Protein 4GRV (pdb70)

Radius of gyration: 30.5 Å; Cα contacts (8 Å, |Δi|>4): 613; chains: 2; bounding box: 58×46×101 Å

CATH classification: 1.20.1070.10 (+1 more: 1.10.530.40)

Secondary structure (P-SEA, 3-state):
cccccccccaaaaaaaaaaaaaaaaaaaaaaaaaaaaacccccaaaaaaaaaaaaaaaaaaaaccccccccccccccccccccaaaaaaaaaaaaaaaaaaaaaaaaaaaaaaaaaccccccccccccccaaaaaaaaaaaaaaaacccccccccccccccccccccccccccccccaaaaaaaaaaaaacaaaaaaaaaaaaaaaaaaaacccaaaaaaaaacccccccccccccccccccccccccccaaaaaaacccccccccccaaaaaaaaaaaaaaaaaaaaaccccaaaaaacccaaaaaaaaaaaaccccccccaaaaaaaaaacaaaaaaaaaaccccccccaaaaaaaaaaaaccccccccccccaaaaaaaaaaaaaaaaaaaacaaaaaaaaaccccccccccaaaaaaaaaaaaaaaaaaaaaaaaaaaaaaaaaaccccc/cccccc

Foldseek 3Di:
DFPPDFDDDPVVLVVLVVLLVVLLVQLQVLLVCLLVVLVDDPPLVVLSVLSNQLSVLLNQCSVQQPPQCSPCVRPPVWDRDPAWCSQLVSQLSNQLSLLSNLLSLLVSLVLVLCCQVVVPNPGPPPRDPPPVVVSVVSSVCSNVLSVVSNQQWGWAADGPVRPDRGRIHIHGDDPLVCLLVSLVVSCCSSPVVSLVSLVVSLVVLLVVLQQAALLPVQLCQVQNAAFFWDADLVGAIAHASRHGDPRDDDDPVSQVRPPDPNQVRGDDDVSSVVVVVVLLVVLVVQQCVDPLRPLLLVQDGRQLVSLLSVVCSVPNSVLSSVLRVLSVVSSVVVLPVSLVSCQPCSVVCSVVLSSVLSSVCSNPVDNPSRPPPPSCLSVLSNVLSVCSSCLSCQLQVLVSVLSNCVSVVPPDPDDSVCSNVSSSSVSVNVSSVSSSSSVVSVSVVSVSVSPPVD/DDDPDD

GO terms:
  GO:0005886 plasma membrane (C, EXP)
  GO:0032280 symmetric synapse (C, IDA)
  GO:0043025 neuronal cell body (C, IDA)
  GO:0043195 terminal bouton (C, IDA)
  GO:0043197 dendritic spine (C, IDA)
  GO:0043198 dendritic shaft (C, IDA)
  GO:0043204 perikaryon (C, IDA)
  GO:0043679 axon terminus (C, IDA)
  GO:0044309 neuron spine (C, IDA)
  GO:0009898 cytoplasmic side of plasma membrane (C, IDA)
  GO:0009986 cell surface (C, IDA)
  GO:0030424 axon (C, IDA)
  GO:0030425 dendrite (C, IDA)
  GO:0032094 response to food (P, IEP)
  GO:0032960 regulation of inositol trisphosphate biosynthetic process (P, IDA)
  GO:0033993 response to lipid (P, IDA)
  GO:0098712 L-glutamate import across plasma membrane (P, IDA)
  GO:0071625 vocalization behavior (P, IDA)
  GO:0006950 response to stress (P, IEP)
  GO:0070779 D-aspartate import across plasma membrane (P, IDA)

Solvent-accessible surface area: 21390 Å² total; per-residue (Å²): 114,18,116,18,71,19,101,9,67,87,169,20,18,83,103,10,28,54,68,0,90,52,30,58,90,75,0,22,102,14,1,36,88,20,32,156,86,43,70,81,160,134,29,61,35,8,9,58,124,8,17,15,10,4,5,73,0,0,24,56,5,0,81,88,4,4,70,29,0,25,99,1,9,2,85,64,20,37,52,15,59,91,35,64,88,23,0,68,22,19,1,42,79,14,7,13,12,12,4,0,4,4,38,1,5,12,12,3,1,58,18,7,45,53,3,28,31,57,69,137,121,14,6,83,100,84,28,56,70,187,27,29,63,114,22,64,56,10,70,113,36,2,36,102,59,0,75,50,2,56,135,12,0,0,43,66,56,76,6,90,111,32,93,106,105,18,0,66,2,2,0,14,78,55,61,88,75,52,9,75,93,26,3,59,64,6,10,80,66,6,9,56,106,5,47,77,50,0,37,112,28,1,68,69,2,2,88,30,2,67,104,81,46,15,9,69,30,0,0,101,95,30,41,25,77,36,61,53,43,69,113,51,128,72,40,97,22,3,0,0,2,14,39,86,13,35,33,65,121,56,60,122,58,0,39,84,44,12,102,106,145,143,9,137,15,83,14,68,105,77,65,0,46,52,28,2,80,115,36,7,79,49,6,36,136,8,0,91,199,34,97,49,0,84,60,5,26,52,54,10,67,4,26,22,51,0,0,1,2,0,4,5,34,55,57,33,22,126,30,1,25,54,34,93,88,4,11,160,52,5,57,66,132,126,49,98,49,0,9,96,43,4,55,126,111,18,90,15,67,92,33,70,115,21,3,53,70,0,25,44,0,3,114,68,21,45,8,84,36,9,44,124,43,91,4,33,15,22,120,82,4,4,84,9,2,116,37,2,31,110,21,14,36,80,9,14,80,28,11,6,58,0,4,41,37,9,3,95,58,11,119,123,63,17,76,101,145,34,6,35,98,1,9,84,28,5,12,85,0,0,13,42,2,4,18,5,0,2,80,9,9,115,19,6,70,90,9,19,76,18,16,75,50,105,136,63,0,3,4,3

InterPro domains:
  IPR000276 G protein-coupled receptor, rhodopsin-like [PF00001] (81-369)
  IPR000276 G protein-coupled receptor, rhodopsin-like [PR00237] (66-90)
  IPR000276 G protein-coupled receptor, rhodopsin-like [PR00237] (102-123)
  IPR000276 G protein-coupled receptor, rhodopsin-like [PR00237] (149-171)
  IPR000276 G protein-coupled receptor, rhodopsin-like [PR00237] (185-206)
  IPR000276 G protein-coupled receptor, rhodopsin-like [PR00237] (238-261)
  IPR000276 G protein-coupled receptor, rhodopsin-like [PR00237] (306-330)
  IPR000276 G protein-coupled receptor, rhodopsin-like [PR00237] (351-377)
  IPR000276 G protein-coupled receptor, rhodopsin-like [PS00237] (155-171)
  IPR003984 Neurotensin receptor [PR01479] (61-71)
  IPR003984 Neurotensin receptor [PR01479] (123-135)
  IPR003984 Neurotensin receptor [PR01479] (136-149)
  IPR003984 Neurotensin receptor [PR01479] (331-341)
  IPR003984 Neurotensin receptor [PR01479] (342-352)
  IPR003984 Neurotensin receptor [PR01479] (379-389)
  IPR003985 Neurotensin type 1 receptor [PR01480] (38-47)
  IPR003985 Neurotensin type 1 receptor [PR01480] (87-102)
  IPR003985 Neurotensin type 1 receptor [PR01480] (211-223)
  IPR003985 Neurotensin type 1 receptor [PR01480] (227-238)
  IPR003985 Neurotensin type 1 receptor [PR01480] (287-299)

Structure (mmCIF, N/CA/C/O backbone):
data_4GRV
#
_entry.id   4GRV
#
_cell.length_a   49.960
_cell.length_b   69.619
_cell.length_c   97.550
_cell.angle_alpha   90.00
_cell.angle_beta   101.75
_cell.angle_gamma   90.00
#
_symmetry.space_group_name_H-M   'P 1 21 1'
#
loop_
_entity.id
_entity.type
_entity.pdbx_description
1 polymer 'Neurotensin receptor type 1, lysozyme chimera'
2 polymer 'Neurotensin 8-13'
3 non-polymer '4-(2-HYDROXYETHYL)-1-PIPERAZINE ETHANESULFONIC ACID'
4 water water
#
loop_
_atom_site.group_PDB
_atom_site.id
_atom_site.type_symbol
_atom_site.label_atom_id
_atom_site.label_alt_id
_atom_site.label_comp_id
_atom_site.label_asym_id
_atom_site.label_entity_id
_atom_site.label_seq_id
_atom_site.pdbx_PDB_ins_code
_atom_site.Cartn_x
_atom_site.Cartn_y
_atom_site.Cartn_z
_atom_site.occupancy
_atom_site.B_iso_or_equiv
_atom_site.auth_seq_id
_atom_site.auth_comp_id
_atom_site.auth_asym_id
_atom_site.auth_atom_id
_atom_site.pdbx_PDB_model_num
ATOM 1 N N . ASN A 1 20 ? 90.090 -20.249 83.603 1.00 72.26 52 ASN A N 1
ATOM 2 C CA . ASN A 1 20 ? 91.151 -21.140 83.144 1.00 112.98 52 ASN A CA 1
ATOM 3 C C . ASN A 1 20 ? 91.719 -20.704 81.791 1.00 113.40 52 ASN A C 1
ATOM 4 O O . ASN A 1 20 ? 92.864 -20.258 81.695 1.00 109.08 52 ASN A O 1
ATOM 6 N N . SER A 1 21 ? 90.906 -20.845 80.749 1.00 113.74 53 SER A N 1
ATOM 7 C CA . SER A 1 21 ? 91.237 -20.345 79.420 1.00 104.11 53 SER A CA 1
ATOM 8 C C . SER A 1 21 ? 90.000 -19.683 78.811 1.00 107.06 53 SER A C 1
ATOM 9 O O . SER A 1 21 ? 89.399 -20.224 77.887 1.00 107.65 53 SER A O 1
ATOM 12 N N . ASP A 1 22 ? 89.621 -18.515 79.329 1.00 112.62 54 ASP A N 1
ATOM 13 C CA . ASP A 1 22 ? 88.397 -17.842 78.888 1.00 110.21 54 ASP A CA 1
ATOM 14 C C . ASP A 1 22 ? 88.606 -16.952 77.665 1.00 106.30 54 ASP A C 1
ATOM 15 O O . ASP A 1 22 ? 88.231 -15.779 77.653 1.00 102.50 54 ASP A O 1
ATOM 20 N N . LEU A 1 23 ? 89.214 -17.542 76.641 1.00 102.81 55 LEU A N 1
ATOM 21 C CA . LEU A 1 23 ? 89.388 -16.920 75.337 1.00 82.61 55 LEU A CA 1
ATOM 22 C C . LEU A 1 23 ? 88.540 -17.701 74.336 1.00 83.15 55 LEU A C 1
ATOM 23 O O . LEU A 1 23 ? 88.879 -17.827 73.162 1.00 80.48 55 LEU A O 1
ATOM 28 N N . ASP A 1 24 ? 87.424 -18.228 74.829 1.00 88.02 56 ASP A N 1
ATOM 29 C CA . ASP A 1 24 ? 86.534 -19.050 74.028 1.00 88.88 56 ASP A CA 1
ATOM 30 C C . ASP A 1 24 ? 85.570 -18.161 73.277 1.00 85.78 56 ASP A C 1
ATOM 31 O O . ASP A 1 24 ? 85.311 -17.029 73.687 1.00 81.99 56 ASP A O 1
ATOM 36 N N . VAL A 1 25 ? 85.029 -18.690 72.184 1.00 85.34 57 VAL A N 1
ATOM 37 C CA . VAL A 1 25 ? 84.010 -17.997 71.407 1.00 84.99 57 VAL A CA 1
ATOM 38 C C . VAL A 1 25 ? 82.709 -18.797 71.479 1.00 91.93 57 VAL A C 1
ATOM 39 O O . VAL A 1 25 ? 82.721 -20.017 71.311 1.00 91.98 57 VAL A O 1
ATOM 43 N N . ASN A 1 26 ? 81.595 -18.115 71.738 1.00 101.03 58 ASN A N 1
ATOM 44 C CA . ASN A 1 26 ? 80.300 -18.782 71.886 1.00 107.22 58 ASN A CA 1
ATOM 45 C C . ASN A 1 26 ? 79.373 -18.637 70.677 1.00 109.79 58 ASN A C 1
ATOM 46 O O . ASN A 1 26 ? 78.261 -18.116 70.801 1.00 119.72 58 ASN A O 1
ATOM 48 N N . THR A 1 27 ? 79.830 -19.098 69.515 1.00 96.93 59 THR A N 1
ATOM 49 C CA . THR A 1 27 ? 78.984 -19.158 68.324 1.00 93.70 59 THR A CA 1
ATOM 50 C C . THR A 1 27 ? 78.365 -20.548 68.207 1.00 93.40 59 THR A C 1
ATOM 51 O O . THR A 1 27 ? 79.080 -21.549 68.220 1.00 82.19 59 THR A O 1
ATOM 55 N N . ASP A 1 28 ? 77.039 -20.602 68.090 1.00 102.50 60 ASP A N 1
ATOM 56 C CA . ASP A 1 28 ? 76.298 -21.864 68.192 1.00 110.35 60 ASP A CA 1
ATOM 57 C C . ASP A 1 28 ? 76.682 -22.927 67.159 1.00 105.07 60 ASP A C 1
ATOM 58 O O . ASP A 1 28 ? 77.274 -22.623 66.127 1.00 108.05 60 ASP A O 1
ATOM 63 N N . ILE A 1 29 ? 76.338 -24.176 67.458 1.00 100.92 61 ILE A N 1
ATOM 64 C CA . ILE A 1 29 ? 76.642 -25.306 66.586 1.00 96.01 61 ILE A CA 1
ATOM 65 C C . ILE A 1 29 ? 75.902 -25.194 65.250 1.00 92.54 61 ILE A C 1
ATOM 66 O O . ILE A 1 29 ? 76.390 -25.641 64.209 1.00 84.42 61 ILE A O 1
ATOM 71 N N . TYR A 1 30 ? 74.733 -24.566 65.288 1.00 95.85 62 TYR A N 1
ATOM 72 C CA . TYR A 1 30 ? 73.851 -24.508 64.133 1.00 101.73 62 TYR A CA 1
ATOM 73 C C . TYR A 1 30 ? 74.355 -23.540 63.060 1.00 105.88 62 TYR A C 1
ATOM 74 O O . TYR A 1 30 ? 74.286 -23.833 61.859 1.00 115.53 62 TYR A O 1
ATOM 83 N N . SER A 1 31 ? 74.887 -22.403 63.493 1.00 95.67 63 SER A N 1
ATOM 84 C CA . SER A 1 31 ? 75.523 -21.475 62.568 1.00 84.20 63 SER A CA 1
ATOM 85 C C . SER A 1 31 ? 76.803 -22.085 61.990 1.00 74.28 63 SER A C 1
ATOM 86 O O . SER A 1 31 ? 77.146 -21.847 60.834 1.00 76.98 63 SER A O 1
ATOM 89 N N . LYS A 1 32 ? 77.502 -22.881 62.794 1.00 69.34 64 LYS A N 1
ATOM 90 C CA . LYS A 1 32 ? 78.712 -23.551 62.325 1.00 79.61 64 LYS A CA 1
ATOM 91 C C . LYS A 1 32 ? 78.403 -24.609 61.276 1.00 87.11 64 LYS A C 1
ATOM 92 O O . LYS A 1 32 ? 79.167 -24.794 60.330 1.00 98.18 64 LYS A O 1
ATOM 98 N N . VAL A 1 33 ? 77.288 -25.308 61.460 1.00 80.46 65 VAL A N 1
ATOM 99 C CA . VAL A 1 33 ? 76.798 -26.264 60.473 1.00 70.96 65 VAL A CA 1
ATOM 100 C C . VAL A 1 33 ? 76.417 -25.539 59.185 1.00 73.06 65 VAL A C 1
ATOM 101 O O . VAL A 1 33 ? 76.767 -25.974 58.084 1.00 81.72 65 VAL A O 1
ATOM 105 N N . LEU A 1 34 ? 75.703 -24.427 59.339 1.00 66.98 66 LEU A N 1
ATOM 106 C CA . LEU A 1 34 ? 75.316 -23.589 58.209 1.00 70.16 66 LEU A CA 1
ATOM 107 C C . LEU A 1 34 ? 76.529 -23.172 57.375 1.00 69.93 66 LEU A C 1
ATOM 108 O O . LEU A 1 34 ? 76.643 -23.502 56.188 1.00 69.87 66 LEU A O 1
ATOM 113 N N . VAL A 1 35 ? 77.429 -22.440 58.021 1.00 69.43 67 VAL A N 1
ATOM 114 C CA . VAL A 1 35 ? 78.659 -21.961 57.409 1.00 70.12 67 VAL A CA 1
ATOM 115 C C . VAL A 1 35 ? 79.462 -23.111 56.804 1.00 74.17 67 VAL A C 1
ATOM 116 O O . VAL A 1 35 ? 80.030 -22.971 55.724 1.00 84.85 67 VAL A O 1
ATOM 120 N N . THR A 1 36 ? 79.498 -24.248 57.494 1.00 69.78 68 THR A N 1
ATOM 121 C CA . THR A 1 36 ? 80.191 -25.427 56.980 1.00 69.94 68 THR A CA 1
ATOM 122 C C . THR A 1 36 ? 79.618 -25.845 55.636 1.00 66.61 68 THR A C 1
ATOM 123 O O . THR A 1 36 ? 80.347 -25.970 54.647 1.00 61.89 68 THR A O 1
ATOM 127 N N . ALA A 1 37 ? 78.306 -26.056 55.622 1.00 60.39 69 ALA A N 1
ATOM 128 C CA . ALA A 1 37 ? 77.575 -26.363 54.403 1.00 65.27 69 ALA A CA 1
ATOM 129 C C . ALA A 1 37 ? 77.963 -25.409 53.283 1.00 78.18 69 ALA A C 1
ATOM 130 O O . ALA A 1 37 ? 78.395 -25.837 52.206 1.00 83.91 69 ALA A O 1
ATOM 132 N N . ILE A 1 38 ? 77.818 -24.117 53.555 1.00 52.03 70 ILE A N 1
ATOM 133 C CA . ILE A 1 38 ? 78.079 -23.095 52.551 1.00 63.39 70 ILE A CA 1
ATOM 134 C C . ILE A 1 38 ? 79.494 -23.206 51.999 1.00 65.49 70 ILE A C 1
ATOM 135 O O . ILE A 1 38 ? 79.699 -23.187 50.785 1.00 73.39 70 ILE A O 1
ATOM 140 N N . TYR A 1 39 ? 80.459 -23.350 52.900 1.00 63.77 71 TYR A N 1
ATOM 141 C CA . TYR A 1 39 ? 81.854 -23.523 52.520 1.00 71.59 71 TYR A CA 1
ATOM 142 C C . TYR A 1 39 ? 82.042 -24.726 51.621 1.00 73.24 71 TYR A C 1
ATOM 143 O O . TYR A 1 39 ? 82.850 -24.702 50.698 1.00 81.45 71 TYR A O 1
ATOM 152 N N . LEU A 1 40 ? 81.308 -25.791 51.904 1.00 59.09 72 LEU A N 1
ATOM 153 C CA . LEU A 1 40 ? 81.454 -27.005 51.125 1.00 60.89 72 LEU A CA 1
ATOM 154 C C . LEU A 1 40 ? 80.874 -26.843 49.719 1.00 73.89 72 LEU A C 1
ATOM 155 O O . LEU A 1 40 ? 81.466 -27.305 48.739 1.00 80.43 72 LEU A O 1
ATOM 160 N N . ALA A 1 41 ? 79.726 -26.177 49.620 1.00 71.79 73 ALA A N 1
ATOM 161 C CA . ALA A 1 41 ? 79.121 -25.911 48.318 1.00 67.91 73 ALA A CA 1
ATOM 162 C C . ALA A 1 41 ? 80.076 -25.059 47.492 1.00 66.47 73 ALA A C 1
ATOM 163 O O . ALA A 1 41 ? 80.423 -25.394 46.345 1.00 71.18 73 ALA A O 1
ATOM 165 N N . LEU A 1 42 ? 80.508 -23.962 48.106 1.00 55.12 74 LEU A N 1
ATOM 166 C CA . LEU A 1 42 ? 81.529 -23.090 47.544 1.00 64.58 74 LEU A CA 1
ATOM 167 C C . LEU A 1 42 ? 82.743 -23.891 47.089 1.00 74.80 74 LEU A C 1
ATOM 168 O O . LEU A 1 42 ? 83.371 -23.570 46.084 1.00 89.87 74 LEU A O 1
ATOM 173 N N . PHE A 1 43 ? 83.068 -24.936 47.839 1.00 70.58 75 PHE A N 1
ATOM 174 C CA . PHE A 1 43 ? 84.237 -25.747 47.548 1.00 67.93 75 PHE A CA 1
ATOM 175 C C . PHE A 1 43 ? 84.044 -26.599 46.299 1.00 63.34 75 PHE A C 1
ATOM 176 O O . PHE A 1 43 ? 84.911 -26.615 45.425 1.00 68.13 75 PHE A O 1
ATOM 184 N N . VAL A 1 44 ? 82.921 -27.306 46.208 1.00 64.37 76 VAL A N 1
ATOM 185 C CA . VAL A 1 44 ? 82.675 -28.130 45.023 1.00 79.90 76 VAL A CA 1
ATOM 186 C C . VAL A 1 44 ? 82.639 -27.257 43.767 1.00 87.20 76 VAL A C 1
ATOM 187 O O . VAL A 1 44 ? 83.291 -27.573 42.755 1.00 90.30 76 VAL A O 1
ATOM 191 N N . VAL A 1 45 ? 81.934 -26.129 43.861 1.00 81.86 77 VAL A N 1
ATOM 192 C CA . VAL A 1 45 ? 81.790 -25.234 42.721 1.00 71.64 77 VAL A CA 1
ATOM 193 C C . VAL A 1 45 ? 83.133 -24.636 42.310 1.00 64.42 77 VAL A C 1
ATOM 194 O O . VAL A 1 45 ? 83.549 -24.743 41.155 1.00 68.54 77 VAL A O 1
ATOM 198 N N . GLY A 1 46 ? 83.813 -24.019 43.264 1.00 63.38 78 GLY A N 1
ATOM 199 C CA . GLY A 1 46 ? 85.087 -23.386 42.993 1.00 73.61 78 GLY A CA 1
ATOM 200 C C . GLY A 1 46 ? 86.127 -24.339 42.443 1.00 79.36 78 GLY A C 1
ATOM 201 O O . GLY A 1 46 ? 86.725 -24.074 41.399 1.00 95.02 78 GLY A O 1
ATOM 202 N N . THR A 1 47 ? 86.341 -25.451 43.139 1.00 66.07 79 THR A N 1
ATOM 203 C CA . THR A 1 47 ? 87.351 -26.411 42.713 1.00 72.46 79 THR A CA 1
ATOM 204 C C . THR A 1 47 ? 87.046 -26.979 41.331 1.00 63.31 79 THR A C 1
ATOM 205 O O . THR A 1 47 ? 87.905 -26.953 40.446 1.00 60.60 79 THR A O 1
ATOM 209 N N . VAL A 1 48 ? 85.828 -27.487 41.144 1.00 70.50 80 VAL A N 1
ATOM 210 C CA . VAL A 1 48 ? 85.464 -28.041 39.843 1.00 76.46 80 VAL A CA 1
ATOM 211 C C . VAL A 1 48 ? 85.662 -27.011 38.739 1.00 80.25 80 VAL A C 1
ATOM 212 O O . VAL A 1 48 ? 86.325 -27.290 37.749 1.00 87.21 80 VAL A O 1
ATOM 216 N N . GLY A 1 49 ? 85.122 -25.812 38.932 1.00 72.38 81 GLY A N 1
ATOM 217 C CA . GLY A 1 49 ? 85.170 -24.787 37.906 1.00 66.96 81 GLY A CA 1
ATOM 218 C C . GLY A 1 49 ? 86.570 -24.339 37.543 1.00 61.17 81 GLY A C 1
ATOM 219 O O . GLY A 1 49 ? 86.928 -24.244 36.367 1.00 68.62 81 GLY A O 1
ATOM 220 N N . ASN A 1 50 ? 87.369 -24.052 38.559 1.00 56.68 82 ASN A N 1
ATOM 221 C CA . ASN A 1 50 ? 88.731 -23.616 38.321 1.00 68.91 82 ASN A CA 1
ATOM 222 C C . ASN A 1 50 ? 89.542 -24.704 37.642 1.00 72.59 82 ASN A C 1
ATOM 223 O O . ASN A 1 50 ? 90.169 -24.463 36.611 1.00 82.68 82 ASN A O 1
ATOM 228 N N . SER A 1 51 ? 89.507 -25.905 38.210 1.00 71.57 83 SER A N 1
ATOM 229 C CA . SER A 1 51 ? 90.235 -27.025 37.635 1.00 79.57 83 SER A CA 1
ATOM 230 C C . SER A 1 51 ? 89.842 -27.218 36.175 1.00 81.52 83 SER A C 1
ATOM 231 O O . SER A 1 51 ? 90.699 -27.205 35.283 1.00 82.01 83 SER A O 1
ATOM 234 N N . VAL A 1 52 ? 88.540 -27.354 35.935 1.00 81.77 84 VAL A N 1
ATOM 235 C CA . VAL A 1 52 ? 88.036 -27.632 34.597 1.00 78.39 84 VAL A CA 1
ATOM 236 C C . VAL A 1 52 ? 88.421 -26.540 33.608 1.00 77.92 84 VAL A C 1
ATOM 237 O O . VAL A 1 52 ? 88.781 -26.847 32.480 1.00 85.30 84 VAL A O 1
ATOM 241 N N . THR A 1 53 ? 88.382 -25.277 34.028 1.00 71.42 85 THR A N 1
ATOM 242 C CA . THR A 1 53 ? 88.788 -24.205 33.126 1.00 73.10 85 THR A CA 1
ATOM 243 C C . THR A 1 53 ? 90.278 -24.287 32.813 1.00 81.54 85 THR A C 1
ATOM 244 O O . THR A 1 53 ? 90.662 -24.268 31.644 1.00 87.69 85 THR A O 1
ATOM 248 N N . LEU A 1 54 ? 91.120 -24.401 33.840 1.00 79.97 86 LEU A N 1
ATOM 249 C CA . LEU A 1 54 ? 92.564 -24.401 33.586 1.00 74.83 86 LEU A CA 1
ATOM 250 C C . LEU A 1 54 ? 93.046 -25.612 32.787 1.00 82.72 86 LEU A C 1
ATOM 251 O O . LEU A 1 54 ? 94.036 -25.527 32.061 1.00 99.30 86 LEU A O 1
ATOM 256 N N . PHE A 1 55 ? 92.344 -26.732 32.886 1.00 80.17 87 PHE A N 1
ATOM 257 C CA . PHE A 1 55 ? 92.701 -27.843 32.015 1.00 91.63 87 PHE A CA 1
ATOM 258 C C . PHE A 1 55 ? 91.977 -27.800 30.672 1.00 94.19 87 PHE A C 1
ATOM 259 O O . PHE A 1 55 ? 92.377 -28.485 29.736 1.00 101.02 87 PHE A O 1
ATOM 267 N N . THR A 1 56 ? 90.931 -26.985 30.564 1.00 93.53 88 THR A N 1
ATOM 268 C CA . THR A 1 56 ? 90.253 -26.827 29.279 1.00 98.83 88 THR A CA 1
ATOM 269 C C . THR A 1 56 ? 91.024 -25.844 28.401 1.00 104.05 88 THR A C 1
ATOM 270 O O . THR A 1 56 ? 91.034 -25.972 27.177 1.00 107.31 88 THR A O 1
ATOM 274 N N . LEU A 1 57 ? 91.686 -24.874 29.027 1.00 103.70 89 LEU A N 1
ATOM 275 C CA . LEU A 1 57 ? 92.564 -23.985 28.278 1.00 104.48 89 LEU A CA 1
ATOM 276 C C . LEU A 1 57 ? 94.032 -24.369 28.450 1.00 104.59 89 LEU A C 1
ATOM 277 O O . LEU A 1 57 ? 94.925 -23.527 28.407 1.00 106.38 89 LEU A O 1
ATOM 282 N N . ALA A 1 58 ? 94.260 -25.661 28.650 1.00 102.16 90 ALA A N 1
ATOM 283 C CA . ALA A 1 58 ? 95.582 -26.240 28.489 1.00 105.41 90 ALA A CA 1
ATOM 284 C C . ALA A 1 58 ? 95.609 -26.924 27.121 1.00 108.73 90 ALA A C 1
ATOM 285 O O . ALA A 1 58 ? 96.149 -28.021 26.961 1.00 105.75 90 ALA A O 1
ATOM 287 N N . ARG A 1 59 ? 95.005 -26.258 26.140 1.00 110.75 91 ARG A N 1
ATOM 288 C CA . ARG A 1 59 ? 94.909 -26.769 24.779 1.00 109.27 91 ARG A CA 1
ATOM 289 C C . ARG A 1 59 ? 94.477 -25.650 23.830 1.00 113.41 91 ARG A C 1
ATOM 290 O O . ARG A 1 59 ? 93.522 -24.927 24.111 1.00 114.29 91 ARG A O 1
ATOM 292 N N . LYS A 1 60 ? 95.184 -25.504 22.713 1.00 117.90 92 LYS A N 1
ATOM 293 C CA . LYS A 1 60 ? 94.817 -24.518 21.692 1.00 115.33 92 LYS A CA 1
ATOM 294 C C . LYS A 1 60 ? 95.317 -24.915 20.304 1.00 115.82 92 LYS A C 1
ATOM 295 O O . LYS A 1 60 ? 94.786 -25.833 19.676 1.00 110.61 92 LYS A O 1
ATOM 297 N N . SER A 1 65 ? 95.883 -15.668 19.240 1.00 127.29 97 SER A N 1
ATOM 298 C CA . SER A 1 65 ? 96.110 -14.272 19.601 1.00 125.18 97 SER A CA 1
ATOM 299 C C . SER A 1 65 ? 94.981 -13.405 19.056 1.00 125.02 97 SER A C 1
ATOM 300 O O . SER A 1 65 ? 94.487 -13.660 17.957 1.00 122.74 97 SER A O 1
ATOM 302 N N . LEU A 1 66 ? 94.569 -12.381 19.806 1.00 125.32 98 LEU A N 1
ATOM 303 C CA . LEU A 1 66 ? 95.180 -12.018 21.085 1.00 122.68 98 LEU A CA 1
ATOM 304 C C . LEU A 1 66 ? 94.414 -12.568 22.287 1.00 115.38 98 LEU A C 1
ATOM 305 O O . LEU A 1 66 ? 94.867 -12.446 23.426 1.00 113.08 98 LEU A O 1
ATOM 310 N N . GLN A 1 67 ? 93.254 -13.168 22.030 1.00 113.23 99 GLN A N 1
ATOM 311 C CA . GLN A 1 67 ? 92.433 -13.766 23.082 1.00 115.32 99 GLN A CA 1
ATOM 312 C C . GLN A 1 67 ? 93.234 -14.784 23.903 1.00 115.88 99 GLN A C 1
ATOM 313 O O . GLN A 1 67 ? 92.884 -15.097 25.046 1.00 111.90 99 GLN A O 1
ATOM 319 N N . SER A 1 68 ? 94.319 -15.283 23.312 1.00 120.81 100 SER A N 1
ATOM 320 C CA . SER A 1 68 ? 95.280 -16.118 24.024 1.00 122.94 100 SER A CA 1
ATOM 321 C C . SER A 1 68 ? 95.754 -15.459 25.321 1.00 123.71 100 SER A C 1
ATOM 322 O O . SER A 1 68 ? 95.832 -16.119 26.353 1.00 128.31 100 SER A O 1
ATOM 325 N N . THR A 1 69 ? 96.051 -14.162 25.268 1.00 117.14 101 THR A N 1
ATOM 326 C CA . THR A 1 69 ? 96.498 -13.425 26.452 1.00 113.96 101 THR A CA 1
ATOM 327 C C . THR A 1 69 ? 95.473 -13.482 27.584 1.00 109.97 101 THR A C 1
ATOM 328 O O . THR A 1 69 ? 95.821 -13.738 28.745 1.00 116.54 101 THR A O 1
ATOM 332 N N . VAL A 1 70 ? 94.210 -13.242 27.245 1.00 98.36 102 VAL A N 1
ATOM 333 C CA . VAL A 1 70 ? 93.148 -13.351 28.233 1.00 91.02 102 VAL A CA 1
ATOM 334 C C . VAL A 1 70 ? 93.024 -14.797 28.710 1.00 84.31 102 VAL A C 1
ATOM 335 O O . VAL A 1 70 ? 92.623 -15.046 29.844 1.00 94.54 102 VAL A O 1
ATOM 339 N N . HIS A 1 71 ? 93.391 -15.750 27.860 1.00 75.85 103 HIS A N 1
ATOM 340 C CA . HIS A 1 71 ? 93.390 -17.142 28.293 1.00 84.12 103 HIS A CA 1
ATOM 341 C C . HIS A 1 71 ? 94.448 -17.382 29.361 1.00 72.35 103 HIS A C 1
ATOM 342 O O . HIS A 1 71 ? 94.151 -17.964 30.389 1.00 64.50 103 HIS A O 1
ATOM 349 N N . TYR A 1 72 ? 95.672 -16.921 29.121 1.00 73.20 104 TYR A N 1
ATOM 350 C CA . TYR A 1 72 ? 96.736 -17.002 30.118 1.00 66.58 104 TYR A CA 1
ATOM 351 C C . TYR A 1 72 ? 96.338 -16.323 31.431 1.00 65.95 104 TYR A C 1
ATOM 352 O O . TYR A 1 72 ? 96.596 -16.853 32.516 1.00 69.05 104 TYR A O 1
ATOM 361 N N . HIS A 1 73 ? 95.714 -15.152 31.329 1.00 73.05 105 HIS A N 1
ATOM 362 C CA . HIS A 1 73 ? 95.206 -14.456 32.516 1.00 83.45 105 HIS A CA 1
ATOM 363 C C . HIS A 1 73 ? 94.190 -15.313 33.273 1.00 77.56 105 HIS A C 1
ATOM 364 O O . HIS A 1 73 ? 94.243 -15.428 34.502 1.00 73.88 105 HIS A O 1
ATOM 371 N N . LEU A 1 74 ? 93.267 -15.914 32.528 1.00 76.09 106 LEU A N 1
ATOM 372 C CA . LEU A 1 74 ? 92.272 -16.807 33.108 1.00 67.97 106 LEU A CA 1
ATOM 373 C C . LEU A 1 74 ? 92.928 -17.985 33.807 1.00 60.23 106 LEU A C 1
ATOM 374 O O . LEU A 1 74 ? 92.542 -18.348 34.916 1.00 63.93 106 LEU A O 1
ATOM 379 N N . GLY A 1 75 ? 93.916 -18.578 33.142 1.00 63.24 107 GLY A N 1
ATOM 380 C CA . GLY A 1 75 ? 94.664 -19.700 33.674 1.00 56.78 107 GLY A CA 1
ATOM 381 C C . GLY A 1 75 ? 95.274 -19.352 35.012 1.00 63.28 107 GLY A C 1
ATOM 382 O O . GLY A 1 75 ? 95.097 -20.082 35.994 1.00 76.99 107 GLY A O 1
ATOM 383 N N . SER A 1 76 ? 95.975 -18.221 35.055 1.00 63.79 108 SER A N 1
ATOM 384 C CA . SER A 1 76 ? 96.562 -17.736 36.304 1.00 77.03 108 SER A CA 1
ATOM 385 C C . SER A 1 76 ? 95.506 -17.541 37.401 1.00 71.89 108 SER A C 1
ATOM 386 O O . SER A 1 76 ? 95.700 -17.948 38.554 1.00 65.41 108 SER A O 1
ATOM 389 N N . LEU A 1 77 ? 94.388 -16.925 37.025 1.00 69.43 109 LEU A N 1
ATOM 390 C CA . LEU A 1 77 ? 93.284 -16.678 37.949 1.00 67.34 109 LEU A CA 1
ATOM 391 C C . LEU A 1 77 ? 92.786 -17.972 38.596 1.00 66.78 109 LEU A C 1
ATOM 392 O O . LEU A 1 77 ? 92.763 -18.109 39.824 1.00 70.08 109 LEU A O 1
ATOM 397 N N . ALA A 1 78 ? 92.393 -18.917 37.750 1.00 69.66 110 ALA A N 1
ATOM 398 C CA . ALA A 1 78 ? 91.902 -20.215 38.193 1.00 69.85 110 ALA A CA 1
ATOM 399 C C . ALA A 1 78 ? 92.913 -20.934 39.079 1.00 70.48 110 ALA A C 1
ATOM 400 O O . ALA A 1 78 ? 92.540 -21.564 40.067 1.00 76.32 110 ALA A O 1
ATOM 402 N N . LEU A 1 79 ? 94.192 -20.845 38.720 1.00 65.93 111 LEU A N 1
ATOM 403 C CA . LEU A 1 79 ? 95.237 -21.420 39.557 1.00 59.60 111 LEU A CA 1
ATOM 404 C C . LEU A 1 79 ? 95.196 -20.808 40.959 1.00 67.48 111 LEU A C 1
ATOM 405 O O . LEU A 1 79 ? 95.145 -21.533 41.960 1.00 81.95 111 LEU A O 1
ATOM 410 N N . SER A 1 80 ? 95.195 -19.477 41.021 1.00 63.70 112 SER A N 1
ATOM 411 C CA . SER A 1 80 ? 95.122 -18.763 42.299 1.00 69.34 112 SER A CA 1
ATOM 412 C C . SER A 1 80 ? 93.945 -19.203 43.155 1.00 79.21 112 SER A C 1
ATOM 413 O O . SER A 1 80 ? 94.125 -19.640 44.295 1.00 78.14 112 SER A O 1
ATOM 416 N N . ASP A 1 81 ? 92.743 -19.072 42.600 1.00 84.90 113 ASP A N 1
ATOM 417 C CA . ASP A 1 81 ? 91.520 -19.442 43.306 1.00 91.29 113 ASP A CA 1
ATOM 418 C C . ASP A 1 81 ? 91.568 -20.889 43.802 1.00 91.63 113 ASP A C 1
ATOM 419 O O . ASP A 1 81 ? 91.198 -21.176 44.949 1.00 99.39 113 ASP A O 1
ATOM 424 N N . LEU A 1 82 ? 92.036 -21.791 42.939 1.00 87.80 114 LEU A N 1
ATOM 425 C CA . LEU A 1 82 ? 92.205 -23.193 43.309 1.00 81.39 114 LEU A CA 1
ATOM 426 C C . LEU A 1 82 ? 93.094 -23.330 44.540 1.00 81.73 114 LEU A C 1
ATOM 427 O O . LEU A 1 82 ? 92.773 -24.071 45.470 1.00 85.75 114 LEU A O 1
ATOM 432 N N . LEU A 1 83 ? 94.207 -22.605 44.554 1.00 78.39 115 LEU A N 1
ATOM 433 C CA . LEU A 1 83 ? 95.113 -22.679 45.698 1.00 83.65 115 LEU A CA 1
ATOM 434 C C . LEU A 1 83 ? 94.535 -22.056 46.978 1.00 84.10 115 LEU A C 1
ATOM 435 O O . LEU A 1 83 ? 94.812 -22.528 48.085 1.00 77.48 115 LEU A O 1
ATOM 440 N N . ILE A 1 84 ? 93.736 -21.002 46.835 1.00 81.10 116 ILE A N 1
ATOM 441 C CA . ILE A 1 84 ? 93.014 -20.470 47.988 1.00 79.24 116 ILE A CA 1
ATOM 442 C C . ILE A 1 84 ? 92.137 -21.564 48.586 1.00 81.93 116 ILE A C 1
ATOM 443 O O . ILE A 1 84 ? 92.197 -21.834 49.786 1.00 88.66 116 ILE A O 1
ATOM 448 N N . LEU A 1 85 ? 91.337 -22.202 47.737 1.00 79.47 117 LEU A N 1
ATOM 449 C CA . LEU A 1 85 ? 90.442 -23.272 48.184 1.00 79.61 117 LEU A CA 1
ATOM 450 C C . LEU A 1 85 ? 91.162 -24.455 48.826 1.00 74.05 117 LEU A C 1
ATOM 451 O O . LEU A 1 85 ? 90.692 -25.018 49.810 1.00 73.22 117 LEU A O 1
ATOM 456 N N . LEU A 1 86 ? 92.296 -24.839 48.258 1.00 73.65 118 LEU A N 1
ATOM 457 C CA . LEU A 1 86 ? 93.002 -26.018 48.735 1.00 75.99 118 LEU A CA 1
ATOM 458 C C . LEU A 1 86 ? 93.785 -25.739 50.015 1.00 68.67 118 LEU A C 1
ATOM 459 O O . LEU A 1 86 ? 93.787 -26.542 50.945 1.00 70.67 118 LEU A O 1
ATOM 464 N N . LEU A 1 87 ? 94.446 -24.593 50.070 1.00 61.18 119 LEU A N 1
ATOM 465 C CA . LEU A 1 87 ? 95.298 -24.305 51.212 1.00 76.45 119 LEU A CA 1
ATOM 466 C C . LEU A 1 87 ? 94.565 -23.630 52.379 1.00 85.86 119 LEU A C 1
ATOM 467 O O . LEU A 1 87 ? 94.681 -24.066 53.519 1.00 101.03 119 LEU A O 1
ATOM 472 N N . ALA A 1 88 ? 93.804 -22.579 52.097 1.00 76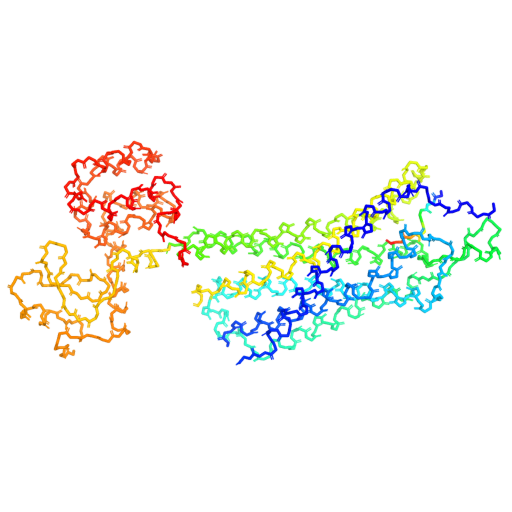.31 120 ALA A N 1
ATOM 473 C CA . ALA A 1 88 ? 93.187 -21.798 53.164 1.00 74.72 120 ALA A CA 1
ATOM 474 C C . ALA A 1 88 ? 92.000 -22.499 53.812 1.00 68.56 120 ALA A C 1
ATOM 475 O O . ALA A 1 88 ? 91.942 -22.634 55.032 1.00 72.20 120 ALA A O 1
ATOM 477 N N . MET A 1 89 ? 91.060 -22.934 52.985 1.00 63.42 121 MET A N 1
ATOM 478 C CA . MET A 1 89 ? 89.799 -23.495 53.463 1.00 69.87 121 MET A CA 1
ATOM 479 C C . MET A 1 89 ? 89.898 -24.525 54.592 1.00 81.79 121 MET A C 1
ATOM 480 O O . MET A 1 89 ? 89.346 -24.298 55.666 1.00 90.00 121 MET A O 1
ATOM 485 N N . PRO A 1 90 ? 90.612 -25.646 54.368 1.00 87.78 122 PRO A N 1
ATOM 486 C CA . PRO A 1 90 ? 90.462 -26.757 55.320 1.00 91.14 122 PRO A CA 1
ATOM 487 C C . PRO A 1 90 ? 90.935 -26.398 56.722 1.00 78.91 122 PRO A C 1
ATOM 488 O O . PRO A 1 90 ? 90.216 -26.614 57.692 1.00 74.09 122 PRO A O 1
ATOM 492 N N . VAL A 1 91 ? 92.137 -25.847 56.813 1.00 77.74 123 VAL A N 1
ATOM 493 C CA . VAL A 1 91 ? 92.715 -25.481 58.095 1.00 76.56 123 VAL A CA 1
ATOM 494 C C . VAL A 1 91 ? 91.869 -24.439 58.814 1.00 77.90 123 VAL A C 1
ATOM 495 O O . VAL A 1 91 ? 91.548 -24.595 59.995 1.00 92.39 123 VAL A O 1
ATOM 499 N N . GLU A 1 92 ? 91.492 -23.384 58.104 1.00 67.03 124 GLU A N 1
ATOM 500 C CA . GLU A 1 92 ? 90.712 -22.328 58.727 1.00 65.93 124 GLU A CA 1
ATOM 501 C C . GLU A 1 92 ? 89.337 -22.854 59.134 1.00 65.81 124 GLU A C 1
ATOM 502 O O . GLU A 1 92 ? 88.802 -22.471 60.169 1.00 68.93 124 GLU A O 1
ATOM 508 N N . LEU A 1 93 ? 88.783 -23.758 58.334 1.00 49.11 125 LEU A N 1
ATOM 509 C CA . LEU A 1 93 ? 87.491 -24.345 58.651 1.00 63.72 125 LEU A CA 1
ATOM 510 C C . LEU A 1 93 ? 87.582 -25.054 59.988 1.00 71.32 125 LEU A C 1
ATOM 511 O O . LEU A 1 93 ? 86.631 -25.057 60.762 1.00 82.62 125 LEU A O 1
ATOM 516 N N . TYR A 1 94 ? 88.735 -25.650 60.262 1.00 67.46 126 TYR A N 1
ATOM 517 C CA . TYR A 1 94 ? 88.919 -26.349 61.525 1.00 66.16 126 TYR A CA 1
ATOM 518 C C . TYR A 1 94 ? 89.252 -25.404 62.669 1.00 64.54 126 TYR A C 1
ATOM 519 O O . TYR A 1 94 ? 88.527 -25.334 63.660 1.00 62.88 126 TYR A O 1
ATOM 528 N N . ASN A 1 95 ? 90.365 -24.693 62.537 1.00 61.90 127 ASN A N 1
ATOM 529 C CA . ASN A 1 95 ? 90.874 -23.914 63.651 1.00 62.31 127 ASN A CA 1
ATOM 530 C C . ASN A 1 95 ? 90.174 -22.586 63.839 1.00 51.09 127 ASN A C 1
ATOM 531 O O . ASN A 1 95 ? 90.095 -22.080 64.955 1.00 59.90 127 ASN A O 1
ATOM 536 N N . PHE A 1 96 ? 89.657 -22.024 62.753 1.00 52.97 128 PHE A N 1
ATOM 537 C CA . PHE A 1 96 ? 89.086 -20.683 62.815 1.00 54.43 128 PHE A CA 1
ATOM 538 C C . PHE A 1 96 ? 87.566 -20.659 62.970 1.00 65.37 128 PHE A C 1
ATOM 539 O O . PHE A 1 96 ? 87.007 -19.646 63.392 1.00 78.03 128 PHE A O 1
ATOM 547 N N . ILE A 1 97 ? 86.892 -21.757 62.641 1.00 58.14 129 ILE A N 1
ATOM 548 C CA . ILE A 1 97 ? 85.443 -21.782 62.825 1.00 58.79 129 ILE A CA 1
ATOM 549 C C . ILE A 1 97 ? 84.926 -22.883 63.768 1.00 71.32 129 ILE A C 1
ATOM 550 O O . ILE A 1 97 ? 83.833 -22.751 64.322 1.00 75.55 129 ILE A O 1
ATOM 555 N N . TRP A 1 98 ? 85.704 -23.948 63.973 1.00 71.06 130 TRP A N 1
ATOM 556 C CA . TRP A 1 98 ? 85.289 -25.003 64.910 1.00 73.00 130 TRP A CA 1
ATOM 557 C C . TRP A 1 98 ? 86.030 -24.987 66.255 1.00 78.23 130 TRP A C 1
ATOM 558 O O . TRP A 1 98 ? 85.434 -24.690 67.291 1.00 88.47 130 TRP A O 1
ATOM 569 N N . VAL A 1 99 ? 87.316 -25.315 66.250 1.00 77.37 131 VAL A N 1
ATOM 570 C CA . VAL A 1 99 ? 88.080 -25.316 67.497 1.00 78.26 131 VAL A CA 1
ATOM 571 C C . VAL A 1 99 ? 89.015 -24.103 67.551 1.00 70.87 131 VAL A C 1
ATOM 572 O O . VAL A 1 99 ? 90.122 -24.133 67.022 1.00 74.45 131 VAL A O 1
ATOM 576 N N . HIS A 1 100 ? 88.560 -23.036 68.197 1.00 67.32 132 HIS A N 1
ATOM 577 C CA . HIS A 1 100 ? 89.257 -21.753 68.147 1.00 70.16 132 HIS A CA 1
ATOM 578 C C . HIS A 1 100 ? 90.603 -21.709 68.880 1.00 68.70 132 HIS A C 1
ATOM 579 O O . HIS A 1 100 ? 91.443 -20.853 68.586 1.00 63.59 132 HIS A O 1
ATOM 586 N N . HIS A 1 101 ? 90.796 -22.619 69.833 1.00 71.93 133 HIS A N 1
ATOM 587 C CA . HIS A 1 101 ? 92.031 -22.677 70.619 1.00 73.99 133 HIS A CA 1
ATOM 588 C C . HIS A 1 101 ? 92.212 -24.075 71.225 1.00 73.33 133 HIS A C 1
ATOM 589 O O . HIS A 1 101 ? 91.238 -24.696 71.669 1.00 56.92 133 HIS A O 1
ATOM 596 N N . PRO A 1 102 ? 93.464 -24.569 71.263 1.00 62.12 134 PRO A N 1
ATOM 597 C CA . PRO A 1 102 ? 94.690 -23.873 70.859 1.00 63.62 134 PRO A CA 1
ATOM 598 C C . PRO A 1 102 ? 94.998 -24.018 69.374 1.00 67.36 134 PRO A C 1
ATOM 599 O O . PRO A 1 102 ? 94.277 -24.712 68.662 1.00 74.90 134 PRO A O 1
ATOM 603 N N . TRP A 1 103 ? 96.067 -23.371 68.917 1.00 69.84 135 TRP A N 1
ATOM 604 C CA . TRP A 1 103 ? 96.518 -23.528 67.540 1.00 70.21 135 TRP A CA 1
ATOM 605 C C . TRP A 1 103 ? 97.156 -24.897 67.331 1.00 71.93 135 TRP A C 1
ATOM 606 O O . TRP A 1 103 ? 98.113 -25.265 68.020 1.00 72.35 135 TRP A O 1
ATOM 617 N N . ALA A 1 104 ? 96.635 -25.633 66.355 1.00 68.93 136 ALA A N 1
ATOM 618 C CA . ALA A 1 104 ? 96.953 -27.048 66.199 1.00 60.51 136 ALA A CA 1
ATOM 619 C C . ALA A 1 104 ? 98.127 -27.374 65.276 1.00 57.80 136 ALA A C 1
ATOM 620 O O . ALA A 1 104 ? 98.558 -28.522 65.219 1.00 68.88 136 ALA A O 1
A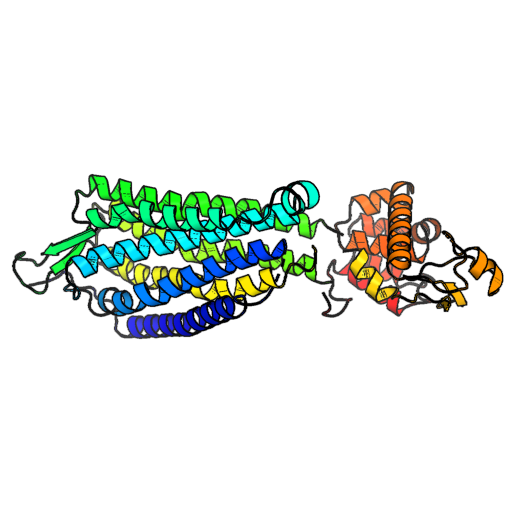TOM 622 N N . PHE A 1 105 ? 98.655 -26.388 64.563 1.00 57.86 137 PHE A N 1
ATOM 623 C CA . PHE A 1 105 ? 99.622 -26.685 63.509 1.00 68.40 137 PHE A CA 1
ATOM 624 C C . PHE A 1 105 ? 101.041 -26.134 63.736 1.00 85.16 137 PHE A C 1
ATOM 625 O O . PHE A 1 105 ? 101.873 -26.152 62.827 1.00 95.66 137 PHE A O 1
ATOM 633 N N . GLY A 1 106 ? 101.320 -25.660 64.946 1.00 84.73 138 GLY A N 1
ATOM 634 C CA . GLY A 1 106 ? 102.640 -25.148 65.265 1.00 90.56 138 GLY A CA 1
ATOM 635 C C . GLY A 1 106 ? 102.941 -23.796 64.639 1.00 100.41 138 GLY A C 1
ATOM 636 O O . GLY A 1 106 ? 102.124 -23.241 63.893 1.00 100.28 138 GLY A O 1
ATOM 637 N N . ASP A 1 107 ? 104.127 -23.269 64.936 1.00 107.15 139 ASP A N 1
ATOM 638 C CA . ASP A 1 107 ? 104.515 -21.927 64.498 1.00 107.47 139 ASP A CA 1
ATOM 639 C C . ASP A 1 107 ? 104.589 -21.830 62.978 1.00 99.74 139 ASP A C 1
ATOM 640 O O . ASP A 1 107 ? 103.993 -20.930 62.370 1.00 101.53 139 ASP A O 1
ATOM 645 N N . ALA A 1 108 ? 105.327 -22.758 62.373 1.00 92.16 140 ALA A N 1
ATOM 646 C CA . ALA A 1 108 ? 105.465 -22.810 60.922 1.00 79.76 140 ALA A CA 1
ATOM 647 C C . ALA A 1 108 ? 104.098 -22.942 60.271 1.00 78.49 140 ALA A C 1
ATOM 648 O O . ALA A 1 108 ? 103.844 -22.368 59.208 1.00 82.63 140 ALA A O 1
ATOM 650 N N . GLY A 1 109 ? 103.221 -23.703 60.920 1.00 71.69 141 GLY A N 1
ATOM 651 C CA . GLY A 1 109 ? 101.845 -23.813 60.481 1.00 68.43 141 GLY A CA 1
ATOM 652 C C . GLY A 1 109 ? 101.202 -22.443 60.425 1.00 69.64 141 GLY A C 1
ATOM 653 O O . GLY A 1 109 ? 100.612 -22.071 59.411 1.00 71.08 141 GLY A O 1
ATOM 654 N N . CYS A 1 110 ? 101.346 -21.693 61.516 1.00 69.69 142 CYS A N 1
ATOM 655 C CA . CYS A 1 110 ? 100.755 -20.356 61.672 1.00 70.84 142 CYS A CA 1
ATOM 656 C C . CYS A 1 110 ? 101.225 -19.336 60.619 1.00 73.04 142 CYS A C 1
ATOM 657 O O . CYS A 1 110 ? 100.429 -18.845 59.783 1.00 73.77 142 CYS A O 1
ATOM 660 N N . ARG A 1 111 ? 102.520 -19.025 60.671 1.00 77.48 143 ARG A N 1
ATOM 661 C CA . ARG A 1 111 ? 103.128 -18.058 59.759 1.00 80.30 143 ARG A CA 1
ATOM 662 C C . ARG A 1 111 ? 102.962 -18.493 58.301 1.00 82.95 143 ARG A C 1
ATOM 663 O O . ARG A 1 111 ? 102.665 -17.674 57.425 1.00 82.81 143 ARG A O 1
ATOM 671 N N . GLY A 1 112 ? 103.149 -19.788 58.054 1.00 79.38 144 GLY A N 1
ATOM 672 C CA . GLY A 1 112 ? 103.014 -20.346 56.720 1.00 73.48 144 GLY A CA 1
ATOM 673 C C . GLY A 1 112 ? 101.621 -20.165 56.153 1.00 63.96 144 GLY A C 1
ATOM 674 O O . GLY A 1 112 ? 101.455 -19.704 55.019 1.00 62.30 144 GLY A O 1
ATOM 675 N N . TYR A 1 113 ? 100.621 -20.537 56.947 1.00 62.75 145 TYR A N 1
ATOM 676 C CA . TYR A 1 113 ? 99.232 -20.341 56.568 1.00 60.56 145 TYR A CA 1
ATOM 677 C C . TYR A 1 113 ? 99.003 -18.900 56.180 1.00 67.56 145 TYR A C 1
ATOM 678 O O . TYR A 1 113 ? 98.553 -18.621 55.069 1.00 68.88 145 TYR A O 1
ATOM 687 N N . TYR A 1 114 ? 99.318 -17.980 57.091 1.00 75.38 146 TYR A N 1
ATOM 688 C CA . TYR A 1 114 ? 99.009 -16.571 56.827 1.00 80.05 146 TYR A CA 1
ATOM 689 C C . TYR A 1 114 ? 99.739 -15.981 55.618 1.00 79.55 146 TYR A C 1
ATOM 690 O O . TYR A 1 114 ? 99.165 -15.184 54.857 1.00 75.44 146 TYR A O 1
ATOM 699 N N . PHE A 1 115 ? 100.992 -16.390 55.439 1.00 78.09 147 PHE A N 1
ATOM 700 C CA . PHE A 1 115 ? 101.747 -16.010 54.257 1.00 71.87 147 PHE A CA 1
ATOM 701 C C . PHE A 1 115 ? 101.066 -16.500 52.988 1.00 70.30 147 PHE A C 1
ATOM 702 O O . PHE A 1 115 ? 100.941 -15.751 52.020 1.00 70.49 147 PHE A O 1
ATOM 710 N N . LEU A 1 116 ? 100.647 -17.765 52.987 1.00 65.55 148 LEU A N 1
ATOM 711 C CA . LEU A 1 116 ? 99.978 -18.337 51.818 1.00 59.96 148 LEU A CA 1
ATOM 712 C C . LEU A 1 116 ? 98.660 -17.634 51.498 1.00 53.00 148 LEU A C 1
ATOM 713 O O . LEU A 1 116 ? 98.422 -17.245 50.349 1.00 53.89 148 LEU A O 1
ATOM 718 N N . ARG A 1 117 ? 97.821 -17.476 52.517 1.00 49.12 149 ARG A N 1
ATOM 719 C CA . ARG A 1 117 ? 96.623 -16.651 52.432 1.00 87.98 149 ARG A CA 1
ATOM 720 C C . ARG A 1 117 ? 96.899 -15.333 51.709 1.00 88.15 149 ARG A C 1
ATOM 721 O O . ARG A 1 117 ? 96.289 -15.033 50.665 1.00 87.38 149 ARG A O 1
ATOM 729 N N . ASP A 1 118 ? 97.835 -14.562 52.265 1.00 92.67 150 ASP A N 1
ATOM 730 C CA . ASP A 1 118 ? 98.192 -13.256 51.711 1.00 106.38 150 ASP A CA 1
ATOM 731 C C . ASP A 1 118 ? 98.630 -13.329 50.248 1.00 105.18 150 ASP A C 1
ATOM 732 O O . ASP A 1 118 ? 98.089 -12.618 49.391 1.00 109.22 150 ASP A O 1
ATOM 737 N N . ALA A 1 119 ? 99.604 -14.194 49.976 1.00 100.54 151 ALA A N 1
ATOM 738 C CA . ALA A 1 119 ? 100.146 -14.380 48.632 1.00 95.36 151 ALA A CA 1
ATOM 739 C C . ALA A 1 119 ? 99.045 -14.635 47.608 1.00 93.08 151 ALA A C 1
ATOM 740 O O . ALA A 1 119 ? 98.919 -13.907 46.613 1.00 95.79 151 ALA A O 1
ATOM 742 N N . CYS A 1 120 ? 98.237 -15.660 47.868 1.00 82.39 152 CYS A N 1
ATOM 743 C CA . CYS A 1 120 ? 97.159 -16.018 46.953 1.00 71.32 152 CYS A CA 1
ATOM 744 C C . CYS A 1 120 ? 96.109 -14.911 46.764 1.00 80.76 152 CYS A C 1
ATOM 745 O O . CYS A 1 120 ? 95.585 -14.737 45.658 1.00 86.33 152 CYS A O 1
ATOM 748 N N . THR A 1 121 ? 95.795 -14.161 47.820 1.00 80.99 153 THR A N 1
ATOM 749 C CA . THR A 1 121 ? 94.818 -13.078 47.658 1.00 84.34 153 THR A CA 1
ATOM 750 C C . THR A 1 121 ? 95.359 -11.902 46.833 1.00 87.42 153 THR A C 1
ATOM 751 O O . THR A 1 121 ? 94.635 -11.323 46.001 1.00 88.64 153 THR A O 1
ATOM 755 N N . TYR A 1 122 ? 96.626 -11.552 47.058 1.00 85.37 154 TYR A N 1
ATOM 756 C CA . TYR A 1 122 ? 97.282 -10.558 46.213 1.00 77.61 154 TYR A CA 1
ATOM 757 C C . TYR A 1 122 ? 97.206 -11.037 44.776 1.00 71.26 154 TYR A C 1
ATOM 758 O O . TYR A 1 122 ? 96.892 -10.270 43.864 1.00 61.57 154 TYR A O 1
ATOM 767 N N . ALA A 1 123 ? 97.490 -12.323 44.590 1.00 70.80 155 ALA A N 1
ATOM 768 C CA . ALA A 1 123 ? 97.436 -12.934 43.270 1.00 67.35 155 ALA A CA 1
ATOM 769 C C . ALA A 1 123 ? 96.078 -12.760 42.592 1.00 67.59 155 ALA A C 1
ATOM 770 O O . ALA A 1 123 ? 96.010 -12.214 41.495 1.00 76.20 155 ALA A O 1
ATOM 772 N N . THR A 1 124 ? 95.002 -13.209 43.234 1.00 67.06 156 THR A N 1
ATOM 773 C CA . THR A 1 124 ? 93.677 -13.105 42.618 1.00 71.85 156 THR A CA 1
ATOM 774 C C . THR A 1 124 ? 93.256 -11.648 42.360 1.00 73.58 156 THR A C 1
ATOM 775 O O . THR A 1 124 ? 92.616 -11.350 41.340 1.00 78.86 156 THR A O 1
ATOM 779 N N . ALA A 1 125 ? 93.643 -10.742 43.256 1.00 64.65 157 ALA A N 1
ATOM 780 C CA . ALA A 1 125 ? 93.350 -9.320 43.052 1.00 70.30 157 ALA A CA 1
ATOM 781 C C . ALA A 1 125 ? 94.079 -8.734 41.831 1.00 79.05 157 ALA A C 1
ATOM 782 O O . ALA A 1 125 ? 93.442 -8.230 40.894 1.00 94.33 157 ALA A O 1
ATOM 784 N N . LEU A 1 126 ? 95.411 -8.799 41.852 1.00 69.09 158 LEU A N 1
ATOM 785 C CA . LEU A 1 126 ? 96.244 -8.332 40.742 1.00 61.81 158 LEU A CA 1
ATOM 786 C C . LEU A 1 126 ? 95.827 -8.956 39.412 1.00 70.24 158 LEU A C 1
ATOM 787 O O . LEU A 1 126 ? 95.851 -8.298 38.375 1.00 76.16 158 LEU A O 1
ATOM 792 N N . ASN A 1 127 ? 95.449 -10.230 39.443 1.00 72.84 159 ASN A N 1
ATOM 793 C CA . ASN A 1 127 ? 94.990 -10.904 38.234 1.00 77.85 159 ASN A CA 1
ATOM 794 C C . ASN A 1 127 ? 93.672 -10.352 37.707 1.00 64.03 159 ASN A C 1
ATOM 795 O O . ASN A 1 127 ? 93.570 -10.033 36.524 1.00 67.83 159 ASN A O 1
ATOM 800 N N . VAL A 1 128 ? 92.668 -10.247 38.576 1.00 56.34 160 VAL A N 1
ATOM 801 C CA . V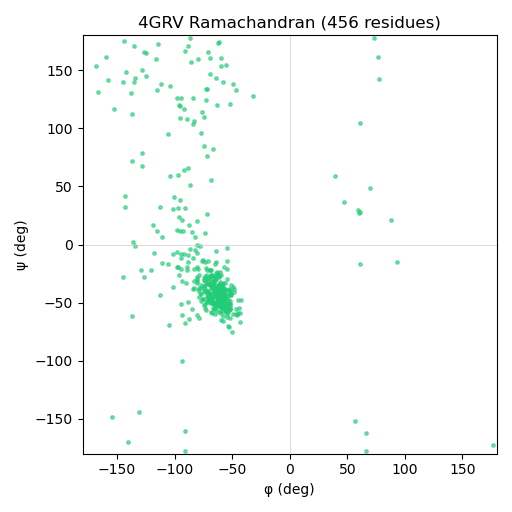AL A 1 128 ? 91.389 -9.665 38.172 1.00 52.54 160 VAL A CA 1
ATOM 802 C C . VAL A 1 128 ? 91.609 -8.279 37.545 1.00 61.83 160 VAL A C 1
ATOM 803 O O . VAL A 1 128 ? 91.087 -7.973 36.458 1.00 58.93 160 VAL A O 1
ATOM 807 N N . ALA A 1 129 ? 92.417 -7.459 38.215 1.00 65.69 161 ALA A N 1
ATOM 808 C CA . ALA A 1 129 ? 92.773 -6.147 37.680 1.00 70.01 161 ALA A CA 1
ATOM 809 C C . ALA A 1 129 ? 93.392 -6.235 36.288 1.00 69.38 161 ALA A C 1
ATOM 810 O O . ALA A 1 129 ? 92.892 -5.636 35.338 1.00 71.61 161 ALA A O 1
ATOM 812 N N . SER A 1 130 ? 94.473 -6.997 36.179 1.00 71.62 162 SER A N 1
ATOM 813 C CA . SER A 1 130 ? 95.211 -7.115 34.930 1.00 78.87 162 SER A CA 1
ATOM 814 C C . SER A 1 130 ? 94.313 -7.584 33.800 1.00 67.93 162 SER A C 1
ATOM 815 O O . SER A 1 130 ? 94.498 -7.193 32.647 1.00 73.81 162 SER A O 1
ATOM 818 N N . LEU A 1 131 ? 93.331 -8.412 34.135 1.00 56.95 163 LEU A N 1
ATOM 819 C CA . LEU A 1 131 ? 92.409 -8.913 33.130 1.00 63.99 163 LEU A CA 1
ATOM 820 C C . LEU A 1 131 ? 91.437 -7.816 32.705 1.00 65.40 163 LEU A C 1
ATOM 821 O O . LEU A 1 131 ? 91.046 -7.740 31.537 1.00 67.47 163 LEU A O 1
ATOM 826 N N . SER A 1 132 ? 91.057 -6.964 33.656 1.00 64.06 164 SER A N 1
ATOM 827 C CA . SER A 1 132 ? 90.182 -5.836 33.347 1.00 66.86 164 SER A CA 1
ATOM 828 C C . SER A 1 132 ? 90.912 -4.815 32.482 1.00 67.21 164 SER A C 1
ATOM 829 O O . SER A 1 132 ? 90.305 -4.124 31.658 1.00 68.87 164 SER A O 1
ATOM 832 N N . VAL A 1 133 ? 92.221 -4.732 32.684 1.00 60.29 165 VAL A N 1
ATOM 833 C CA . VAL A 1 133 ? 93.076 -3.831 31.928 1.00 59.06 165 VAL A CA 1
ATOM 834 C C . VAL A 1 133 ? 93.254 -4.325 30.502 1.00 61.32 165 VAL A C 1
ATOM 835 O O . VAL A 1 133 ? 93.099 -3.569 29.542 1.00 61.91 165 VAL A O 1
ATOM 839 N N . ALA A 1 134 ? 93.592 -5.602 30.375 1.00 61.27 166 ALA A N 1
ATOM 840 C CA . ALA A 1 134 ? 93.730 -6.225 29.070 1.00 58.55 166 ALA A CA 1
ATOM 841 C C . ALA A 1 134 ? 92.427 -6.131 28.272 1.00 60.85 166 ALA A C 1
ATOM 842 O O . ALA A 1 134 ? 92.439 -5.754 27.094 1.00 63.41 166 ALA A O 1
ATOM 844 N N . ARG A 1 135 ? 91.305 -6.459 28.911 1.00 62.70 167 ARG A N 1
ATOM 845 C CA . ARG A 1 135 ? 90.012 -6.356 28.234 1.00 70.60 167 ARG A CA 1
ATOM 846 C C . ARG A 1 135 ? 89.683 -4.923 27.856 1.00 74.86 167 ARG A C 1
ATOM 847 O O . ARG A 1 135 ? 89.184 -4.658 26.749 1.00 78.45 167 ARG A O 1
ATOM 855 N N . TYR A 1 136 ? 89.961 -4.003 28.778 1.00 64.15 168 TYR A N 1
ATOM 856 C CA . TYR A 1 136 ? 89.808 -2.593 28.470 1.00 59.09 168 TYR A CA 1
ATOM 857 C C . TYR A 1 136 ? 90.557 -2.259 27.193 1.00 58.87 168 TYR A C 1
ATOM 858 O O . TYR A 1 136 ? 89.991 -1.663 26.285 1.00 62.90 168 TYR A O 1
ATOM 867 N N . LEU A 1 137 ? 91.825 -2.653 27.126 1.00 56.17 169 LEU A N 1
ATOM 868 C CA . LEU A 1 137 ? 92.648 -2.362 25.956 1.00 63.28 169 LEU A CA 1
ATOM 869 C C . LEU A 1 137 ? 92.049 -2.934 24.682 1.00 60.36 169 LEU A C 1
ATOM 870 O O . LEU A 1 137 ? 91.890 -2.223 23.697 1.00 60.06 169 LEU A O 1
ATOM 875 N N . ALA A 1 138 ? 91.708 -4.218 24.718 1.00 64.23 170 ALA A N 1
ATOM 876 C CA . ALA A 1 138 ? 91.191 -4.910 23.542 1.00 66.73 170 ALA A CA 1
ATOM 877 C C . ALA A 1 138 ? 89.929 -4.254 22.993 1.00 64.36 170 ALA A C 1
ATOM 878 O O . ALA A 1 138 ? 89.792 -4.054 21.778 1.00 62.60 170 ALA A O 1
ATOM 880 N N . ILE A 1 139 ? 89.014 -3.907 23.890 1.00 60.35 171 ILE A N 1
ATOM 881 C CA . ILE A 1 139 ? 87.719 -3.389 23.459 1.00 66.71 171 ILE A CA 1
ATOM 882 C C . ILE A 1 139 ? 87.742 -1.892 23.137 1.00 60.81 171 ILE A C 1
ATOM 883 O O . ILE A 1 139 ? 87.110 -1.446 22.189 1.00 67.30 171 ILE A O 1
ATOM 888 N N . CYS A 1 140 ? 88.494 -1.122 23.910 1.00 65.69 172 CYS A N 1
ATOM 889 C CA . CYS A 1 140 ? 88.459 0.334 23.792 1.00 73.43 172 CYS A CA 1
ATOM 890 C C . CYS A 1 140 ? 89.527 0.897 22.854 1.00 81.65 172 CYS A C 1
ATOM 891 O O . CYS A 1 140 ? 89.319 1.923 22.204 1.00 83.33 172 CYS A O 1
ATOM 894 N N . HIS A 1 141 ? 90.667 0.220 22.786 1.00 82.93 173 HIS A N 1
ATOM 895 C CA . HIS A 1 141 ? 91.727 0.607 21.864 1.00 76.69 173 HIS A CA 1
ATOM 896 C C . HIS A 1 141 ? 92.161 -0.605 21.046 1.00 75.02 173 HIS A C 1
ATOM 897 O O . HIS A 1 141 ? 93.284 -1.086 21.195 1.00 81.07 173 HIS A O 1
ATOM 904 N N . PRO A 1 142 ? 91.269 -1.096 20.171 1.00 67.60 174 PRO A N 1
ATOM 905 C CA . PRO A 1 142 ? 91.500 -2.340 19.432 1.00 70.09 174 PRO A CA 1
ATOM 906 C C . PRO A 1 142 ? 92.773 -2.269 18.605 1.00 83.19 174 PRO A C 1
ATOM 907 O O . PRO A 1 142 ? 93.695 -3.041 18.840 1.00 81.04 174 PRO A O 1
ATOM 911 N N . PHE A 1 143 ? 92.837 -1.348 17.651 1.00 100.96 175 PHE A N 1
ATOM 912 C CA . PHE A 1 143 ? 94.050 -1.232 16.856 1.00 105.79 175 PHE A CA 1
ATOM 913 C C . PHE A 1 143 ? 95.202 -0.722 17.705 1.00 99.10 175 PHE A C 1
ATOM 914 O O . PHE A 1 143 ? 96.231 -1.386 17.822 1.00 84.32 175 PHE A O 1
ATOM 922 N N . LYS A 1 144 ? 95.004 0.456 18.293 1.00 107.18 176 LYS A N 1
ATOM 923 C CA . LYS A 1 144 ? 95.993 1.111 19.143 1.00 108.23 176 LYS A CA 1
ATOM 924 C C . LYS A 1 144 ? 96.670 0.147 20.103 1.00 113.36 176 LYS A C 1
ATOM 925 O O . LYS A 1 144 ? 97.862 -0.131 19.991 1.00 116.49 176 LYS A O 1
ATOM 931 N N . ALA A 1 145 ? 95.904 -0.373 21.048 1.00 124.94 177 ALA A N 1
ATOM 932 C CA . ALA A 1 145 ? 96.482 -1.237 22.061 1.00 137.88 177 ALA A CA 1
ATOM 933 C C . ALA A 1 145 ? 96.514 -2.695 21.625 1.00 133.58 177 ALA A C 1
ATOM 934 O O . ALA A 1 145 ? 97.589 -3.267 21.449 1.00 134.56 177 ALA A O 1
ATOM 936 N N . LYS A 1 146 ? 95.330 -3.275 21.436 1.00 125.63 178 LYS A N 1
ATOM 937 C CA . LYS A 1 146 ? 95.184 -4.718 21.268 1.00 123.67 178 LYS A CA 1
ATOM 938 C C . LYS A 1 146 ? 96.119 -5.344 20.231 1.00 122.40 178 LYS A C 1
ATOM 939 O O . LYS A 1 146 ? 97.102 -5.989 20.596 1.00 125.07 178 LYS A O 1
ATOM 941 N N . THR A 1 147 ? 95.822 -5.149 18.950 1.00 116.51 179 THR A N 1
ATOM 942 C CA . THR A 1 147 ? 96.543 -5.859 17.895 1.00 109.59 179 THR A CA 1
ATOM 943 C C . THR A 1 147 ? 98.048 -5.612 17.913 1.00 103.83 179 THR A C 1
ATOM 944 O O . THR A 1 147 ? 98.837 -6.529 17.692 1.00 102.72 179 THR A O 1
ATOM 948 N N . LEU A 1 148 ? 98.446 -4.381 18.205 1.00 103.39 180 LEU A N 1
ATOM 949 C CA . LEU A 1 148 ? 99.847 -4.004 18.085 1.00 107.07 180 LEU A CA 1
ATOM 950 C C . LEU A 1 148 ? 100.625 -4.222 19.372 1.00 114.60 180 LEU A C 1
ATOM 951 O O . LEU A 1 148 ? 101.507 -5.078 19.431 1.00 122.76 180 LEU A O 1
ATOM 956 N N . MET A 1 149 ? 100.298 -3.445 20.399 1.00 112.04 181 MET A N 1
ATOM 957 C CA . MET A 1 149 ? 101.073 -3.460 21.635 1.00 101.62 181 MET A CA 1
ATOM 958 C C . MET A 1 149 ? 100.905 -4.760 22.427 1.00 101.00 181 MET A C 1
ATOM 959 O O . MET A 1 149 ? 101.890 -5.361 22.855 1.00 96.12 181 MET A O 1
ATOM 961 N N . SER A 1 150 ? 99.661 -5.199 22.609 1.00 111.73 182 SER A N 1
ATOM 962 C CA . SER A 1 150 ? 99.386 -6.403 23.396 1.00 122.87 182 SER A CA 1
ATOM 963 C C . SER A 1 150 ? 99.713 -7.689 22.636 1.00 136.78 182 SER A C 1
ATOM 964 O O . SER A 1 150 ? 99.077 -8.014 21.632 1.00 142.45 182 SER A O 1
ATOM 967 N N . ARG A 1 151 ? 100.713 -8.411 23.132 1.00 140.97 183 ARG A N 1
ATOM 968 C CA . ARG A 1 151 ? 101.125 -9.686 22.558 1.00 141.73 183 ARG A CA 1
ATOM 969 C C . ARG A 1 151 ? 102.077 -10.384 23.516 1.00 136.41 183 ARG A C 1
ATOM 970 O O . ARG A 1 151 ? 102.753 -9.732 24.311 1.00 140.83 183 ARG A O 1
ATOM 972 N N . SER A 1 152 ? 102.119 -11.710 23.444 1.00 126.79 184 SER A N 1
ATOM 973 C CA . SER A 1 152 ? 103.076 -12.489 24.219 1.00 119.88 184 SER A CA 1
ATOM 974 C C . SER A 1 152 ? 104.493 -12.032 23.867 1.00 125.44 184 SER A C 1
ATOM 975 O O . SER A 1 152 ? 104.788 -11.770 22.699 1.00 136.69 184 SER A O 1
ATOM 978 N N . ARG A 1 153 ? 105.372 -11.940 24.861 1.00 113.03 185 ARG A N 1
ATOM 979 C CA . ARG A 1 153 ? 105.107 -12.425 26.209 1.00 105.14 185 ARG A CA 1
ATOM 980 C C . ARG A 1 153 ? 104.446 -11.417 27.150 1.00 99.04 185 ARG A C 1
ATOM 981 O O . ARG A 1 153 ? 105.073 -10.458 27.590 1.00 90.64 185 ARG A O 1
ATOM 989 N N . THR A 1 154 ? 103.169 -11.653 27.445 1.00 101.02 186 THR A N 1
ATOM 990 C CA . THR A 1 154 ? 102.506 -11.056 28.598 1.00 87.92 186 THR A CA 1
ATOM 991 C C . THR A 1 154 ? 102.553 -12.136 29.668 1.00 82.97 186 THR A C 1
ATOM 992 O O . THR A 1 154 ? 101.866 -12.074 30.693 1.00 72.79 186 THR A O 1
ATOM 996 N N . LYS A 1 155 ? 103.358 -13.154 29.384 1.00 88.63 187 LYS A N 1
ATOM 997 C CA . LYS A 1 155 ? 103.642 -14.214 30.329 1.00 92.25 187 LYS A CA 1
ATOM 998 C C . LYS A 1 155 ? 104.503 -13.618 31.422 1.00 91.64 187 LYS A C 1
ATOM 999 O O . LYS A 1 155 ? 104.398 -13.987 32.596 1.00 101.43 187 LYS A O 1
ATOM 1001 N N . LYS A 1 156 ? 105.349 -12.677 31.019 1.00 82.82 188 LYS A N 1
ATOM 1002 C CA . LYS A 1 156 ? 106.231 -11.984 31.944 1.00 86.82 188 LYS A CA 1
ATOM 1003 C C . LYS A 1 156 ? 105.430 -11.129 32.922 1.00 78.71 188 LYS A C 1
ATOM 1004 O O . LYS A 1 156 ? 105.826 -10.956 34.078 1.00 77.81 188 LYS A O 1
ATOM 1006 N N . PHE A 1 157 ? 104.298 -10.606 32.458 1.00 79.71 189 PHE A N 1
ATOM 1007 C CA . PHE A 1 157 ? 103.413 -9.828 33.321 1.00 87.93 189 PHE A CA 1
ATOM 1008 C C . PHE A 1 157 ? 102.823 -10.706 34.420 1.00 94.86 189 PHE A C 1
ATOM 1009 O O . PHE A 1 157 ? 102.871 -10.350 35.595 1.00 106.95 189 PHE A O 1
ATOM 1017 N N . ILE A 1 158 ? 102.265 -11.848 34.031 1.00 86.77 190 ILE A N 1
ATOM 1018 C CA . ILE A 1 158 ? 101.719 -12.804 34.988 1.00 75.65 190 ILE A CA 1
ATOM 1019 C C . ILE A 1 158 ? 102.789 -13.266 35.990 1.00 70.93 190 ILE A C 1
ATOM 1020 O O . ILE A 1 158 ? 102.532 -13.364 37.205 1.00 66.75 190 ILE A O 1
ATOM 1025 N N . SER A 1 159 ? 103.992 -13.515 35.476 1.00 70.27 191 SER A N 1
ATOM 1026 C CA . SER A 1 159 ? 105.146 -13.842 36.312 1.00 74.01 191 SER A CA 1
ATOM 1027 C C . SER A 1 159 ? 105.384 -12.774 37.375 1.00 83.87 191 SER A C 1
ATOM 1028 O O . SER A 1 159 ? 105.508 -13.071 38.571 1.00 90.70 191 SER A O 1
ATOM 1031 N N . ALA A 1 160 ? 105.453 -11.526 36.926 1.00 85.69 192 ALA A N 1
ATOM 1032 C CA . ALA A 1 160 ? 105.673 -10.413 37.833 1.00 83.74 192 ALA A CA 1
ATOM 1033 C C . ALA A 1 160 ? 104.548 -10.308 38.859 1.00 82.59 192 ALA A C 1
ATOM 1034 O O . ALA A 1 160 ? 104.800 -9.993 40.019 1.00 80.96 192 ALA A O 1
ATOM 1036 N N . ILE A 1 161 ? 103.314 -10.578 38.432 1.00 85.92 193 ILE A N 1
ATOM 1037 C CA . ILE A 1 161 ? 102.168 -10.597 39.344 1.00 88.70 193 ILE A CA 1
ATOM 1038 C C . ILE A 1 161 ? 102.388 -11.586 40.488 1.00 89.66 193 ILE A C 1
ATOM 1039 O O . ILE A 1 161 ? 102.244 -11.237 41.667 1.00 84.93 193 ILE A O 1
ATOM 1044 N N . TRP A 1 162 ? 102.741 -12.819 40.138 1.00 89.09 194 TRP A N 1
ATOM 1045 C CA . TRP A 1 162 ? 103.013 -13.824 41.160 1.00 84.38 194 TRP A CA 1
ATOM 1046 C C . TRP A 1 162 ? 104.162 -13.416 42.085 1.00 84.53 194 TRP A C 1
ATOM 1047 O O . TRP A 1 162 ? 104.076 -13.586 43.310 1.00 94.33 194 TRP A O 1
ATOM 1058 N N . LEU A 1 163 ? 105.225 -12.865 41.502 1.00 82.94 195 LEU A N 1
ATOM 1059 C CA . LEU A 1 163 ? 106.351 -12.367 42.294 1.00 92.61 195 LEU A CA 1
ATOM 1060 C C . LEU A 1 163 ? 105.922 -11.310 43.318 1.00 101.61 195 LEU A C 1
ATOM 1061 O O . LEU A 1 163 ? 106.307 -11.368 44.491 1.00 105.50 195 LEU A O 1
ATOM 1066 N N . ALA A 1 164 ? 105.119 -10.354 42.862 1.00 105.99 196 ALA A N 1
ATOM 1067 C CA . ALA A 1 164 ? 104.594 -9.298 43.719 1.00 104.66 196 ALA A CA 1
ATOM 1068 C C . ALA A 1 164 ? 103.715 -9.877 44.816 1.00 93.92 196 ALA A C 1
ATOM 1069 O O . ALA A 1 164 ? 103.708 -9.379 45.943 1.00 98.09 196 ALA A O 1
ATOM 1071 N N . SER A 1 165 ? 102.974 -10.928 44.481 1.00 84.79 197 SER A N 1
ATOM 1072 C CA . SER A 1 165 ? 102.169 -11.627 45.474 1.00 81.77 197 SER A CA 1
ATOM 1073 C C . SER A 1 165 ? 103.054 -12.190 46.586 1.00 86.29 197 SER A C 1
ATOM 1074 O O . SER A 1 165 ? 102.777 -11.977 47.775 1.00 94.08 197 SER A O 1
ATOM 1077 N N . ALA A 1 166 ? 104.125 -12.884 46.196 1.00 80.84 198 ALA A N 1
ATOM 1078 C CA . ALA A 1 166 ? 105.066 -13.459 47.164 1.00 55.60 198 ALA A CA 1
ATOM 1079 C C . ALA A 1 166 ? 105.729 -12.407 48.059 1.00 82.96 198 ALA A C 1
ATOM 1080 O O . ALA A 1 166 ? 105.692 -12.504 49.296 1.00 91.38 198 ALA A O 1
ATOM 1082 N N . LEU A 1 167 ? 106.334 -11.404 47.432 1.00 75.09 199 LEU A N 1
ATOM 1083 C CA . LEU A 1 167 ? 107.049 -10.365 48.170 1.00 74.15 199 LEU A CA 1
ATOM 1084 C C . LEU A 1 167 ? 106.130 -9.565 49.093 1.00 76.99 199 LEU A C 1
ATOM 1085 O O . LEU A 1 167 ? 106.500 -9.242 50.224 1.00 71.75 199 LEU A O 1
ATOM 1090 N N . LEU A 1 168 ? 104.934 -9.246 48.608 1.00 76.95 200 LEU A N 1
ATOM 1091 C CA . LEU A 1 168 ? 103.963 -8.520 49.420 1.00 74.77 200 LEU A CA 1
ATOM 1092 C C . LEU A 1 168 ? 103.451 -9.381 50.567 1.00 75.44 200 LEU A C 1
ATOM 1093 O O . LEU A 1 168 ? 103.049 -8.863 51.612 1.00 73.97 200 LEU A O 1
ATOM 1098 N N . ALA A 1 169 ? 103.458 -10.696 50.371 1.00 78.70 201 ALA A N 1
ATOM 1099 C CA . ALA A 1 169 ? 103.033 -11.606 51.428 1.00 79.66 201 ALA A CA 1
ATOM 1100 C C . ALA A 1 169 ? 104.127 -11.830 52.473 1.00 74.74 201 ALA A C 1
ATOM 1101 O O . ALA A 1 169 ? 103.839 -12.239 53.599 1.00 70.16 201 ALA A O 1
ATOM 1103 N N . ILE A 1 170 ? 105.375 -11.562 52.094 1.00 72.70 202 ILE A N 1
ATOM 1104 C CA . ILE A 1 170 ? 106.508 -11.683 53.023 1.00 77.16 202 ILE A CA 1
ATOM 1105 C C . ILE A 1 170 ? 106.295 -11.146 54.456 1.00 79.98 202 ILE A C 1
ATOM 1106 O O . ILE A 1 170 ? 106.628 -11.843 55.416 1.00 82.85 202 ILE A O 1
ATOM 1111 N N . PRO A 1 171 ? 105.749 -9.920 54.611 1.00 78.14 203 PRO A N 1
ATOM 1112 C CA . PRO A 1 171 ? 105.527 -9.400 55.970 1.00 80.42 203 PRO A CA 1
ATOM 1113 C C . PRO A 1 171 ? 104.758 -10.344 56.905 1.00 81.47 203 PRO A C 1
ATOM 1114 O O . PRO A 1 171 ? 105.124 -10.457 58.077 1.00 74.67 203 PRO A O 1
ATOM 1118 N N . MET A 1 172 ? 103.732 -11.020 56.390 1.00 78.13 204 MET A N 1
ATOM 1119 C CA . MET A 1 172 ? 102.909 -11.930 57.191 1.00 77.64 204 MET A CA 1
ATOM 1120 C C . MET A 1 172 ? 103.693 -13.012 57.926 1.00 83.56 204 MET A C 1
ATOM 1121 O O . MET A 1 172 ? 103.166 -13.679 58.817 1.00 88.42 204 MET A O 1
ATOM 1126 N N . LEU A 1 173 ? 104.947 -13.191 57.538 1.00 83.60 205 LEU A N 1
ATOM 1127 C CA . LEU A 1 173 ? 105.807 -14.188 58.148 1.00 78.99 205 LEU A CA 1
ATOM 1128 C C . LEU A 1 173 ? 106.428 -13.651 59.432 1.00 84.20 205 LEU A C 1
ATOM 1129 O O . LEU A 1 173 ? 106.851 -14.418 60.294 1.00 83.85 205 LEU A O 1
ATOM 1134 N N . PHE A 1 174 ? 106.473 -12.330 59.560 1.00 92.57 206 PHE A N 1
ATOM 1135 C CA . PHE A 1 174 ? 107.056 -11.708 60.741 1.00 101.63 206 PHE A CA 1
ATOM 1136 C C . PHE A 1 174 ? 105.974 -11.244 61.705 1.00 101.99 206 PHE A C 1
ATOM 1137 O O . PHE A 1 174 ? 106.137 -11.324 62.922 1.00 110.59 206 PHE A O 1
ATOM 1145 N N . THR A 1 175 ? 104.869 -10.759 61.147 1.00 93.40 207 THR A N 1
ATOM 1146 C CA . THR A 1 175 ? 103.784 -10.193 61.936 1.00 88.58 207 THR A CA 1
ATOM 1147 C C . THR A 1 175 ? 102.980 -11.262 62.671 1.00 80.56 207 THR A C 1
ATOM 1148 O O . THR A 1 175 ? 102.766 -11.165 63.877 1.00 75.72 207 THR A O 1
ATOM 1152 N N . MET A 1 176 ? 102.538 -12.279 61.940 1.00 77.71 208 MET A N 1
ATOM 1153 C CA . MET A 1 176 ? 101.819 -13.392 62.542 1.00 84.25 208 MET A CA 1
ATOM 1154 C C . MET A 1 176 ? 102.755 -14.228 63.411 1.00 88.88 208 MET A C 1
ATOM 1155 O O . MET A 1 176 ? 103.972 -14.155 63.252 1.00 97.66 208 MET A O 1
ATOM 1160 N N . GLY A 1 177 ? 102.197 -15.018 64.328 1.00 81.37 209 GLY A N 1
ATOM 1161 C CA . GLY A 1 177 ? 103.015 -15.907 65.141 1.00 80.37 209 GLY A CA 1
ATOM 1162 C C . GLY A 1 177 ? 102.267 -16.684 66.208 1.00 80.31 209 GLY A C 1
ATOM 1163 O O . GLY A 1 177 ? 101.038 -16.655 66.257 1.00 81.13 209 GLY A O 1
ATOM 1164 N N . LEU A 1 178 ? 103.009 -17.386 67.065 1.00 77.70 210 LEU A N 1
ATOM 1165 C CA . LEU A 1 178 ? 102.401 -18.141 68.163 1.00 70.44 210 LEU A CA 1
ATOM 1166 C C . LEU A 1 178 ? 102.575 -17.459 69.515 1.00 73.99 210 LEU A C 1
ATOM 1167 O O . LEU A 1 178 ? 103.656 -16.975 69.845 1.00 71.52 210 LEU A O 1
ATOM 1172 N N . GLN A 1 179 ? 101.499 -17.436 70.294 1.00 78.48 211 GLN A N 1
ATOM 1173 C CA . GLN A 1 179 ? 101.472 -16.684 71.543 1.00 80.37 211 GLN A CA 1
ATOM 1174 C C . GLN A 1 179 ? 100.633 -17.422 72.583 1.00 81.65 211 GLN A C 1
ATOM 1175 O O . GLN A 1 179 ? 99.594 -17.998 72.261 1.00 88.52 211 GLN A O 1
ATOM 1181 N N . ASN A 1 180 ? 101.089 -17.420 73.829 1.00 76.48 212 ASN A N 1
ATOM 1182 C CA . ASN A 1 180 ? 100.346 -18.078 74.894 1.00 74.72 212 ASN A CA 1
ATOM 1183 C C . ASN A 1 180 ? 99.462 -17.080 75.622 1.00 79.98 212 ASN A C 1
ATOM 1184 O O . ASN A 1 180 ? 99.952 -16.227 76.358 1.00 97.40 212 ASN A O 1
ATOM 1189 N N . ARG A 1 181 ? 98.155 -17.194 75.419 1.00 74.65 213 ARG A N 1
ATOM 1190 C CA . ARG A 1 181 ? 97.221 -16.194 75.921 1.00 84.57 213 ARG A CA 1
ATOM 1191 C C . ARG A 1 181 ? 96.320 -16.684 77.051 1.00 96.47 213 ARG A C 1
ATOM 1192 O O . ARG A 1 181 ? 95.406 -15.972 77.472 1.00 92.75 213 ARG A O 1
ATOM 1200 N N . SER A 1 182 ? 96.574 -17.894 77.541 1.00 102.61 214 SER A N 1
ATOM 1201 C CA . SER A 1 182 ? 95.793 -18.438 78.644 1.00 101.05 214 SER A CA 1
ATOM 1202 C C . SER A 1 182 ? 95.931 -17.529 79.861 1.00 111.93 214 SER A C 1
ATOM 1203 O O . SER A 1 182 ? 96.927 -16.813 79.988 1.00 112.00 214 SER A O 1
ATOM 1206 N N . ALA A 1 183 ? 94.919 -17.551 80.730 1.00 122.10 215 ALA A N 1
ATOM 1207 C CA . ALA A 1 183 ? 94.844 -16.666 81.895 1.00 128.78 215 ALA A CA 1
ATOM 1208 C C . ALA A 1 183 ? 96.168 -16.587 82.639 1.00 125.72 215 ALA A C 1
ATOM 1209 O O . ALA A 1 183 ? 96.649 -15.501 82.969 1.00 124.09 215 ALA A O 1
ATOM 1211 N N . ASP A 1 184 ? 96.753 -17.751 82.886 1.00 122.38 216 ASP A N 1
ATOM 1212 C CA . ASP A 1 184 ? 98.067 -17.832 83.491 1.00 116.71 216 ASP A CA 1
ATOM 1213 C C . ASP A 1 184 ? 99.112 -17.420 82.466 1.00 109.60 216 ASP A C 1
ATOM 1214 O O . ASP A 1 184 ? 100.050 -16.689 82.777 1.00 109.54 216 ASP A O 1
ATOM 1219 N N . GLY A 1 185 ? 98.937 -17.881 81.234 1.00 102.99 217 GLY A N 1
ATOM 1220 C CA . GLY A 1 185 ? 99.940 -17.682 80.209 1.00 101.71 217 GLY A CA 1
ATOM 1221 C C . GLY A 1 185 ? 100.947 -18.812 80.266 1.00 103.31 217 GLY A C 1
ATOM 1222 O O . GLY A 1 185 ? 102.071 -18.680 79.784 1.00 100.53 217 GLY A O 1
ATOM 1223 N N . THR A 1 186 ? 100.536 -19.926 80.871 1.00 106.27 218 THR A N 1
ATOM 1224 C CA . THR A 1 186 ? 101.378 -21.117 80.968 1.00 108.86 218 THR A CA 1
ATOM 1225 C C . THR A 1 186 ? 100.651 -22.381 80.505 1.00 106.54 218 THR A C 1
ATOM 1226 O O . THR A 1 186 ? 101.284 -23.372 80.142 1.00 105.01 218 THR A O 1
ATOM 1230 N N . HIS A 1 187 ? 99.322 -22.348 80.523 1.00 107.91 219 HIS A N 1
ATOM 1231 C CA . HIS A 1 187 ? 98.528 -23.522 80.170 1.00 108.23 219 HIS A CA 1
ATOM 1232 C C . HIS A 1 187 ? 98.553 -23.807 78.663 1.00 103.44 219 HIS A C 1
ATOM 1233 O O . HIS A 1 187 ? 98.393 -22.895 77.854 1.00 116.70 219 HIS A O 1
ATOM 1240 N N . PRO A 1 188 ? 98.760 -25.083 78.289 1.00 88.50 220 PRO A N 1
ATOM 1241 C CA . PRO A 1 188 ? 98.847 -25.583 76.908 1.00 83.06 220 PRO A CA 1
ATOM 1242 C C . PRO A 1 188 ? 97.656 -25.254 75.992 1.00 92.04 220 PRO A C 1
ATOM 1243 O O . PRO A 1 188 ? 97.841 -25.135 74.776 1.00 87.95 220 PRO A O 1
ATOM 1247 N N . GLY A 1 189 ? 96.459 -25.117 76.557 1.00 95.70 221 GLY A N 1
ATOM 1248 C CA . GLY A 1 189 ? 95.260 -24.914 75.761 1.00 86.53 221 GLY A CA 1
ATOM 1249 C C . GLY A 1 189 ? 94.992 -23.472 75.373 1.00 81.94 221 GLY A C 1
ATOM 1250 O O . GLY A 1 189 ? 93.917 -23.148 74.867 1.00 82.56 221 GLY A O 1
ATOM 1251 N N . GLY A 1 190 ? 95.969 -22.602 75.607 1.00 74.83 222 GLY A N 1
ATOM 1252 C CA . GLY A 1 190 ? 95.806 -21.190 75.321 1.00 80.54 222 GLY A CA 1
ATOM 1253 C C . GLY A 1 190 ? 96.804 -20.704 74.291 1.00 89.99 222 GLY A C 1
ATOM 1254 O O . GLY A 1 190 ? 97.028 -19.503 74.143 1.00 95.12 222 GLY A O 1
ATOM 1255 N N . LEU A 1 191 ? 97.402 -21.650 73.575 1.00 89.01 223 LEU A N 1
ATOM 1256 C CA . LEU A 1 191 ? 98.395 -21.347 72.552 1.00 79.99 223 LEU A CA 1
ATOM 1257 C C . LEU A 1 191 ? 97.713 -20.998 71.232 1.00 78.81 223 LEU A C 1
ATOM 1258 O O . LEU A 1 191 ? 97.242 -21.889 70.527 1.00 71.79 223 LEU A O 1
ATOM 1263 N N . VAL A 1 192 ? 97.671 -19.709 70.893 1.00 86.54 224 VAL A N 1
ATOM 1264 C CA . VAL A 1 192 ? 96.972 -19.253 69.683 1.00 81.48 224 VAL A CA 1
ATOM 1265 C C . VAL A 1 192 ? 97.874 -18.605 68.625 1.00 72.50 224 VAL A C 1
ATOM 1266 O O . VAL A 1 192 ? 98.985 -18.147 68.920 1.00 70.54 224 VAL A O 1
ATOM 1270 N N . CYS A 1 193 ? 97.372 -18.578 67.392 1.00 65.62 225 CYS A N 1
ATOM 1271 C CA . CYS A 1 193 ? 98.048 -17.916 66.287 1.00 67.08 225 CYS A CA 1
ATOM 1272 C C . CYS A 1 193 ? 97.496 -16.516 66.126 1.00 68.91 225 CYS A C 1
ATOM 1273 O O . CYS A 1 193 ? 96.311 -16.335 65.859 1.00 73.60 225 CYS A O 1
ATOM 1276 N N . THR A 1 194 ? 98.363 -15.525 66.272 1.00 80.54 226 THR A N 1
ATOM 1277 C CA . THR A 1 194 ? 97.923 -14.142 66.381 1.00 86.92 226 THR A CA 1
ATOM 1278 C C . THR A 1 194 ? 99.090 -13.210 66.028 1.00 79.83 226 THR A C 1
ATOM 1279 O O . THR A 1 194 ? 100.245 -13.644 66.013 1.00 81.26 226 THR A O 1
ATOM 1283 N N . PRO A 1 195 ? 98.795 -11.941 65.697 1.00 71.33 227 PRO A N 1
ATOM 1284 C CA . PRO A 1 195 ? 99.891 -10.998 65.459 1.00 67.74 227 PRO A CA 1
ATOM 1285 C C . PRO A 1 195 ? 100.728 -10.787 66.715 1.00 68.45 227 PRO A C 1
ATOM 1286 O O . PRO A 1 195 ? 100.204 -10.341 67.735 1.00 70.22 227 PRO A O 1
ATOM 1290 N N . ILE A 1 196 ? 102.017 -11.100 66.625 1.00 77.99 228 ILE A N 1
ATOM 1291 C CA . ILE A 1 196 ? 102.906 -11.088 67.783 1.00 86.30 228 ILE A CA 1
ATOM 1292 C C . ILE A 1 196 ? 103.691 -9.792 67.932 1.00 88.88 228 ILE A C 1
ATOM 1293 O O . ILE A 1 196 ? 104.094 -9.430 69.037 1.00 100.81 228 ILE A O 1
ATOM 1298 N N . VAL A 1 197 ? 103.913 -9.099 66.821 1.00 82.66 229 VAL A N 1
ATOM 1299 C CA . VAL A 1 197 ? 104.656 -7.845 66.845 1.00 92.87 229 VAL A CA 1
ATOM 1300 C C . VAL A 1 197 ? 103.820 -6.742 67.505 1.00 95.75 229 VAL A C 1
ATOM 1301 O O . VAL A 1 197 ? 102.613 -6.906 67.699 1.00 93.84 229 VAL A O 1
ATOM 1305 N N . ASP A 1 198 ? 104.473 -5.637 67.863 1.00 99.20 230 ASP A N 1
ATOM 1306 C CA . ASP A 1 198 ? 103.804 -4.476 68.442 1.00 103.61 230 ASP A CA 1
ATOM 1307 C C . ASP A 1 198 ? 102.587 -4.071 67.622 1.00 110.50 230 ASP A C 1
ATOM 1308 O O . ASP A 1 198 ? 102.629 -4.066 66.392 1.00 112.17 230 ASP A O 1
ATOM 1310 N N . THR A 1 199 ? 101.502 -3.732 68.309 1.00 113.31 231 THR A N 1
ATOM 1311 C CA . THR A 1 199 ? 100.264 -3.348 67.642 1.00 116.33 231 THR A CA 1
ATOM 1312 C C . THR A 1 199 ? 100.424 -2.062 66.831 1.00 110.60 231 THR A C 1
ATOM 1313 O O . THR A 1 199 ? 99.581 -1.735 65.992 1.00 105.94 231 THR A O 1
ATOM 1317 N N . ALA A 1 200 ? 101.510 -1.339 67.085 1.00 104.50 232 ALA A N 1
ATOM 1318 C CA . ALA A 1 200 ? 101.823 -0.141 66.323 1.00 96.96 232 ALA A CA 1
ATOM 1319 C C . ALA A 1 200 ? 102.126 -0.482 64.865 1.00 97.94 232 ALA A C 1
ATOM 1320 O O . ALA A 1 200 ? 101.830 0.298 63.961 1.00 104.59 232 ALA A O 1
ATOM 1322 N N . THR A 1 201 ? 102.714 -1.652 64.639 1.00 91.13 233 THR A N 1
ATOM 1323 C CA . THR A 1 201 ? 103.130 -2.055 63.301 1.00 82.04 233 THR A CA 1
ATOM 1324 C C . THR A 1 201 ? 102.012 -2.800 62.584 1.00 76.13 233 THR A C 1
ATOM 1325 O O . THR A 1 201 ? 101.876 -2.717 61.359 1.00 70.24 233 THR A O 1
ATOM 1329 N N . VAL A 1 202 ? 101.229 -3.539 63.360 1.00 57.78 234 VAL A N 1
ATOM 1330 C CA . VAL A 1 202 ? 100.117 -4.321 62.838 1.00 61.95 234 VAL A CA 1
ATOM 1331 C C . VAL A 1 202 ? 99.218 -3.458 61.964 1.00 59.42 234 VAL A C 1
ATOM 1332 O O . VAL A 1 202 ? 98.785 -3.875 60.875 1.00 55.10 234 VAL A O 1
ATOM 1336 N N . LYS A 1 203 ? 98.970 -2.240 62.437 1.00 69.99 235 LYS A N 1
ATOM 1337 C CA . LYS A 1 203 ? 98.181 -1.271 61.685 1.00 74.58 235 LYS A CA 1
ATOM 1338 C C . LYS A 1 203 ? 98.806 -0.994 60.311 1.00 73.98 235 LYS A C 1
ATOM 1339 O O . LYS A 1 203 ? 98.116 -1.064 59.286 1.00 78.06 235 LYS A O 1
ATOM 1345 N N . VAL A 1 204 ? 100.109 -0.703 60.305 1.00 63.45 236 VAL A N 1
ATOM 1346 C CA . VAL A 1 204 ? 100.876 -0.485 59.077 1.00 60.86 236 VAL A CA 1
ATOM 1347 C C . VAL A 1 204 ? 100.687 -1.633 58.093 1.00 69.88 236 VAL A C 1
ATOM 1348 O O . VAL A 1 204 ? 100.159 -1.444 56.990 1.00 80.44 236 VAL A O 1
ATOM 1352 N N . VAL A 1 205 ? 101.127 -2.817 58.511 1.00 63.26 237 VAL A N 1
ATOM 1353 C CA . VAL A 1 205 ? 101.006 -4.029 57.710 1.00 65.09 237 VAL A CA 1
ATOM 1354 C C . VAL A 1 205 ? 99.615 -4.197 57.086 1.00 73.85 237 VAL A C 1
ATOM 1355 O O . VAL A 1 205 ? 99.474 -4.220 55.855 1.00 77.92 237 VAL A O 1
ATOM 1359 N N . ILE A 1 206 ? 98.578 -4.287 57.914 1.00 72.51 238 ILE A N 1
ATOM 1360 C CA . ILE A 1 206 ? 97.275 -4.611 57.341 1.00 77.62 238 ILE A CA 1
ATOM 1361 C C . ILE A 1 206 ? 96.650 -3.453 56.555 1.00 76.88 238 ILE A C 1
ATOM 1362 O O . ILE A 1 206 ? 95.767 -3.668 55.725 1.00 72.47 238 ILE A O 1
ATOM 1367 N N . GLN A 1 207 ? 97.095 -2.230 56.815 1.00 71.98 239 GLN A N 1
ATOM 1368 C CA . GLN A 1 207 ? 96.622 -1.112 56.012 1.00 68.98 239 GLN A CA 1
ATOM 1369 C C . GLN A 1 207 ? 97.212 -1.208 54.615 1.00 77.98 239 GLN A C 1
ATOM 1370 O O . GLN A 1 207 ? 96.506 -1.032 53.613 1.00 79.39 239 GLN A O 1
ATOM 1376 N N . VAL A 1 208 ? 98.511 -1.493 54.562 1.00 79.27 240 VAL A N 1
ATOM 1377 C CA . VAL A 1 208 ? 99.199 -1.697 53.295 1.00 77.11 240 VAL A CA 1
ATOM 1378 C C . VAL A 1 208 ? 98.489 -2.783 52.510 1.00 81.75 240 VAL A C 1
ATOM 1379 O O . VAL A 1 208 ? 98.087 -2.576 51.362 1.00 82.88 240 VAL A O 1
ATOM 1383 N N . ASN A 1 209 ? 98.330 -3.937 53.151 1.00 80.19 241 ASN A N 1
ATOM 1384 C CA . ASN A 1 209 ? 97.582 -5.043 52.569 1.00 81.11 241 ASN A CA 1
ATOM 1385 C C . ASN A 1 209 ? 96.186 -4.627 52.079 1.00 79.80 241 ASN A C 1
ATOM 1386 O O . ASN A 1 209 ? 95.729 -5.071 51.025 1.00 70.26 241 ASN A O 1
ATOM 1391 N N . THR A 1 210 ? 95.516 -3.765 52.838 1.00 76.47 242 THR A N 1
ATOM 1392 C CA . THR A 1 210 ? 94.192 -3.297 52.453 1.00 67.83 242 THR A CA 1
ATOM 1393 C C . THR A 1 210 ? 94.255 -2.537 51.136 1.00 76.83 242 THR A C 1
ATOM 1394 O O . THR A 1 210 ? 93.454 -2.778 50.230 1.00 77.35 242 THR A O 1
ATOM 1398 N N . PHE A 1 211 ? 95.221 -1.630 51.029 1.00 77.44 243 PHE A N 1
ATOM 1399 C CA . PHE A 1 211 ? 95.374 -0.821 49.825 1.00 76.81 243 PHE A CA 1
ATOM 1400 C C . PHE A 1 211 ? 95.766 -1.636 48.602 1.00 78.76 243 PHE A C 1
ATOM 1401 O O . PHE A 1 211 ? 95.096 -1.592 47.565 1.00 79.69 243 PHE A O 1
ATOM 1409 N N . MET A 1 212 ? 96.868 -2.365 48.729 1.00 73.22 244 MET A N 1
ATOM 1410 C CA . MET A 1 212 ? 97.407 -3.146 47.625 1.00 76.00 244 MET A CA 1
ATOM 1411 C C . MET A 1 212 ? 96.472 -4.286 47.177 1.00 80.71 244 MET A C 1
ATOM 1412 O O . MET A 1 212 ? 96.351 -4.574 45.982 1.00 69.75 244 MET A O 1
ATOM 1417 N N . SER A 1 213 ? 95.798 -4.922 48.128 1.00 85.61 245 SER A N 1
ATOM 1418 C CA . SER A 1 213 ? 94.964 -6.076 47.800 1.00 81.25 245 SER A CA 1
ATOM 1419 C C . SER A 1 213 ? 93.495 -5.726 47.571 1.00 80.15 245 SER A C 1
ATOM 1420 O O . SER A 1 213 ? 92.711 -6.576 47.146 1.00 78.15 245 SER A O 1
ATOM 1423 N N . PHE A 1 214 ? 93.109 -4.485 47.844 1.00 81.64 246 PHE A N 1
ATOM 1424 C CA . PHE A 1 214 ? 91.717 -4.110 47.628 1.00 80.82 246 PHE A CA 1
ATOM 1425 C C . PHE A 1 214 ? 91.515 -2.753 46.967 1.00 74.12 246 PHE A C 1
ATOM 1426 O O . PHE A 1 214 ? 90.937 -2.674 45.888 1.00 71.65 246 PHE A O 1
ATOM 1434 N N . LEU A 1 215 ? 91.977 -1.691 47.615 1.00 65.39 247 LEU A N 1
ATOM 1435 C CA . LEU A 1 215 ? 91.662 -0.342 47.155 1.00 70.40 247 LEU A CA 1
ATOM 1436 C C . LEU A 1 215 ? 92.084 -0.030 45.714 1.00 73.80 247 LEU A C 1
ATOM 1437 O O . LEU A 1 215 ? 91.222 0.188 44.860 1.00 73.82 247 LEU A O 1
ATOM 1442 N N . PHE A 1 216 ? 93.389 -0.007 45.444 1.00 72.83 248 PHE A N 1
ATOM 1443 C CA . PHE A 1 216 ? 93.873 0.229 44.080 1.00 70.06 248 PHE A CA 1
ATOM 1444 C C . PHE A 1 216 ? 93.205 -0.720 43.070 1.00 68.28 248 PHE A C 1
ATOM 1445 O O . PHE A 1 216 ? 92.590 -0.249 42.092 1.00 74.20 248 PHE A O 1
ATOM 1453 N N . PRO A 1 217 ? 93.300 -2.051 43.306 1.00 60.11 249 PRO A N 1
ATOM 1454 C CA . PRO A 1 217 ? 92.609 -2.977 42.403 1.00 63.16 249 PRO A CA 1
ATOM 1455 C C . PRO A 1 217 ? 91.134 -2.643 42.202 1.00 61.10 249 PRO A C 1
ATOM 1456 O O . PRO A 1 217 ? 90.732 -2.489 41.050 1.00 68.65 249 PRO A O 1
ATOM 1460 N N . MET A 1 218 ? 90.364 -2.505 43.281 1.00 55.72 250 MET A N 1
ATOM 1461 C CA . MET A 1 218 ? 88.930 -2.218 43.169 1.00 64.56 250 MET A CA 1
ATOM 1462 C C . MET A 1 218 ? 88.620 -0.935 42.388 1.00 73.67 250 MET A C 1
ATOM 1463 O O . MET A 1 218 ? 87.658 -0.899 41.612 1.00 88.60 250 MET A O 1
ATOM 1468 N N . LEU A 1 219 ? 89.434 0.104 42.572 1.00 58.44 251 LEU A N 1
ATOM 1469 C CA . LEU A 1 219 ? 89.266 1.325 41.787 1.00 68.99 251 LEU A CA 1
ATOM 1470 C C . LEU A 1 219 ? 89.468 1.052 40.293 1.00 75.30 251 LEU A C 1
ATOM 1471 O O . LEU A 1 219 ? 88.639 1.451 39.453 1.00 78.25 251 LEU A O 1
ATOM 1476 N N . VAL A 1 220 ? 90.562 0.358 39.974 1.00 67.05 252 VAL A N 1
ATOM 1477 C CA . VAL A 1 220 ? 90.838 -0.049 38.595 1.00 56.63 252 VAL A CA 1
ATOM 1478 C C . VAL A 1 220 ? 89.680 -0.844 37.951 1.00 52.97 252 VAL A C 1
ATOM 1479 O O . VAL A 1 220 ? 89.126 -0.414 36.932 1.00 54.90 252 VAL A O 1
ATOM 1483 N N . ILE A 1 221 ? 89.322 -1.985 38.546 1.00 49.83 253 ILE A N 1
ATOM 1484 C CA . ILE A 1 221 ? 88.154 -2.766 38.113 1.00 54.05 253 ILE A CA 1
ATOM 1485 C C . ILE A 1 221 ? 86.954 -1.858 37.857 1.00 53.76 253 ILE A C 1
ATOM 1486 O O . ILE A 1 221 ? 86.361 -1.871 36.772 1.00 60.31 253 ILE A O 1
ATOM 1491 N N . SER A 1 222 ? 86.617 -1.069 38.874 1.00 51.57 254 SER A N 1
ATOM 1492 C CA . SER A 1 222 ? 85.455 -0.190 38.846 1.00 57.92 254 SER A CA 1
ATOM 1493 C C . SER A 1 222 ? 85.436 0.708 37.617 1.00 63.53 254 SER A C 1
ATOM 1494 O O . SER A 1 222 ? 84.617 0.517 36.704 1.00 74.76 254 SER A O 1
ATOM 1497 N N . ILE A 1 223 ? 86.346 1.677 37.583 1.00 64.76 255 ILE A N 1
ATOM 1498 C CA . ILE A 1 223 ? 86.332 2.649 36.494 1.00 70.77 255 ILE A CA 1
ATOM 1499 C C . ILE A 1 223 ? 86.499 1.991 35.117 1.00 72.48 255 ILE A C 1
ATOM 1500 O O . ILE A 1 223 ? 85.757 2.312 34.183 1.00 77.63 255 ILE A O 1
ATOM 1505 N N . LEU A 1 224 ? 87.430 1.045 34.998 1.00 72.91 256 LEU A N 1
ATOM 1506 C CA . LEU A 1 224 ? 87.675 0.408 33.705 1.00 66.91 256 LEU A CA 1
ATOM 1507 C C . LEU A 1 224 ? 86.444 -0.288 33.162 1.00 61.61 256 LEU A C 1
ATOM 1508 O O . LEU A 1 224 ? 85.987 0.006 32.057 1.00 62.05 256 LEU A O 1
ATOM 1513 N N . ASN A 1 225 ? 85.909 -1.213 33.944 1.00 54.32 257 ASN A N 1
ATOM 1514 C CA . ASN A 1 225 ? 84.754 -1.958 33.492 1.00 62.60 257 ASN A CA 1
ATOM 1515 C C . ASN A 1 225 ? 83.564 -1.056 33.236 1.00 65.90 257 ASN A C 1
ATOM 1516 O O . ASN A 1 225 ? 82.777 -1.302 32.326 1.00 66.10 257 ASN A O 1
ATOM 1521 N N . THR A 1 226 ? 83.438 0.000 34.029 1.00 66.73 258 THR A N 1
ATOM 1522 C CA . THR A 1 226 ? 82.371 0.956 33.786 1.00 69.73 258 THR A CA 1
ATOM 1523 C C . THR A 1 226 ? 82.519 1.547 32.389 1.00 66.47 258 THR A C 1
ATOM 1524 O O . THR A 1 226 ? 81.549 1.615 31.624 1.00 62.78 258 THR A O 1
ATOM 1528 N N . VAL A 1 227 ? 83.746 1.950 32.060 1.00 68.04 259 VAL A N 1
ATOM 1529 C CA . VAL A 1 227 ? 84.051 2.535 30.752 1.00 60.94 259 VAL A CA 1
ATOM 1530 C C . VAL A 1 227 ? 83.773 1.558 29.613 1.00 56.59 259 VAL A C 1
ATOM 1531 O O . VAL A 1 227 ? 83.249 1.941 28.556 1.00 58.27 259 VAL A O 1
ATOM 1535 N N . ILE A 1 228 ? 84.125 0.296 29.843 1.00 55.36 260 ILE A N 1
ATOM 1536 C CA . ILE A 1 228 ? 83.811 -0.769 28.906 1.00 54.30 260 ILE A CA 1
ATOM 1537 C C . ILE A 1 228 ? 82.322 -0.776 28.653 1.00 57.59 260 ILE A C 1
ATOM 1538 O O . ILE A 1 228 ? 81.874 -0.636 27.515 1.00 59.23 260 ILE A O 1
ATOM 1543 N N . ALA A 1 229 ? 81.570 -0.932 29.738 1.00 57.33 261 ALA A N 1
ATOM 1544 C CA . ALA A 1 229 ? 80.123 -1.071 29.687 1.00 60.57 261 ALA A CA 1
ATOM 1545 C C . ALA A 1 229 ? 79.481 0.068 28.911 1.00 68.39 261 ALA A C 1
ATOM 1546 O O . ALA A 1 229 ? 78.654 -0.159 28.027 1.00 80.75 261 ALA A O 1
ATOM 1548 N N . ASN A 1 230 ? 79.873 1.295 29.229 1.00 61.07 262 ASN A N 1
ATOM 1549 C CA . ASN A 1 230 ? 79.328 2.434 28.516 1.00 73.20 262 ASN A CA 1
ATOM 1550 C C . ASN A 1 230 ? 79.699 2.414 27.031 1.00 77.41 262 ASN A C 1
ATOM 1551 O O . ASN A 1 230 ? 78.858 2.697 26.175 1.00 78.02 262 ASN A O 1
ATOM 1556 N N . LYS A 1 231 ? 80.941 2.043 26.723 1.00 76.88 263 LYS A N 1
ATOM 1557 C CA . LYS A 1 231 ? 81.368 1.942 25.325 1.00 72.05 263 LYS A CA 1
ATOM 1558 C C . LYS A 1 231 ? 80.560 0.906 24.548 1.00 73.70 263 LYS A C 1
ATOM 1559 O O . LYS A 1 231 ? 80.241 1.108 23.383 1.00 81.16 263 LYS A O 1
ATOM 1561 N N . LEU A 1 232 ? 80.232 -0.204 25.197 1.00 72.87 264 LEU A N 1
ATOM 1562 C CA . LEU A 1 232 ? 79.481 -1.272 24.547 1.00 68.08 264 LEU A CA 1
ATOM 1563 C C . LEU A 1 232 ? 78.013 -0.908 24.379 1.00 77.14 264 LEU A C 1
ATOM 1564 O O . LEU A 1 232 ? 77.395 -1.252 23.373 1.00 80.24 264 LEU A O 1
ATOM 1569 N N . THR A 1 233 ? 77.451 -0.225 25.373 1.00 87.35 265 THR A N 1
ATOM 1570 C CA . THR A 1 233 ? 76.052 0.188 25.312 1.00 84.81 265 THR A CA 1
ATOM 1571 C C . THR A 1 233 ? 75.867 1.239 24.233 1.00 81.98 265 THR A C 1
ATOM 1572 O O . THR A 1 233 ? 74.780 1.370 23.665 1.00 84.65 265 THR A O 1
ATOM 1576 N N . VAL A 1 234 ? 76.941 1.976 23.950 1.00 79.63 266 VAL A N 1
ATOM 1577 C CA . VAL A 1 234 ? 76.911 3.064 22.973 1.00 82.06 266 VAL A CA 1
ATOM 1578 C C . VAL A 1 234 ? 77.212 2.583 21.544 1.00 56.05 266 VAL A C 1
ATOM 1579 O O . VAL A 1 234 ? 77.044 3.329 20.575 1.00 69.86 266 VAL A O 1
ATOM 1583 N N . MET A 1 235 ? 77.632 1.327 21.420 1.00 71.96 267 MET A N 1
ATOM 1584 C CA . MET A 1 235 ? 77.921 0.731 20.113 1.00 68.44 267 MET A CA 1
ATOM 1585 C C . MET A 1 235 ? 76.693 0.169 19.396 1.00 70.92 267 MET A C 1
ATOM 1586 O O . MET A 1 235 ? 75.961 -0.662 19.938 1.00 71.25 267 MET A O 1
ATOM 1591 N N . VAL A 1 236 ? 76.501 0.627 18.161 1.00 68.74 268 VAL A N 1
ATOM 1592 C CA . VAL A 1 236 ? 75.374 0.238 17.317 1.00 68.94 268 VAL A CA 1
ATOM 1593 C C . VAL A 1 236 ? 75.519 -1.179 16.756 1.00 76.85 268 VAL A C 1
ATOM 1594 O O . VAL A 1 236 ? 76.340 -1.412 15.869 1.00 68.27 268 VAL A O 1
ATOM 1598 N N . ASN A 1 237 ? 74.697 -2.109 17.247 1.00 86.97 1002 ASN A N 1
ATOM 1599 C CA . ASN A 1 237 ? 74.708 -3.506 16.794 1.00 84.97 1002 ASN A CA 1
ATOM 1600 C C . ASN A 1 237 ? 74.137 -3.688 15.384 1.00 78.19 1002 ASN A C 1
ATOM 1601 O O . ASN A 1 237 ? 73.645 -4.765 15.038 1.00 80.78 1002 ASN A O 1
ATOM 1606 N N . ILE A 1 238 ? 74.225 -2.629 14.581 1.00 71.23 1003 ILE A N 1
ATOM 1607 C CA . ILE A 1 238 ? 73.609 -2.550 13.255 1.00 65.47 1003 ILE A CA 1
ATOM 1608 C C . ILE A 1 238 ? 73.937 -3.709 12.310 1.00 71.72 1003 ILE A C 1
ATOM 1609 O O . ILE A 1 238 ? 73.048 -4.214 11.630 1.00 68.39 1003 ILE A O 1
ATOM 1614 N N . PHE A 1 239 ? 75.200 -4.133 12.272 1.00 79.98 1004 PHE A N 1
ATOM 1615 C CA . PHE A 1 239 ? 75.628 -5.179 11.340 1.00 78.39 1004 PHE A CA 1
ATOM 1616 C C . PHE A 1 239 ? 75.051 -6.558 11.693 1.00 74.92 1004 PHE A C 1
ATOM 1617 O O . PHE A 1 239 ? 74.472 -7.230 10.843 1.00 71.30 1004 PHE A O 1
ATOM 1625 N N . GLU A 1 240 ? 75.192 -6.969 12.949 1.00 83.48 1005 GLU A N 1
ATOM 1626 C CA . GLU A 1 240 ? 74.680 -8.265 13.391 1.00 79.62 1005 GLU A CA 1
ATOM 1627 C C . GLU A 1 240 ? 73.153 -8.308 13.316 1.00 78.14 1005 GLU A C 1
ATOM 1628 O O . GLU A 1 240 ? 72.543 -9.382 13.342 1.00 70.92 1005 GLU A O 1
ATOM 1630 N N . MET A 1 241 ? 72.552 -7.125 13.216 1.00 74.18 1006 MET A N 1
ATOM 1631 C CA . MET A 1 241 ? 71.105 -6.970 13.120 1.00 74.14 1006 MET A CA 1
ATOM 1632 C C . MET A 1 241 ? 70.627 -7.260 11.706 1.00 69.38 1006 MET A C 1
ATOM 1633 O O . MET A 1 241 ? 69.632 -7.961 11.512 1.00 67.28 1006 MET A O 1
ATOM 1638 N N . LEU A 1 242 ? 71.346 -6.715 10.725 1.00 69.99 1007 LEU A N 1
ATOM 1639 C CA . LEU A 1 242 ? 70.984 -6.848 9.311 1.00 65.56 1007 LEU A CA 1
ATOM 1640 C C . LEU A 1 242 ? 71.257 -8.245 8.772 1.00 73.18 1007 LEU A C 1
ATOM 1641 O O . LEU A 1 242 ? 70.558 -8.726 7.880 1.00 74.29 1007 LEU A O 1
ATOM 1646 N N . ARG A 1 243 ? 72.283 -8.890 9.312 1.00 75.10 1008 ARG A N 1
ATOM 1647 C CA . ARG A 1 243 ? 72.633 -10.235 8.888 1.00 77.17 1008 ARG A CA 1
ATOM 1648 C C . ARG A 1 243 ? 71.494 -11.220 9.144 1.00 78.59 1008 ARG A C 1
ATOM 1649 O O . ARG A 1 243 ? 71.396 -12.252 8.479 1.00 83.25 1008 ARG A O 1
ATOM 1657 N N . ILE A 1 244 ? 70.625 -10.888 10.095 1.00 79.89 1009 ILE A N 1
ATOM 1658 C CA . ILE A 1 244 ? 69.429 -11.683 10.354 1.00 81.99 1009 ILE A CA 1
ATOM 1659 C C . ILE A 1 244 ? 68.345 -11.366 9.326 1.00 81.52 1009 ILE A C 1
ATOM 1660 O O . ILE A 1 244 ? 67.941 -12.231 8.539 1.00 67.77 1009 ILE A O 1
ATOM 1665 N N . ASP A 1 245 ? 67.888 -10.114 9.348 1.00 87.37 1010 ASP A N 1
ATOM 1666 C CA . ASP A 1 245 ? 66.817 -9.629 8.478 1.00 95.54 1010 ASP A CA 1
ATOM 1667 C C . ASP A 1 245 ? 67.106 -9.867 7.001 1.00 97.54 1010 ASP A C 1
ATOM 1668 O O . ASP A 1 245 ? 66.273 -10.397 6.260 1.00 88.21 1010 ASP A O 1
ATOM 1673 N N . GLU A 1 246 ? 68.302 -9.474 6.586 1.00 106.53 1011 GLU A N 1
ATOM 1674 C CA . GLU A 1 246 ? 68.628 -9.375 5.175 1.00 106.04 1011 GLU A CA 1
ATOM 1675 C C . GLU A 1 246 ? 69.307 -10.634 4.638 1.00 103.50 1011 GLU A C 1
ATOM 1676 O O . GLU A 1 246 ? 69.301 -10.885 3.431 1.00 111.13 1011 GLU A O 1
ATOM 1682 N N . GLY A 1 247 ? 69.885 -11.427 5.534 1.00 96.32 1012 GLY A N 1
ATOM 1683 C CA . GLY A 1 247 ? 70.532 -12.666 5.143 1.00 93.44 1012 GLY A CA 1
ATOM 1684 C C . GLY A 1 247 ? 71.768 -12.470 4.284 1.00 89.43 1012 GLY A C 1
ATOM 1685 O O . GLY A 1 247 ? 72.344 -11.382 4.238 1.00 97.29 1012 GLY A O 1
ATOM 1686 N N . LEU A 1 248 ? 72.177 -13.532 3.598 1.00 77.42 1013 LEU A N 1
ATOM 1687 C CA . LEU A 1 248 ? 73.366 -13.490 2.756 1.00 71.78 1013 LEU A CA 1
ATOM 1688 C C . LEU A 1 248 ? 73.291 -14.487 1.606 1.00 80.53 1013 LEU A C 1
ATOM 1689 O O . LEU A 1 248 ? 73.246 -15.701 1.816 1.00 81.07 1013 LEU A O 1
ATOM 1694 N N . ARG A 1 249 ? 73.280 -13.956 0.388 1.00 78.60 1014 ARG A N 1
ATOM 1695 C CA . ARG A 1 249 ? 73.236 -14.771 -0.813 1.00 76.37 1014 ARG A CA 1
ATOM 1696 C C . ARG A 1 249 ? 74.206 -14.195 -1.833 1.00 77.81 1014 ARG A C 1
ATOM 1697 O O . ARG A 1 249 ? 74.007 -13.097 -2.347 1.00 75.28 1014 ARG A O 1
ATOM 1699 N N . LEU A 1 250 ? 75.268 -14.936 -2.118 1.00 85.01 1015 LEU A N 1
ATOM 1700 C CA . LEU A 1 250 ? 76.298 -14.459 -3.031 1.00 84.30 1015 LEU A CA 1
ATOM 1701 C C . LEU A 1 250 ? 76.125 -14.978 -4.465 1.00 74.48 1015 LEU A C 1
ATOM 1702 O O . LEU A 1 250 ? 77.097 -15.189 -5.187 1.00 68.76 1015 LEU A O 1
ATOM 1707 N N . LYS A 1 251 ? 74.872 -15.187 -4.853 1.00 69.95 1016 LYS A N 1
ATOM 1708 C CA . LYS A 1 251 ? 74.496 -15.396 -6.243 1.00 69.87 1016 LYS A CA 1
ATOM 1709 C C . LYS A 1 251 ? 73.217 -14.593 -6.452 1.00 76.05 1016 LYS A C 1
ATOM 1710 O O . LYS A 1 251 ? 72.292 -14.685 -5.648 1.00 70.40 1016 LYS A O 1
ATOM 1712 N N . ILE A 1 252 ? 73.181 -13.790 -7.512 1.00 83.13 1017 ILE A N 1
ATOM 1713 C CA . ILE A 1 252 ? 72.053 -12.894 -7.803 1.00 81.43 1017 ILE A CA 1
ATOM 1714 C C . ILE A 1 252 ? 70.678 -13.558 -7.681 1.00 81.52 1017 ILE A C 1
ATOM 1715 O O . ILE A 1 252 ? 70.470 -14.664 -8.183 1.00 79.90 1017 ILE A O 1
ATOM 1720 N N . TYR A 1 253 ? 69.750 -12.883 -7.004 1.00 83.55 1018 TYR A N 1
ATOM 1721 C CA . TYR A 1 253 ? 68.386 -13.393 -6.851 1.00 94.01 1018 TYR A CA 1
ATOM 1722 C C . TYR A 1 253 ? 67.309 -12.308 -6.969 1.00 101.02 1018 TYR A C 1
ATOM 1723 O O . TYR A 1 253 ? 67.581 -11.172 -7.365 1.00 97.35 1018 TYR A O 1
ATOM 1732 N N . LYS A 1 254 ? 66.080 -12.685 -6.635 1.00 106.88 1019 LYS A N 1
ATOM 1733 C CA . LYS A 1 254 ? 64.957 -11.763 -6.627 1.00 103.65 1019 LYS A CA 1
ATOM 1734 C C . LYS A 1 254 ? 64.518 -11.567 -5.186 1.00 116.64 1019 LYS A C 1
ATOM 1735 O O . LYS A 1 254 ? 64.465 -12.532 -4.424 1.00 120.68 1019 LYS A O 1
ATOM 1741 N N . ASP A 1 255 ? 64.208 -10.332 -4.801 1.00 125.73 1020 ASP A N 1
ATOM 1742 C CA . ASP A 1 255 ? 63.770 -10.080 -3.427 1.00 133.27 1020 ASP A CA 1
ATOM 1743 C C . ASP A 1 255 ? 62.251 -10.177 -3.261 1.00 146.68 1020 ASP A C 1
ATOM 1744 O O . ASP A 1 255 ? 61.565 -10.784 -4.088 1.00 154.79 1020 ASP A O 1
ATOM 1749 N N . THR A 1 256 ? 61.741 -9.584 -2.184 1.00 146.64 1021 THR A N 1
ATOM 1750 C CA . THR A 1 256 ? 60.315 -9.626 -1.870 1.00 144.52 1021 THR A CA 1
ATOM 1751 C C . THR A 1 256 ? 59.456 -9.089 -3.016 1.00 147.28 1021 THR A C 1
ATOM 1752 O O . THR A 1 256 ? 58.571 -9.787 -3.513 1.00 148.37 1021 THR A O 1
ATOM 1756 N N . GLU A 1 257 ? 59.733 -7.859 -3.441 1.00 148.46 1022 GLU A N 1
ATOM 1757 C CA . GLU A 1 257 ? 58.976 -7.230 -4.520 1.00 149.80 1022 GLU A CA 1
ATOM 1758 C C . GLU A 1 257 ? 59.549 -7.551 -5.903 1.00 154.94 1022 GLU A C 1
ATOM 1759 O O . GLU A 1 257 ? 59.242 -6.869 -6.881 1.00 162.64 1022 GLU A O 1
ATOM 1761 N N . GLY A 1 258 ? 60.386 -8.583 -5.973 1.00 150.17 1023 GLY A N 1
ATOM 1762 C CA . GLY A 1 258 ? 60.892 -9.090 -7.238 1.00 145.19 1023 GLY A CA 1
ATOM 1763 C C . GLY A 1 258 ? 61.869 -8.200 -7.988 1.00 136.83 1023 GLY A C 1
ATOM 1764 O O . GLY A 1 258 ? 61.711 -7.972 -9.188 1.00 145.16 1023 GLY A O 1
ATOM 1765 N N . TYR A 1 259 ? 62.882 -7.699 -7.288 1.00 121.54 1024 TYR A N 1
ATOM 1766 C CA . TYR A 1 259 ? 63.952 -6.935 -7.928 1.00 110.15 1024 TYR A CA 1
ATOM 1767 C C . TYR A 1 259 ? 65.260 -7.702 -7.817 1.00 96.76 1024 TYR A C 1
ATOM 1768 O O . TYR A 1 259 ? 65.328 -8.719 -7.134 1.00 94.32 1024 TYR A O 1
ATOM 1777 N N . TYR A 1 260 ? 66.303 -7.217 -8.480 1.00 88.21 1025 TYR A N 1
ATOM 1778 C CA . TYR A 1 260 ? 67.556 -7.965 -8.521 1.00 84.68 1025 TYR A CA 1
ATOM 1779 C C . TYR A 1 260 ? 68.556 -7.613 -7.420 1.00 86.20 1025 TYR A C 1
ATOM 1780 O O . TYR A 1 260 ? 69.060 -6.493 -7.339 1.00 85.72 1025 TYR A O 1
ATOM 1789 N N . THR A 1 261 ? 68.837 -8.604 -6.582 1.00 89.48 1026 THR A N 1
ATOM 1790 C CA . THR A 1 261 ? 69.596 -8.406 -5.359 1.00 86.42 1026 THR A CA 1
ATOM 1791 C C . THR A 1 261 ? 70.756 -9.396 -5.287 1.00 85.44 1026 THR A C 1
ATOM 1792 O O . THR A 1 261 ? 70.670 -10.496 -5.825 1.00 94.38 1026 THR A O 1
ATOM 1796 N N . ILE A 1 262 ? 71.844 -9.002 -4.637 1.00 59.40 1027 ILE A N 1
ATOM 1797 C CA . ILE A 1 262 ? 72.904 -9.942 -4.281 1.00 74.77 1027 ILE A CA 1
ATOM 1798 C C . ILE A 1 262 ? 73.498 -9.553 -2.921 1.00 73.79 1027 ILE A C 1
ATOM 1799 O O . ILE A 1 262 ? 73.116 -8.534 -2.348 1.00 55.17 1027 ILE A O 1
ATOM 1804 N N . GLY A 1 263 ? 74.405 -10.372 -2.397 1.00 78.68 1028 GLY A N 1
ATOM 1805 C CA . GLY A 1 263 ? 75.040 -10.099 -1.118 1.00 82.35 1028 GLY A CA 1
ATOM 1806 C C . GLY A 1 263 ? 74.057 -9.928 0.028 1.00 84.78 1028 GLY A C 1
ATOM 1807 O O . GLY A 1 263 ? 72.957 -10.485 0.008 1.00 78.06 1028 GLY A O 1
ATOM 1808 N N . ILE A 1 264 ? 74.456 -9.147 1.029 1.00 88.01 1029 ILE A N 1
ATOM 1809 C CA . ILE A 1 264 ? 73.598 -8.855 2.172 1.00 86.62 1029 ILE A CA 1
ATOM 1810 C C . ILE A 1 264 ? 72.463 -7.920 1.747 1.00 95.10 1029 ILE A C 1
ATOM 1811 O O . ILE A 1 264 ? 72.495 -6.715 2.022 1.00 49.22 1029 ILE A O 1
ATOM 1816 N N . GLY A 1 265 ? 71.474 -8.495 1.063 1.00 51.31 1030 GLY A N 1
ATOM 1817 C CA . GLY A 1 265 ? 70.322 -7.769 0.555 1.00 91.52 1030 GLY A CA 1
ATOM 1818 C C . GLY A 1 265 ? 70.588 -6.466 -0.180 1.00 86.19 1030 GLY A C 1
ATOM 1819 O O . GLY A 1 265 ? 69.813 -5.511 -0.078 1.00 79.90 1030 GLY A O 1
ATOM 1820 N N . HIS A 1 266 ? 71.680 -6.431 -0.933 1.00 87.05 1031 HIS A N 1
ATOM 1821 C CA . HIS A 1 266 ? 72.034 -5.250 -1.705 1.00 82.82 1031 HIS A CA 1
ATOM 1822 C C . HIS A 1 266 ? 71.280 -5.229 -3.033 1.00 72.18 1031 HIS A C 1
ATOM 1823 O O . HIS A 1 266 ? 71.579 -5.995 -3.946 1.00 69.72 1031 HIS A O 1
ATOM 1830 N N . LEU A 1 267 ? 70.284 -4.359 -3.130 1.00 74.46 1032 LEU A N 1
ATOM 1831 C CA . LEU A 1 267 ? 69.568 -4.192 -4.384 1.00 81.30 1032 LEU A CA 1
ATOM 1832 C C . LEU A 1 267 ? 70.458 -3.473 -5.383 1.00 93.85 1032 LEU A C 1
ATOM 1833 O O . LEU A 1 267 ? 71.094 -2.474 -5.055 1.00 106.07 1032 LEU A O 1
ATOM 1838 N N . LEU A 1 268 ? 70.503 -3.988 -6.602 1.00 95.67 1033 LEU A N 1
ATOM 1839 C CA . LEU A 1 268 ? 71.197 -3.308 -7.679 1.00 97.43 1033 LEU A CA 1
ATOM 1840 C C . LEU A 1 268 ? 70.404 -3.488 -8.963 1.00 100.54 1033 LEU A C 1
ATOM 1841 O O . LEU A 1 268 ? 69.734 -4.505 -9.133 1.00 102.03 1033 LEU A O 1
ATOM 1846 N N . THR A 1 269 ? 70.475 -2.491 -9.844 1.00 104.30 1034 THR A N 1
ATOM 1847 C CA . THR A 1 269 ? 69.795 -2.511 -11.145 1.00 120.01 1034 THR A CA 1
ATOM 1848 C C . THR A 1 269 ? 68.394 -3.121 -11.090 1.00 131.39 1034 THR A C 1
ATOM 1849 O O . THR A 1 269 ? 68.111 -4.112 -11.768 1.00 131.29 1034 THR A O 1
ATOM 1851 N N . LYS A 1 270 ? 67.527 -2.523 -10.278 1.00 136.53 1035 LYS A N 1
ATOM 1852 C CA . LYS A 1 270 ? 66.203 -3.075 -9.994 1.00 143.09 1035 LYS A CA 1
ATOM 1853 C C . LYS A 1 270 ? 65.345 -3.306 -11.238 1.00 153.71 1035 LYS A C 1
ATOM 1854 O O . LYS A 1 270 ? 64.381 -4.069 -11.195 1.00 163.05 1035 LYS A O 1
ATOM 1856 N N . SER A 1 271 ? 65.694 -2.646 -12.338 1.00 148.51 1036 SER A N 1
ATOM 1857 C CA . SER A 1 271 ? 64.995 -2.850 -13.601 1.00 144.22 1036 SER A CA 1
ATOM 1858 C C . SER A 1 271 ? 65.190 -4.279 -14.099 1.00 137.26 1036 SER A C 1
ATOM 1859 O O . SER A 1 271 ? 66.256 -4.866 -13.908 1.00 137.10 1036 SER A O 1
ATOM 1861 N N . PRO A 1 272 ? 64.148 -4.854 -14.718 1.00 130.79 1037 PRO A N 1
ATOM 1862 C CA . PRO A 1 272 ? 64.286 -6.151 -15.387 1.00 133.86 1037 PRO A CA 1
ATOM 1863 C C . PRO A 1 272 ? 65.165 -5.994 -16.625 1.00 146.37 1037 PRO A C 1
ATOM 1864 O O . PRO A 1 272 ? 65.129 -4.925 -17.238 1.00 157.41 1037 PRO A O 1
ATOM 1868 N N . SER A 1 273 ? 65.947 -7.011 -16.983 1.00 142.11 1038 SER A N 1
ATOM 1869 C CA . SER A 1 273 ? 66.021 -8.253 -16.228 1.00 132.75 1038 SER A CA 1
ATOM 1870 C C . SER A 1 273 ? 67.468 -8.654 -15.952 1.00 129.45 1038 SER A C 1
ATOM 1871 O O . SER A 1 273 ? 68.337 -7.801 -15.755 1.00 130.66 1038 SER A O 1
ATOM 1873 N N . LEU A 1 274 ? 67.719 -9.959 -15.979 1.00 124.51 1039 LEU A N 1
ATOM 1874 C CA . LEU A 1 274 ? 68.953 -10.556 -15.457 1.00 116.38 1039 LEU A CA 1
ATOM 1875 C C . LEU A 1 274 ? 70.286 -10.018 -16.001 1.00 115.81 1039 LEU A C 1
ATOM 1876 O O . LEU A 1 274 ? 71.350 -10.444 -15.543 1.00 113.61 1039 LEU A O 1
ATOM 1878 N N . ASN A 1 275 ? 70.239 -9.084 -16.948 1.00 115.25 1040 ASN A N 1
ATOM 1879 C CA . ASN A 1 275 ? 71.461 -8.623 -17.610 1.00 116.19 1040 ASN A CA 1
ATOM 1880 C C . ASN A 1 275 ? 72.138 -7.377 -17.026 1.00 121.59 1040 ASN A C 1
ATOM 1881 O O . ASN A 1 275 ? 73.291 -7.444 -16.588 1.00 128.95 1040 ASN A O 1
ATOM 1886 N N . ALA A 1 276 ? 71.436 -6.247 -17.015 1.00 117.39 1041 ALA A N 1
ATOM 1887 C CA . ALA A 1 276 ? 71.971 -5.029 -16.401 1.00 111.25 1041 ALA A CA 1
ATOM 1888 C C . ALA A 1 276 ? 72.206 -5.252 -14.911 1.00 101.81 1041 ALA A C 1
ATOM 1889 O O . ALA A 1 276 ? 73.040 -4.591 -14.292 1.00 103.64 1041 ALA A O 1
ATOM 1891 N N . ALA A 1 277 ? 71.451 -6.188 -14.348 1.00 93.43 1042 ALA A N 1
ATOM 1892 C CA . ALA A 1 277 ? 71.687 -6.660 -12.996 1.00 94.49 1042 ALA A CA 1
ATOM 1893 C C . ALA A 1 277 ? 73.111 -7.197 -12.875 1.00 93.38 1042 ALA A C 1
ATOM 1894 O O . ALA A 1 277 ? 73.829 -6.868 -11.929 1.00 86.05 1042 ALA A O 1
ATOM 1896 N N . LYS A 1 278 ? 73.514 -8.015 -13.845 1.00 102.08 1043 LYS A N 1
ATOM 1897 C CA . LYS A 1 278 ? 74.851 -8.610 -13.853 1.00 104.39 1043 LYS A CA 1
ATOM 1898 C C . LYS A 1 278 ? 75.923 -7.592 -14.241 1.00 105.72 1043 LYS A C 1
ATOM 1899 O O . LYS A 1 278 ? 77.079 -7.707 -13.827 1.00 111.28 1043 LYS A O 1
ATOM 1901 N N . SER A 1 279 ? 75.538 -6.601 -15.039 1.00 98.07 1044 SER A N 1
ATOM 1902 C CA . SER A 1 279 ? 76.452 -5.529 -15.405 1.00 108.12 1044 SER A CA 1
ATOM 1903 C C . SER A 1 279 ? 76.707 -4.620 -14.214 1.00 114.63 1044 SER A C 1
ATOM 1904 O O . SER A 1 279 ? 77.851 -4.272 -13.916 1.00 115.57 1044 SER A O 1
ATOM 1907 N N . GLU A 1 280 ? 75.635 -4.257 -13.517 1.00 119.55 1045 GLU A N 1
ATOM 1908 C CA . GLU A 1 280 ? 75.737 -3.376 -12.360 1.00 119.84 1045 GLU A CA 1
ATOM 1909 C C . GLU A 1 280 ? 76.549 -4.001 -11.221 1.00 122.02 1045 GLU A C 1
ATOM 1910 O O . GLU A 1 280 ? 76.813 -3.349 -10.214 1.00 126.81 1045 GLU A O 1
ATOM 1912 N N . LEU A 1 281 ? 76.945 -5.261 -11.384 1.00 116.53 1046 LEU A N 1
ATOM 1913 C CA . LEU A 1 281 ? 77.819 -5.923 -10.423 1.00 114.01 1046 LEU A CA 1
ATOM 1914 C C . LEU A 1 281 ? 79.216 -5.303 -10.400 1.00 125.19 1046 LEU A C 1
ATOM 1915 O O . LEU A 1 281 ? 80.143 -5.818 -11.031 1.00 123.73 1046 LEU A O 1
ATOM 1920 N N . ASP A 1 282 ? 79.362 -4.205 -9.662 1.00 130.35 1047 ASP A N 1
ATOM 1921 C CA . ASP A 1 282 ? 80.635 -3.495 -9.574 1.00 124.08 1047 ASP A CA 1
ATOM 1922 C C . ASP A 1 282 ? 80.964 -3.104 -8.137 1.00 105.39 1047 ASP A C 1
ATOM 1923 O O . ASP A 1 282 ? 80.084 -2.684 -7.385 1.00 87.12 1047 ASP A O 1
ATOM 1928 N N . LYS A 1 283 ? 82.234 -3.233 -7.764 1.00 107.69 1048 LYS A N 1
ATOM 1929 C CA . LYS A 1 283 ? 83.279 -3.663 -8.690 1.00 115.58 1048 LYS A CA 1
ATOM 1930 C C . LYS A 1 283 ? 83.473 -5.173 -8.689 1.00 112.70 1048 LYS A C 1
ATOM 1931 O O . LYS A 1 283 ? 84.129 -5.715 -9.579 1.00 113.54 1048 LYS A O 1
ATOM 1933 N N . ARG A 1 287 ? 85.684 -6.142 -11.868 1.00 108.01 1052 ARG A N 1
ATOM 1934 C CA . ARG A 1 287 ? 85.646 -7.581 -12.117 1.00 113.41 1052 ARG A CA 1
ATOM 1935 C C . ARG A 1 287 ? 84.345 -8.023 -12.787 1.00 119.87 1052 ARG A C 1
ATOM 1936 O O . ARG A 1 287 ? 83.271 -7.501 -12.482 1.00 123.46 1052 ARG A O 1
ATOM 1944 N N . ASN A 1 288 ? 84.454 -8.981 -13.705 1.00 124.32 1053 ASN A N 1
ATOM 1945 C CA . ASN A 1 288 ? 83.290 -9.656 -14.273 1.00 125.03 1053 ASN A CA 1
ATOM 1946 C C . ASN A 1 288 ? 82.721 -10.691 -13.304 1.00 118.45 1053 ASN A C 1
ATOM 1947 O O . ASN A 1 288 ? 83.198 -11.827 -13.247 1.00 121.13 1053 ASN A O 1
ATOM 1952 N N . THR A 1 289 ? 81.702 -10.289 -12.549 1.00 106.17 1054 THR A N 1
ATOM 1953 C CA . THR A 1 289 ? 81.083 -11.144 -11.540 1.00 83.73 1054 THR A CA 1
ATOM 1954 C C . THR A 1 289 ? 80.540 -12.448 -12.108 1.00 93.83 1054 THR A C 1
ATOM 1955 O O . THR A 1 289 ? 80.640 -13.505 -11.479 1.00 93.18 1054 THR A O 1
ATOM 1957 N N . ASN A 1 290 ? 79.955 -12.359 -13.295 1.00 94.68 1055 ASN A N 1
ATOM 1958 C CA . ASN A 1 290 ? 79.279 -13.489 -13.912 1.00 95.17 1055 ASN A CA 1
ATOM 1959 C C . ASN A 1 290 ? 78.143 -14.009 -13.037 1.00 87.22 1055 ASN A C 1
ATOM 1960 O O . ASN A 1 290 ? 77.814 -15.195 -13.068 1.00 88.45 1055 ASN A O 1
ATOM 1965 N N . GLY A 1 291 ? 77.553 -13.105 -12.258 1.00 83.38 1056 GLY A N 1
ATOM 1966 C CA . GLY A 1 291 ? 76.405 -13.428 -11.431 1.00 89.50 1056 GLY A CA 1
ATOM 1967 C C . GLY A 1 291 ? 76.719 -13.846 -10.003 1.00 85.29 1056 GLY A C 1
ATOM 1968 O O . GLY A 1 291 ? 75.836 -13.877 -9.144 1.00 81.98 1056 GLY A O 1
ATOM 1969 N N . VAL A 1 292 ? 77.980 -14.173 -9.744 1.00 88.17 1057 VAL A N 1
ATOM 1970 C CA . VAL A 1 292 ? 78.376 -14.693 -8.441 1.00 75.65 1057 VAL A CA 1
ATOM 1971 C C . VAL A 1 292 ? 79.494 -13.858 -7.831 1.00 74.44 1057 VAL A C 1
ATOM 1972 O O . VAL A 1 292 ? 80.355 -13.349 -8.541 1.00 96.27 1057 VAL A O 1
ATOM 1976 N N . ILE A 1 293 ? 79.470 -13.707 -6.511 1.00 72.26 1058 ILE A N 1
ATOM 1977 C CA . ILE A 1 293 ? 80.529 -12.995 -5.806 1.00 75.99 1058 ILE A CA 1
ATOM 1978 C C . ILE A 1 293 ? 81.144 -13.813 -4.661 1.00 78.02 1058 ILE A C 1
ATOM 1979 O O . ILE A 1 293 ? 80.594 -14.835 -4.237 1.00 79.61 1058 ILE A O 1
ATOM 1984 N N . THR A 1 294 ? 82.295 -13.360 -4.174 1.00 78.12 1059 THR A N 1
ATOM 1985 C CA . THR A 1 294 ? 82.988 -14.037 -3.086 1.00 85.04 1059 THR A CA 1
ATOM 1986 C C . THR A 1 294 ? 82.480 -13.514 -1.751 1.00 95.16 1059 THR A C 1
ATOM 1987 O O . THR A 1 294 ? 81.741 -12.532 -1.705 1.00 94.49 1059 THR A O 1
ATOM 1991 N N . LYS A 1 295 ? 82.882 -14.163 -0.664 1.00 104.51 1060 LYS A N 1
ATOM 1992 C CA . LYS A 1 295 ? 82.403 -13.777 0.658 1.00 108.09 1060 LYS A CA 1
ATOM 1993 C C . LYS A 1 295 ? 82.897 -12.399 1.095 1.00 105.37 1060 LYS A C 1
ATOM 1994 O O . LYS A 1 295 ? 82.110 -11.569 1.548 1.00 102.02 1060 LYS A O 1
ATOM 2000 N N . ASP A 1 296 ? 84.198 -12.165 0.960 1.00 105.18 1061 ASP A N 1
ATOM 2001 C CA . ASP A 1 296 ? 84.795 -10.901 1.379 1.00 94.74 1061 ASP A CA 1
ATOM 2002 C C . ASP A 1 296 ? 84.259 -9.727 0.562 1.00 89.81 1061 ASP A C 1
ATOM 2003 O O . ASP A 1 296 ? 84.270 -8.587 1.027 1.00 86.98 1061 ASP A O 1
ATOM 2005 N N . GLU A 1 297 ? 83.784 -10.018 -0.649 1.00 92.27 1062 GLU A N 1
ATOM 2006 C CA . GLU A 1 297 ? 83.205 -9.003 -1.530 1.00 95.80 1062 GLU A CA 1
ATOM 2007 C C . GLU A 1 297 ? 81.773 -8.655 -1.129 1.00 91.14 1062 GLU A C 1
ATOM 2008 O O . GLU A 1 297 ? 81.358 -7.502 -1.214 1.00 87.87 1062 GLU A O 1
ATOM 2014 N N . ALA A 1 298 ? 81.019 -9.662 -0.699 1.00 89.88 1063 ALA A N 1
ATOM 2015 C CA . ALA A 1 298 ? 79.654 -9.454 -0.231 1.00 77.94 1063 ALA A CA 1
ATOM 2016 C C . ALA A 1 298 ? 79.656 -8.634 1.055 1.00 80.76 1063 ALA A C 1
ATOM 2017 O O . ALA A 1 298 ? 78.729 -7.867 1.319 1.00 81.13 1063 ALA A O 1
ATOM 2019 N N . GLU A 1 299 ? 80.711 -8.804 1.847 1.00 86.67 1064 GLU A N 1
ATOM 2020 C CA . GLU A 1 299 ? 80.868 -8.081 3.104 1.00 91.93 1064 GLU A CA 1
ATOM 2021 C C . GLU A 1 299 ? 81.307 -6.640 2.869 1.00 82.76 1064 GLU A C 1
ATOM 2022 O O . GLU A 1 299 ? 80.721 -5.717 3.427 1.00 78.70 1064 GLU A O 1
ATOM 2028 N N . LYS A 1 300 ? 82.333 -6.450 2.042 1.00 82.47 1065 LYS A N 1
ATOM 2029 C CA . LYS A 1 300 ? 82.828 -5.110 1.718 1.00 79.38 1065 LYS A CA 1
ATOM 2030 C C . LYS A 1 300 ? 81.740 -4.288 1.037 1.00 83.56 1065 LYS A C 1
ATOM 2031 O O . LYS A 1 300 ? 81.712 -3.062 1.128 1.00 92.57 1065 LYS A O 1
ATOM 2033 N N . LEU A 1 301 ? 80.846 -4.984 0.352 1.00 58.19 1066 LEU A N 1
ATOM 2034 C CA . LEU A 1 301 ? 79.703 -4.371 -0.289 1.00 69.42 1066 LEU A CA 1
ATOM 2035 C C . LEU A 1 301 ? 78.744 -3.915 0.799 1.00 77.27 1066 LEU A C 1
ATOM 2036 O O . LEU A 1 301 ? 78.244 -2.792 0.779 1.00 79.79 1066 LEU A O 1
ATOM 2041 N N . PHE A 1 302 ? 78.506 -4.815 1.750 1.00 79.43 1067 PHE A N 1
ATOM 2042 C CA . PHE A 1 302 ? 77.639 -4.591 2.899 1.00 73.44 1067 PHE A CA 1
ATOM 2043 C C . PHE A 1 302 ? 78.114 -3.407 3.743 1.00 71.55 1067 PHE A C 1
ATOM 2044 O O . PHE A 1 302 ? 77.307 -2.649 4.275 1.00 82.18 1067 PHE A O 1
ATOM 2052 N N . ASN A 1 303 ? 79.428 -3.253 3.858 1.00 68.61 1068 ASN A N 1
ATOM 2053 C CA . ASN A 1 303 ? 80.010 -2.126 4.584 1.00 68.26 1068 ASN A CA 1
ATOM 2054 C C . ASN A 1 303 ? 79.714 -0.790 3.925 1.00 70.08 1068 ASN A C 1
ATOM 2055 O O . ASN A 1 303 ? 79.376 0.177 4.602 1.00 68.90 1068 ASN A O 1
ATOM 2060 N N . GLN A 1 304 ? 79.854 -0.746 2.604 1.00 74.93 1069 GLN A N 1
ATOM 2061 C CA . GLN A 1 304 ? 79.517 0.440 1.827 1.00 75.13 1069 GLN A CA 1
ATOM 2062 C C . GLN A 1 304 ? 78.044 0.806 1.985 1.00 78.20 1069 GLN A C 1
ATOM 2063 O O . GLN A 1 304 ? 77.712 1.976 2.170 1.00 74.95 1069 GLN A O 1
ATOM 2069 N N . ASP A 1 305 ? 77.168 -0.196 1.917 1.00 89.24 1070 ASP A N 1
ATOM 2070 C CA . ASP A 1 305 ? 75.723 0.032 2.005 1.00 94.97 1070 ASP A CA 1
ATOM 2071 C C . ASP A 1 305 ? 75.325 0.631 3.345 1.00 92.77 1070 ASP A C 1
ATOM 2072 O O . ASP A 1 305 ? 74.546 1.582 3.403 1.00 94.10 1070 ASP A O 1
ATOM 2077 N N . VAL A 1 306 ? 75.858 0.057 4.419 1.00 87.43 1071 VAL A N 1
ATOM 2078 C CA . VAL A 1 306 ? 75.600 0.550 5.766 1.00 76.30 1071 VAL A CA 1
ATOM 2079 C C . VAL A 1 306 ? 76.177 1.960 5.931 1.00 66.79 1071 VAL A C 1
ATOM 2080 O O . VAL A 1 306 ? 75.573 2.822 6.566 1.00 67.22 1071 VAL A O 1
ATOM 2084 N N . ASP A 1 307 ? 77.330 2.195 5.318 1.00 69.14 1072 ASP A N 1
ATOM 2085 C CA . ASP A 1 307 ? 77.975 3.500 5.359 1.00 83.19 1072 ASP A CA 1
ATOM 2086 C C . ASP A 1 307 ? 77.144 4.566 4.641 1.00 78.09 1072 ASP A C 1
ATOM 2087 O O . ASP A 1 307 ? 76.990 5.677 5.140 1.00 78.07 1072 ASP A O 1
ATOM 2092 N N . ALA A 1 308 ? 76.605 4.220 3.474 1.00 75.82 1073 ALA A N 1
ATOM 2093 C CA . ALA A 1 308 ? 75.793 5.150 2.691 1.00 64.33 1073 ALA A CA 1
ATOM 2094 C C . ALA A 1 308 ? 74.457 5.439 3.365 1.00 65.71 1073 ALA A C 1
ATOM 2095 O O . ALA A 1 308 ? 73.817 6.455 3.086 1.00 72.68 1073 ALA A O 1
ATOM 2097 N N . ALA A 1 309 ? 74.041 4.534 4.246 1.00 59.49 1074 ALA A N 1
ATOM 2098 C CA . ALA A 1 309 ? 72.801 4.682 5.001 1.00 58.49 1074 ALA A CA 1
ATOM 2099 C C . ALA A 1 309 ? 72.945 5.747 6.076 1.00 63.37 1074 ALA A C 1
ATOM 2100 O O . ALA A 1 309 ? 72.168 6.698 6.130 1.00 69.86 1074 ALA A O 1
ATOM 2102 N N . VAL A 1 310 ? 73.936 5.571 6.942 1.00 62.20 1075 VAL A N 1
ATOM 2103 C CA . VAL A 1 310 ? 74.240 6.565 7.966 1.00 71.43 1075 VAL A CA 1
ATOM 2104 C C . VAL A 1 310 ? 74.516 7.930 7.342 1.00 73.15 1075 VAL A C 1
ATOM 2105 O O . VAL A 1 310 ? 73.998 8.941 7.810 1.00 76.82 1075 VAL A O 1
ATOM 2109 N N . ARG A 1 311 ? 75.324 7.945 6.283 1.00 74.82 1076 ARG A N 1
ATOM 2110 C CA . ARG A 1 311 ? 75.612 9.169 5.539 1.00 78.31 1076 ARG A CA 1
ATOM 2111 C C . ARG A 1 311 ? 74.334 9.784 4.988 1.00 76.28 1076 ARG A C 1
ATOM 2112 O O . ARG A 1 311 ? 74.207 11.003 4.904 1.00 81.62 1076 ARG A O 1
ATOM 2120 N N . GLY A 1 312 ? 73.387 8.932 4.614 1.00 72.81 1077 GLY A N 1
ATOM 2121 C CA . GLY A 1 312 ? 72.080 9.394 4.189 1.00 81.79 1077 GLY A CA 1
ATOM 2122 C C . GLY A 1 312 ? 71.326 10.009 5.350 1.00 88.97 1077 GLY A C 1
ATOM 2123 O O . GLY A 1 312 ? 70.673 11.041 5.201 1.00 94.13 1077 GLY A O 1
ATOM 2124 N N . ILE A 1 313 ? 71.423 9.366 6.511 1.00 89.86 1078 ILE A N 1
ATOM 2125 C CA . ILE A 1 313 ? 70.815 9.873 7.738 1.00 80.40 1078 ILE A CA 1
ATOM 2126 C C . ILE A 1 313 ? 71.332 11.263 8.092 1.00 81.34 1078 ILE A C 1
ATOM 2127 O O . ILE A 1 313 ? 70.551 12.176 8.346 1.00 100.89 1078 ILE A O 1
ATOM 2132 N N . LEU A 1 314 ? 72.650 11.424 8.080 1.00 77.66 1079 LEU A N 1
ATOM 2133 C CA . LEU A 1 314 ? 73.270 12.641 8.583 1.00 69.84 1079 LEU A CA 1
ATOM 2134 C C . LEU A 1 314 ? 73.252 13.818 7.602 1.00 74.94 1079 LEU A C 1
ATOM 2135 O O . LEU A 1 314 ? 73.608 14.936 7.969 1.00 82.93 1079 LEU A O 1
ATOM 2140 N N . ARG A 1 315 ? 72.829 13.575 6.365 1.00 74.83 1080 ARG A N 1
ATOM 2141 C CA . ARG A 1 315 ? 72.700 14.656 5.386 1.00 79.70 1080 ARG A CA 1
ATOM 2142 C C . ARG A 1 315 ? 71.239 15.072 5.240 1.00 77.76 1080 ARG A C 1
ATOM 2143 O O . ARG A 1 315 ? 70.928 16.061 4.577 1.00 79.06 1080 ARG A O 1
ATOM 2151 N N . ASN A 1 316 ? 70.349 14.305 5.862 1.00 76.39 1081 ASN A N 1
ATOM 2152 C CA . ASN A 1 316 ? 68.914 14.546 5.762 1.00 80.18 1081 ASN A CA 1
ATOM 2153 C C . ASN A 1 316 ? 68.373 15.321 6.965 1.00 81.01 1081 ASN A C 1
ATOM 2154 O O . ASN A 1 316 ? 68.559 14.911 8.108 1.00 86.14 1081 ASN A O 1
ATOM 2159 N N . ALA A 1 317 ? 67.692 16.432 6.700 1.00 82.85 1082 ALA A N 1
ATOM 2160 C CA . ALA A 1 317 ? 67.271 17.358 7.754 1.00 92.90 1082 ALA A CA 1
ATOM 2161 C C . ALA A 1 317 ? 66.152 16.826 8.646 1.00 97.16 1082 ALA A C 1
ATOM 2162 O O . ALA A 1 317 ? 66.048 17.213 9.809 1.00 101.88 1082 ALA A O 1
ATOM 2164 N N . LYS A 1 318 ? 65.310 15.953 8.102 1.00 94.42 1083 LYS A N 1
ATOM 2165 C CA . LYS A 1 318 ? 64.217 15.377 8.876 1.00 91.11 1083 LYS A CA 1
ATOM 2166 C C . LYS A 1 318 ? 64.717 14.244 9.775 1.00 96.42 1083 LYS A C 1
ATOM 2167 O O . LYS A 1 318 ? 64.291 14.116 10.925 1.00 95.32 1083 LYS A O 1
ATOM 2169 N N . LEU A 1 319 ? 65.640 13.443 9.245 1.00 92.61 1084 LEU A N 1
ATOM 2170 C CA . LEU A 1 319 ? 66.100 12.223 9.904 1.00 77.89 1084 LEU A CA 1
ATOM 2171 C C . LEU A 1 319 ? 67.290 12.407 10.850 1.00 82.66 1084 LEU A C 1
ATOM 2172 O O . LEU A 1 319 ? 67.516 11.570 11.723 1.00 80.45 1084 LEU A O 1
ATOM 2177 N N . LYS A 1 320 ? 68.063 13.475 10.673 1.00 89.07 1085 LYS A N 1
ATOM 2178 C CA . LYS A 1 320 ? 69.260 13.674 11.500 1.00 92.25 1085 LYS A CA 1
ATOM 2179 C C . LYS A 1 320 ? 68.977 13.937 12.978 1.00 95.31 1085 LYS A C 1
ATOM 2180 O O . LYS A 1 320 ? 69.512 13.231 13.832 1.00 101.47 1085 LYS A O 1
ATOM 2186 N N . PRO A 1 321 ? 68.151 14.951 13.293 1.00 93.16 1086 PRO A N 1
ATOM 2187 C CA . PRO A 1 321 ? 68.020 15.279 14.716 1.00 92.36 1086 PRO A CA 1
ATOM 2188 C C . PRO A 1 321 ? 67.305 14.178 15.497 1.00 92.02 1086 PRO A C 1
ATOM 2189 O O . PRO A 1 321 ? 67.462 14.082 16.714 1.00 94.73 1086 PRO A O 1
ATOM 2193 N N . VAL A 1 322 ? 66.534 13.357 14.793 1.00 79.59 1087 VAL A N 1
ATOM 2194 C CA . VAL A 1 322 ? 65.893 12.198 15.394 1.00 71.38 1087 VAL A CA 1
ATOM 2195 C C . VAL A 1 322 ? 66.954 11.158 15.704 1.00 72.05 1087 VAL A C 1
ATOM 2196 O O . VAL A 1 322 ? 66.970 10.563 16.782 1.00 79.65 1087 VAL A O 1
ATOM 2200 N N . TYR A 1 323 ? 67.844 10.950 14.741 1.00 59.76 1088 TYR A N 1
ATOM 2201 C CA . TYR A 1 323 ? 68.955 10.031 14.897 1.00 58.47 1088 TYR A CA 1
ATOM 2202 C C . TYR A 1 323 ? 69.833 10.450 16.065 1.00 89.62 1088 TYR A C 1
ATOM 2203 O O . TYR A 1 323 ? 70.323 9.611 16.818 1.00 90.86 1088 TYR A O 1
ATOM 2212 N N . ASP A 1 324 ? 70.026 11.757 16.204 1.00 89.81 1089 ASP A N 1
ATOM 2213 C CA . ASP A 1 324 ? 70.937 12.299 17.204 1.00 95.78 1089 ASP A CA 1
ATOM 2214 C C . ASP A 1 324 ? 70.454 12.015 18.615 1.00 91.68 1089 ASP A C 1
ATOM 2215 O O . ASP A 1 324 ? 71.246 11.670 19.493 1.00 91.83 1089 ASP A O 1
ATOM 2217 N N . SER A 1 325 ? 69.150 12.156 18.825 1.00 85.59 1090 SER A N 1
ATOM 2218 C CA . SER A 1 325 ? 68.575 12.048 20.160 1.00 83.36 1090 SER A CA 1
ATOM 2219 C C . SER A 1 325 ? 68.428 10.597 20.603 1.00 80.53 1090 SER A C 1
ATOM 2220 O O . SER A 1 325 ? 68.445 10.297 21.798 1.00 82.50 1090 SER A O 1
ATOM 2223 N N . LEU A 1 326 ? 68.294 9.699 19.634 1.00 81.01 1091 LEU A N 1
ATOM 2224 C CA . LEU A 1 326 ? 68.136 8.277 19.921 1.00 89.17 1091 LEU A CA 1
ATOM 2225 C C . LEU A 1 326 ? 69.350 7.706 20.655 1.00 90.63 1091 LEU A C 1
ATOM 2226 O O . LEU A 1 326 ? 70.349 8.399 20.855 1.00 86.38 1091 LEU A O 1
ATOM 2231 N N . ASP A 1 327 ? 69.259 6.442 21.061 1.00 97.49 1092 ASP A N 1
ATOM 2232 C CA . ASP A 1 327 ? 70.353 5.801 21.790 1.00 101.86 1092 ASP A CA 1
ATOM 2233 C C . ASP A 1 327 ? 71.321 5.039 20.889 1.00 91.14 1092 ASP A C 1
ATOM 2234 O O . ASP A 1 327 ? 72.194 5.636 20.268 1.00 104.59 1092 ASP A O 1
ATOM 2239 N N . ALA A 1 328 ? 71.174 3.722 20.827 1.00 68.35 1093 ALA A N 1
ATOM 2240 C CA . ALA A 1 328 ? 72.091 2.899 20.048 1.00 63.63 1093 ALA A CA 1
ATOM 2241 C C . ALA A 1 328 ? 71.336 1.745 19.425 1.00 68.74 1093 ALA A C 1
ATOM 2242 O O . ALA A 1 328 ? 71.713 1.223 18.370 1.00 64.18 1093 ALA A O 1
ATOM 2244 N N . VAL A 1 329 ? 70.264 1.351 20.099 1.00 74.35 1094 VAL A N 1
ATOM 2245 C CA . VAL A 1 329 ? 69.412 0.289 19.607 1.00 72.69 1094 VAL A CA 1
ATOM 2246 C C . VAL A 1 329 ? 68.399 0.861 18.634 1.00 85.69 1094 VAL A C 1
ATOM 2247 O O . VAL A 1 329 ? 68.309 0.417 17.489 1.00 96.66 1094 VAL A O 1
ATOM 2251 N N . ARG A 1 330 ? 67.646 1.862 19.078 1.00 59.70 1095 ARG A N 1
ATOM 2252 C CA . ARG A 1 330 ? 66.697 2.513 18.187 1.00 58.44 1095 ARG A CA 1
ATOM 2253 C C . ARG A 1 330 ? 67.457 3.342 17.163 1.00 68.53 1095 ARG A C 1
ATOM 2254 O O . ARG A 1 330 ? 66.904 3.763 16.148 1.00 68.23 1095 ARG A O 1
ATOM 2262 N N . ARG A 1 331 ? 68.739 3.555 17.438 1.00 73.71 1096 ARG A N 1
ATOM 2263 C CA . ARG A 1 331 ? 69.642 4.192 16.493 1.00 66.40 1096 ARG A CA 1
ATOM 2264 C C . ARG A 1 331 ? 69.961 3.220 15.358 1.00 59.82 1096 ARG A C 1
ATOM 2265 O O . ARG A 1 331 ? 70.029 3.612 14.191 1.00 53.91 1096 ARG A O 1
ATOM 2273 N N . ALA A 1 332 ? 70.129 1.947 15.703 1.00 66.94 1097 ALA A N 1
ATOM 2274 C CA . ALA A 1 332 ? 70.289 0.898 14.705 1.00 51.46 1097 ALA A CA 1
ATOM 2275 C C . ALA A 1 332 ? 68.979 0.682 13.960 1.00 52.68 1097 ALA A C 1
ATOM 2276 O O . ALA A 1 332 ? 68.973 0.532 12.736 1.00 54.20 1097 ALA A O 1
ATOM 2278 N N . ALA A 1 333 ? 67.874 0.677 14.707 1.00 54.93 1098 ALA A N 1
ATOM 2279 C CA . ALA A 1 333 ? 66.531 0.470 14.150 1.00 57.32 1098 ALA A CA 1
ATOM 2280 C C . ALA A 1 333 ? 66.215 1.403 12.982 1.00 59.00 1098 ALA A C 1
ATOM 2281 O O . ALA A 1 333 ? 65.628 0.985 11.987 1.00 69.70 1098 ALA A O 1
ATOM 2283 N N . LEU A 1 334 ? 66.608 2.664 13.108 1.00 59.01 1099 LEU A N 1
ATOM 2284 C CA . LEU A 1 334 ? 66.435 3.617 12.023 1.00 67.98 1099 LEU A CA 1
ATOM 2285 C C . LEU A 1 334 ? 67.274 3.192 10.821 1.00 65.34 1099 LEU A C 1
ATOM 2286 O O . LEU A 1 334 ? 66.741 3.007 9.726 1.00 76.79 1099 LEU A O 1
ATOM 2291 N N . ILE A 1 335 ? 68.580 3.039 11.037 1.00 57.16 1100 ILE A N 1
ATOM 2292 C CA . ILE A 1 335 ? 69.505 2.645 9.980 1.00 52.87 1100 ILE A CA 1
ATOM 2293 C C . ILE A 1 335 ? 68.991 1.445 9.208 1.00 53.32 1100 ILE A C 1
ATOM 2294 O O . ILE A 1 335 ? 69.145 1.371 7.994 1.00 64.80 1100 ILE A O 1
ATOM 2299 N N . ASN A 1 336 ? 68.370 0.511 9.915 1.00 57.87 1101 ASN A N 1
ATOM 2300 C CA . ASN A 1 336 ? 67.706 -0.606 9.259 1.00 56.12 1101 ASN A CA 1
ATOM 2301 C C . ASN A 1 336 ? 66.697 -0.112 8.225 1.00 58.50 1101 ASN A C 1
ATOM 2302 O O . ASN A 1 336 ? 66.757 -0.488 7.054 1.00 64.58 1101 ASN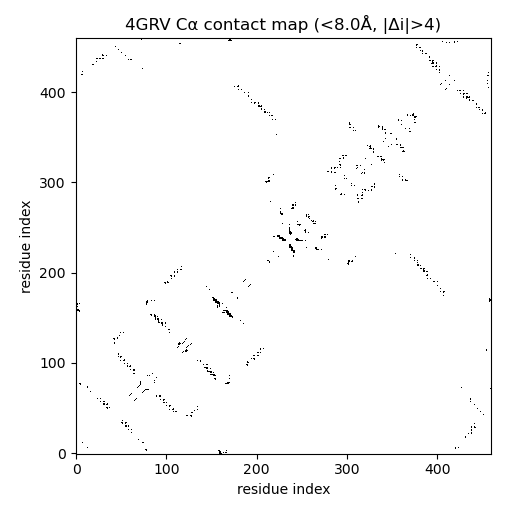 A O 1
ATOM 2307 N N . MET A 1 337 ? 65.786 0.750 8.660 1.00 54.82 1102 MET A N 1
ATOM 2308 C CA . MET A 1 337 ? 64.766 1.292 7.776 1.00 63.39 1102 MET A CA 1
ATOM 2309 C C . MET A 1 337 ? 65.366 2.078 6.614 1.00 68.73 1102 MET A C 1
ATOM 2310 O O . MET A 1 337 ? 64.952 1.898 5.472 1.00 75.88 1102 MET A O 1
ATOM 2315 N N . VAL A 1 338 ? 66.344 2.936 6.899 1.00 61.21 1103 VAL A N 1
ATOM 2316 C CA . VAL A 1 338 ? 67.027 3.693 5.845 1.00 60.19 1103 VAL A CA 1
ATOM 2317 C C . VAL A 1 338 ? 67.729 2.754 4.875 1.00 61.75 1103 VAL A C 1
ATOM 2318 O O . VAL A 1 338 ? 67.717 2.968 3.662 1.00 62.36 1103 VAL A O 1
ATOM 2322 N N . PHE A 1 339 ? 68.327 1.703 5.419 1.00 63.18 1104 PHE A N 1
ATOM 2323 C CA . PHE A 1 339 ? 68.940 0.686 4.591 1.00 62.06 1104 PHE A CA 1
ATOM 2324 C C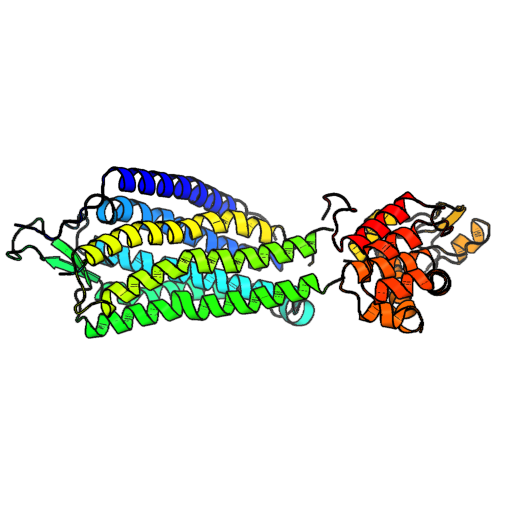 . PHE A 1 339 ? 67.895 0.044 3.683 1.00 76.03 1104 PHE A C 1
ATOM 2325 O O . PHE A 1 339 ? 68.129 -0.131 2.491 1.00 94.62 1104 PHE A O 1
ATOM 2333 N N . GLN A 1 340 ? 66.743 -0.304 4.243 1.00 68.76 1105 GLN A N 1
ATOM 2334 C CA . GLN A 1 340 ? 65.712 -0.995 3.473 1.00 66.72 1105 GLN A CA 1
ATOM 2335 C C . GLN A 1 340 ? 65.008 -0.111 2.430 1.00 74.53 1105 GLN A C 1
ATOM 2336 O O . GLN A 1 340 ? 64.536 -0.613 1.406 1.00 79.64 1105 GLN A O 1
ATOM 2342 N N . MET A 1 341 ? 64.924 1.196 2.685 1.00 79.31 1106 MET A N 1
ATOM 2343 C CA . MET A 1 341 ? 64.091 2.076 1.851 1.00 79.66 1106 MET A CA 1
ATOM 2344 C C . MET A 1 341 ? 64.712 3.426 1.443 1.00 78.08 1106 MET A C 1
ATOM 2345 O O . MET A 1 341 ? 64.055 4.234 0.782 1.00 81.75 1106 MET A O 1
ATOM 2350 N N . GLY A 1 342 ? 65.956 3.682 1.837 1.00 71.19 1107 GLY A N 1
ATOM 2351 C CA . GLY A 1 342 ? 66.605 4.938 1.492 1.00 65.87 1107 GLY A CA 1
ATOM 2352 C C . GLY A 1 342 ? 66.143 6.113 2.336 1.00 76.40 1107 GLY A C 1
ATOM 2353 O O . GLY A 1 342 ? 65.084 6.064 2.956 1.00 88.02 1107 GLY A O 1
ATOM 2354 N N . GLU A 1 343 ? 66.941 7.176 2.358 1.00 80.73 1108 GLU A N 1
ATOM 2355 C CA . GLU A 1 343 ? 66.614 8.367 3.137 1.00 86.42 1108 GLU A CA 1
ATOM 2356 C C . GLU A 1 343 ? 65.304 9.025 2.693 1.00 94.38 1108 GLU A C 1
ATOM 2357 O O . GLU A 1 343 ? 64.639 9.687 3.486 1.00 97.72 1108 GLU A O 1
ATOM 2359 N N . THR A 1 344 ? 64.939 8.835 1.427 1.00 100.73 1109 THR A N 1
ATOM 2360 C CA . THR A 1 344 ? 63.740 9.448 0.858 1.00 109.95 1109 THR A CA 1
ATOM 2361 C C . THR A 1 344 ? 62.448 8.863 1.430 1.00 112.75 1109 THR A C 1
ATOM 2362 O O . THR A 1 344 ? 61.532 9.598 1.810 1.00 119.88 1109 THR A O 1
ATOM 2366 N N . GLY A 1 345 ? 62.378 7.538 1.490 1.00 103.94 1110 GLY A N 1
ATOM 2367 C CA . GLY A 1 345 ? 61.210 6.868 2.028 1.00 95.18 1110 GLY A CA 1
ATOM 2368 C C . GLY A 1 345 ? 61.047 7.073 3.522 1.00 88.25 1110 GLY A C 1
ATOM 2369 O O . GLY A 1 345 ? 59.949 7.376 3.989 1.00 100.05 1110 GLY A O 1
ATOM 2370 N N . VAL A 1 346 ? 62.137 6.911 4.272 1.00 68.43 1111 VAL A N 1
ATOM 2371 C CA . VAL A 1 346 ? 62.096 7.016 5.732 1.00 63.17 1111 VAL A CA 1
ATOM 2372 C C . VAL A 1 346 ? 61.741 8.425 6.215 1.00 60.76 1111 VAL A C 1
ATOM 2373 O O . VAL A 1 346 ? 61.140 8.596 7.272 1.00 60.89 1111 VAL A O 1
ATOM 2377 N N . ALA A 1 347 ? 62.097 9.436 5.432 1.00 69.26 1112 ALA A N 1
ATOM 2378 C CA . ALA A 1 347 ? 61.726 10.807 5.764 1.00 72.26 1112 ALA A CA 1
ATOM 2379 C C . ALA A 1 347 ? 60.282 11.088 5.356 1.00 77.24 1112 ALA A C 1
ATOM 2380 O O . ALA A 1 347 ? 59.772 12.191 5.556 1.00 85.66 1112 ALA A O 1
ATOM 2382 N N . GLY A 1 348 ? 59.633 10.081 4.780 1.00 74.86 1113 GLY A N 1
ATOM 2383 C CA . GLY A 1 348 ? 58.227 10.166 4.438 1.00 88.87 1113 GLY A CA 1
ATOM 2384 C C . GLY A 1 348 ? 57.332 9.769 5.599 1.00 90.31 1113 GLY A C 1
ATOM 2385 O O . GLY A 1 348 ? 56.106 9.851 5.507 1.00 91.74 1113 GLY A O 1
ATOM 2386 N N . PHE A 1 349 ? 57.950 9.334 6.694 1.00 85.76 1114 PHE A N 1
ATOM 2387 C CA . PHE A 1 349 ? 57.221 8.987 7.908 1.00 89.42 1114 PHE A CA 1
ATOM 2388 C C . PHE A 1 349 ? 57.230 10.147 8.886 1.00 96.75 1114 PHE A C 1
ATOM 2389 O O . PHE A 1 349 ? 57.707 10.015 10.010 1.00 97.15 1114 PHE A O 1
ATOM 2397 N N . THR A 1 350 ? 56.677 11.273 8.448 1.00 99.31 1115 THR A N 1
ATOM 2398 C CA . THR A 1 350 ? 56.778 12.542 9.162 1.00 100.77 1115 THR A CA 1
ATOM 2399 C C . THR A 1 350 ? 56.431 12.484 10.651 1.00 99.44 1115 THR A C 1
ATOM 2400 O O . THR A 1 350 ? 57.266 12.795 11.499 1.00 99.46 1115 THR A O 1
ATOM 2404 N N . ASN A 1 351 ? 55.206 12.084 10.971 1.00 98.93 1116 ASN A N 1
ATOM 2405 C CA . ASN A 1 351 ? 54.753 12.125 12.355 1.00 96.74 1116 ASN A CA 1
ATOM 2406 C C . ASN A 1 351 ? 55.395 11.072 13.245 1.00 101.51 1116 ASN A C 1
ATOM 2407 O O . ASN A 1 351 ? 55.622 11.309 14.432 1.00 107.66 1116 ASN A O 1
ATOM 2412 N N . SER A 1 352 ? 55.683 9.911 12.672 1.00 75.43 1117 SER A N 1
ATOM 2413 C CA . SER A 1 352 ? 56.378 8.866 13.405 1.00 87.33 1117 SER A CA 1
ATOM 2414 C C . SER A 1 352 ? 57.729 9.395 13.880 1.00 81.91 1117 SER A C 1
ATOM 2415 O O . SER A 1 352 ? 58.127 9.182 15.026 1.00 85.73 1117 SER A O 1
ATOM 2418 N N . LEU A 1 353 ? 58.418 10.096 12.987 1.00 73.64 1118 LEU A N 1
ATOM 2419 C CA . LEU A 1 353 ? 59.665 10.773 13.318 1.00 75.16 1118 LEU A CA 1
ATOM 2420 C C . LEU A 1 353 ? 59.465 11.776 14.445 1.00 76.45 1118 LEU A C 1
ATOM 2421 O O . LEU A 1 353 ? 60.261 11.831 15.384 1.00 74.19 1118 LEU A O 1
ATOM 2426 N N . ARG A 1 354 ? 58.396 12.562 14.347 1.00 83.83 1119 ARG A N 1
ATOM 2427 C CA . ARG A 1 354 ? 58.111 13.601 15.326 1.00 76.23 1119 ARG A CA 1
ATOM 2428 C C . ARG A 1 354 ? 57.963 12.998 16.713 1.00 88.31 1119 ARG A C 1
ATOM 2429 O O . ARG A 1 354 ? 58.345 13.614 17.702 1.00 95.25 1119 ARG A O 1
ATOM 2437 N N . MET A 1 355 ? 57.421 11.787 16.783 1.00 85.94 1120 MET A N 1
ATOM 2438 C CA . MET A 1 355 ? 57.188 11.139 18.070 1.00 89.51 1120 MET A CA 1
ATOM 2439 C C . MET A 1 355 ? 58.426 10.429 18.571 1.00 75.34 1120 MET A C 1
ATOM 2440 O O . MET A 1 355 ? 58.708 10.429 19.768 1.00 76.81 1120 MET A O 1
ATOM 2445 N N . LEU A 1 356 ? 59.158 9.819 17.646 1.00 71.74 1121 LEU A N 1
ATOM 2446 C CA . LEU A 1 356 ? 60.399 9.128 17.979 1.00 84.11 1121 LEU A CA 1
ATOM 2447 C C . LEU A 1 356 ? 61.397 10.095 18.604 1.00 82.42 1121 LEU A C 1
ATOM 2448 O O . LEU A 1 356 ? 62.135 9.745 19.530 1.00 74.07 1121 LEU A O 1
ATOM 2453 N N . ASN A 1 357 ? 61.405 11.317 18.089 1.00 70.17 1122 ASN A N 1
ATOM 2454 C CA . ASN A 1 357 ? 62.258 12.366 18.615 1.00 97.28 1122 ASN A CA 1
ATOM 2455 C C . ASN A 1 357 ? 61.787 12.768 20.013 1.00 94.88 1122 ASN A C 1
ATOM 2456 O O . ASN A 1 357 ? 62.578 13.216 20.845 1.00 93.68 1122 ASN A O 1
ATOM 2461 N N . ASN A 1 358 ? 60.493 12.587 20.268 1.00 93.18 1123 ASN A N 1
ATOM 2462 C CA . ASN A 1 358 ? 59.899 12.969 21.543 1.00 81.17 1123 ASN A CA 1
ATOM 2463 C C . ASN A 1 358 ? 59.819 11.813 22.527 1.00 89.37 1123 ASN A C 1
ATOM 2464 O O . ASN A 1 358 ? 59.148 11.914 23.555 1.00 96.60 1123 ASN A O 1
ATOM 2469 N N . LYS A 1 359 ? 60.498 10.718 22.201 1.00 84.80 1124 LYS A N 1
ATOM 2470 C CA . LYS A 1 359 ? 60.521 9.529 23.050 1.00 79.71 1124 LYS A CA 1
ATOM 2471 C C . LYS A 1 359 ? 59.130 8.928 23.267 1.00 82.31 1124 LYS A C 1
ATOM 2472 O O . LYS A 1 359 ? 58.878 8.290 24.288 1.00 87.40 1124 LYS A O 1
ATOM 2478 N N . ARG A 1 360 ? 58.228 9.132 22.314 1.00 81.99 1125 ARG A N 1
ATOM 2479 C CA . ARG A 1 360 ? 56.916 8.499 22.382 1.00 102.04 1125 ARG A CA 1
ATOM 2480 C C . ARG A 1 360 ? 56.988 7.125 21.720 1.00 94.35 1125 ARG A C 1
ATOM 2481 O O . ARG A 1 360 ? 56.359 6.904 20.686 1.00 88.98 1125 ARG A O 1
ATOM 2489 N N . TRP A 1 361 ? 57.757 6.213 22.316 1.00 92.68 1126 TRP A N 1
ATOM 2490 C CA . TRP A 1 361 ? 57.970 4.876 21.757 1.00 93.58 1126 TRP A CA 1
ATOM 2491 C C . TRP A 1 361 ? 56.652 4.149 21.546 1.00 98.32 1126 TRP A C 1
ATOM 2492 O O . TRP A 1 361 ? 56.435 3.508 20.520 1.00 88.44 1126 TRP A O 1
ATOM 2503 N N . ASP A 1 362 ? 55.789 4.250 22.549 1.00 110.21 1127 ASP A N 1
ATOM 2504 C CA . ASP A 1 362 ? 54.452 3.680 22.519 1.00 108.66 1127 ASP A CA 1
ATOM 2505 C C . ASP A 1 362 ? 53.667 4.127 21.287 1.00 104.65 1127 ASP A C 1
ATOM 2506 O O . ASP A 1 362 ? 53.418 3.339 20.379 1.00 89.27 1127 ASP A O 1
ATOM 2511 N N . GLU A 1 363 ? 53.299 5.404 21.262 1.00 107.95 1128 GLU A N 1
ATOM 2512 C CA . GLU A 1 363 ? 52.406 5.940 20.240 1.00 111.98 1128 GLU A CA 1
ATOM 2513 C C . GLU A 1 363 ? 53.022 5.976 18.845 1.00 110.70 1128 GLU A C 1
ATOM 2514 O O . GLU A 1 363 ? 52.306 5.933 17.848 1.00 117.89 1128 GLU A O 1
ATOM 2516 N N . ALA A 1 364 ? 54.344 6.061 18.768 1.00 83.41 1129 ALA A N 1
ATOM 2517 C CA . ALA A 1 364 ? 55.016 6.059 17.471 1.00 79.27 1129 ALA A CA 1
ATOM 2518 C C . ALA A 1 364 ? 55.023 4.664 16.840 1.00 77.95 1129 ALA A C 1
ATOM 2519 O O . ALA A 1 364 ? 55.004 4.527 15.619 1.00 82.90 1129 ALA A O 1
ATOM 2521 N N . ALA A 1 365 ? 55.053 3.632 17.677 1.00 79.02 1130 ALA A N 1
ATOM 2522 C CA . ALA A 1 365 ? 55.001 2.257 17.197 1.00 87.51 1130 ALA A CA 1
ATOM 2523 C C . ALA A 1 365 ? 53.670 1.981 16.511 1.00 95.70 1130 ALA A C 1
ATOM 2524 O O . ALA A 1 365 ? 53.624 1.311 15.480 1.00 80.91 1130 ALA A O 1
ATOM 2526 N N . VAL A 1 366 ? 52.594 2.505 17.095 1.00 94.84 1131 VAL A N 1
ATOM 2527 C CA . VAL A 1 366 ? 51.246 2.340 16.557 1.00 96.35 1131 VAL A CA 1
ATOM 2528 C C . VAL A 1 366 ? 51.106 3.067 15.225 1.00 97.52 1131 VAL A C 1
ATOM 2529 O O . VAL A 1 366 ? 50.417 2.601 14.317 1.00 95.51 1131 VAL A O 1
ATOM 2533 N N . ASN A 1 367 ? 51.779 4.207 15.116 1.00 105.19 1132 ASN A N 1
ATOM 2534 C CA . ASN A 1 367 ? 51.765 4.997 13.892 1.00 115.31 1132 ASN A CA 1
ATOM 2535 C C . ASN A 1 367 ? 52.388 4.220 12.741 1.00 105.04 1132 ASN A C 1
ATOM 2536 O O . ASN A 1 367 ? 51.784 4.065 11.683 1.00 102.79 1132 ASN A O 1
ATOM 2541 N N . LEU A 1 368 ? 53.602 3.730 12.962 1.00 96.44 1133 LEU A N 1
ATOM 2542 C CA . LEU A 1 368 ? 54.313 2.940 11.969 1.00 88.49 1133 LEU A CA 1
ATOM 2543 C C . LEU A 1 368 ? 53.536 1.697 11.552 1.00 89.92 1133 LEU A C 1
ATOM 2544 O O . LEU A 1 368 ? 53.606 1.265 10.404 1.00 93.85 1133 LEU A O 1
ATOM 2549 N N . ALA A 1 369 ? 52.790 1.128 12.489 1.00 91.35 1134 ALA A N 1
ATOM 2550 C CA . ALA A 1 369 ? 52.050 -0.097 12.222 1.00 101.11 1134 ALA A CA 1
ATOM 2551 C C . ALA A 1 369 ? 50.841 0.172 11.347 1.00 112.80 1134 ALA A C 1
ATOM 2552 O O . ALA A 1 369 ? 50.252 -0.755 10.786 1.00 118.94 1134 ALA A O 1
ATOM 2554 N N . LYS A 1 370 ? 50.473 1.445 11.230 1.00 121.68 1135 LYS A N 1
ATOM 2555 C CA . LYS A 1 370 ? 49.371 1.840 10.363 1.00 132.50 1135 LYS A CA 1
ATOM 2556 C C . LYS A 1 370 ? 49.730 1.482 8.937 1.00 128.74 1135 LYS A C 1
ATOM 2557 O O . LYS A 1 370 ? 50.857 1.062 8.659 1.00 107.01 1135 LYS A O 1
ATOM 2563 N N . SER A 1 371 ? 48.775 1.657 8.029 1.00 149.18 1136 SER A N 1
ATOM 2564 C CA . SER A 1 371 ? 49.015 1.445 6.624 1.00 159.66 1136 SER A CA 1
ATOM 2565 C C . SER A 1 371 ? 50.237 2.361 6.680 1.00 157.07 1136 SER A C 1
ATOM 2566 O O . SER A 1 371 ? 50.129 3.533 7.043 1.00 167.14 1136 SER A O 1
ATOM 2568 N N . ARG A 1 372 ? 51.396 1.815 6.321 1.00 139.00 1137 ARG A N 1
ATOM 2569 C CA . ARG A 1 372 ? 52.640 2.557 6.361 1.00 126.31 1137 ARG A CA 1
ATOM 2570 C C . ARG A 1 372 ? 53.108 2.080 4.985 1.00 130.07 1137 ARG A C 1
ATOM 2571 O O . ARG A 1 372 ? 54.198 2.437 4.533 1.00 136.32 1137 ARG A O 1
ATOM 2573 N N . TRP A 1 373 ? 52.289 1.237 4.355 1.00 119.69 1138 TRP A N 1
ATOM 2574 C CA . TRP A 1 373 ? 52.594 0.611 3.066 1.00 109.47 1138 TRP A CA 1
ATOM 2575 C C . TRP A 1 373 ? 53.846 -0.260 3.145 1.00 95.73 1138 TRP A C 1
ATOM 2576 O O . TRP A 1 373 ? 54.082 -1.106 2.282 1.00 97.84 1138 TRP A O 1
ATOM 2578 N N . TYR A 1 374 ? 54.631 -0.043 4.196 1.00 90.57 1139 TYR A N 1
ATOM 2579 C CA . TYR A 1 374 ? 55.838 -0.800 4.474 1.00 93.40 1139 TYR A CA 1
ATOM 2580 C C . TYR A 1 374 ? 55.471 -1.962 5.405 1.00 107.86 1139 TYR A C 1
ATOM 2581 O O . TYR A 1 374 ? 56.326 -2.660 5.953 1.00 107.96 1139 TYR A O 1
ATOM 2590 N N . ASN A 1 375 ? 54.161 -2.167 5.542 1.00 117.39 1140 ASN A N 1
ATOM 2591 C CA . ASN A 1 375 ? 53.621 -3.463 5.936 1.00 116.53 1140 ASN A CA 1
ATOM 2592 C C . ASN A 1 375 ? 53.219 -4.270 4.695 1.00 115.65 1140 ASN A C 1
ATOM 2593 O O . ASN A 1 375 ? 52.193 -4.957 4.672 1.00 86.83 1140 ASN A O 1
ATOM 2598 N N . GLN A 1 376 ? 54.043 -4.138 3.657 1.00 108.55 1141 GLN A N 1
ATOM 2599 C CA . GLN A 1 376 ? 54.057 -5.057 2.529 1.00 103.34 1141 GLN A CA 1
ATOM 2600 C C . GLN A 1 376 ? 55.038 -6.170 2.892 1.00 106.03 1141 GLN A C 1
ATOM 2601 O O . GLN A 1 376 ? 55.020 -7.256 2.307 1.00 106.38 1141 GLN A O 1
ATOM 2603 N N . THR A 1 377 ? 55.900 -5.868 3.865 1.00 106.73 1142 THR A N 1
ATOM 2604 C CA . THR A 1 377 ? 56.750 -6.855 4.534 1.00 106.32 1142 THR A CA 1
ATOM 2605 C C . THR A 1 377 ? 56.584 -6.727 6.055 1.00 101.66 1142 THR A C 1
ATOM 2606 O O . THR A 1 377 ? 57.429 -6.138 6.729 1.00 104.47 1142 THR A O 1
ATOM 2610 N N . PRO A 1 378 ? 55.486 -7.284 6.598 1.00 99.03 1143 PRO A N 1
ATOM 2611 C CA . PRO A 1 378 ? 55.071 -7.100 7.996 1.00 97.91 1143 PRO A CA 1
ATOM 2612 C C . PRO A 1 378 ? 56.037 -7.701 9.011 1.00 97.65 1143 PRO A C 1
ATOM 2613 O O . PRO A 1 378 ? 56.286 -7.087 10.051 1.00 94.14 1143 PRO A O 1
ATOM 2617 N N . ASN A 1 379 ? 56.557 -8.890 8.717 1.00 102.73 1144 ASN A N 1
ATOM 2618 C CA . ASN A 1 379 ? 57.499 -9.562 9.605 1.00 106.58 1144 ASN A CA 1
ATOM 2619 C C . ASN A 1 379 ? 58.695 -8.681 9.941 1.00 99.58 1144 ASN A C 1
ATOM 2620 O O . ASN A 1 379 ? 58.999 -8.427 11.110 1.00 99.50 1144 ASN A O 1
ATOM 2625 N N . ARG A 1 380 ? 59.361 -8.208 8.897 1.00 92.26 1145 ARG A N 1
ATOM 2626 C CA . ARG A 1 380 ? 60.529 -7.367 9.052 1.00 77.39 1145 ARG A CA 1
ATOM 2627 C C . ARG A 1 380 ? 60.135 -6.057 9.716 1.00 68.27 1145 ARG A C 1
ATOM 2628 O O . ARG A 1 380 ? 60.925 -5.440 10.428 1.00 63.65 1145 ARG A O 1
ATOM 2636 N N . ALA A 1 381 ? 58.899 -5.638 9.481 1.00 71.01 1146 ALA A N 1
ATOM 2637 C CA . ALA A 1 381 ? 58.390 -4.418 10.087 1.00 73.08 1146 ALA A CA 1
ATOM 2638 C C . ALA A 1 381 ? 58.071 -4.639 11.564 1.00 77.88 1146 ALA A C 1
ATOM 2639 O O . ALA A 1 381 ? 58.453 -3.827 12.407 1.00 76.37 1146 ALA A O 1
ATOM 2641 N N . LYS A 1 382 ? 57.378 -5.739 11.870 1.00 76.59 1147 LYS A N 1
ATOM 2642 C CA . LYS A 1 382 ? 57.074 -6.098 13.256 1.00 81.77 1147 LYS A CA 1
ATOM 2643 C C . LYS A 1 382 ? 58.357 -6.189 14.072 1.00 83.56 1147 LYS A C 1
ATOM 2644 O O . LYS A 1 382 ? 58.405 -5.772 15.231 1.00 71.47 1147 LYS A O 1
ATOM 2646 N N . ARG A 1 383 ? 59.402 -6.720 13.446 1.00 67.72 1148 ARG A N 1
ATOM 2647 C CA . ARG A 1 383 ? 60.670 -6.923 14.120 1.00 65.87 1148 ARG A CA 1
ATOM 2648 C C . ARG A 1 383 ? 61.332 -5.595 14.452 1.00 76.99 1148 ARG A C 1
ATOM 2649 O O . ARG A 1 383 ? 61.952 -5.454 15.503 1.00 69.86 1148 ARG A O 1
ATOM 2657 N N . VAL A 1 384 ? 61.187 -4.627 13.549 1.00 75.67 1149 VAL A N 1
ATOM 2658 C CA . VAL A 1 384 ? 61.809 -3.315 13.701 1.00 65.84 1149 VAL A CA 1
ATOM 2659 C C . VAL A 1 384 ? 61.040 -2.445 14.700 1.00 76.29 1149 VAL A C 1
ATOM 2660 O O . VAL A 1 384 ? 61.640 -1.687 15.462 1.00 84.42 1149 VAL A O 1
ATOM 2664 N N . ILE A 1 385 ? 59.717 -2.578 14.727 1.00 77.44 1150 ILE A N 1
ATOM 2665 C CA . ILE A 1 385 ? 58.907 -1.767 15.634 1.00 81.20 1150 ILE A CA 1
ATOM 2666 C C . ILE A 1 385 ? 58.988 -2.211 17.091 1.00 85.74 1150 ILE A C 1
ATOM 2667 O O . ILE A 1 385 ? 58.970 -1.375 17.987 1.00 93.29 1150 ILE A O 1
ATOM 2672 N N . THR A 1 386 ? 59.084 -3.512 17.338 1.00 70.80 1151 THR A N 1
ATOM 2673 C CA . THR A 1 386 ? 59.231 -3.984 18.714 1.00 82.58 1151 THR A CA 1
ATOM 2674 C C . THR A 1 386 ? 60.664 -3.797 19.207 1.00 80.59 1151 THR A C 1
ATOM 2675 O O . THR A 1 386 ? 60.987 -4.125 20.343 1.00 77.73 1151 THR A O 1
ATOM 2679 N N . THR A 1 387 ? 61.525 -3.285 18.338 1.00 67.33 1152 THR A N 1
ATOM 2680 C CA . THR A 1 387 ? 62.882 -2.931 18.728 1.00 67.93 1152 THR A CA 1
ATOM 2681 C C . THR A 1 387 ? 62.896 -1.455 19.087 1.00 78.69 1152 THR A C 1
ATOM 2682 O O . THR A 1 387 ? 63.374 -1.062 20.151 1.00 77.21 1152 THR A O 1
ATOM 2686 N N . PHE A 1 388 ? 62.367 -0.649 18.174 1.00 82.85 1153 PHE A N 1
ATOM 2687 C CA . PHE A 1 388 ? 62.117 0.762 18.414 1.00 86.50 1153 PHE A CA 1
ATOM 2688 C C . PHE A 1 388 ? 61.394 0.974 19.738 1.00 98.10 1153 PHE A C 1
ATOM 2689 O O . PHE A 1 388 ? 61.711 1.898 20.487 1.00 104.37 1153 PHE A O 1
ATOM 2697 N N . ARG A 1 389 ? 60.433 0.099 20.022 1.00 70.77 1154 ARG A N 1
ATOM 2698 C CA . ARG A 1 389 ? 59.528 0.271 21.149 1.00 75.18 1154 ARG A CA 1
ATOM 2699 C C . ARG A 1 389 ? 60.167 -0.076 22.484 1.00 92.23 1154 ARG A C 1
ATOM 2700 O O . ARG A 1 389 ? 59.986 0.633 23.472 1.00 100.23 1154 ARG A O 1
ATOM 2708 N N . THR A 1 390 ? 60.911 -1.173 22.513 1.00 90.24 1155 THR A N 1
ATOM 2709 C CA . THR A 1 390 ? 61.443 -1.690 23.766 1.00 89.49 1155 THR A CA 1
ATOM 2710 C C . THR A 1 390 ? 62.880 -1.249 23.996 1.00 83.51 1155 THR A C 1
ATOM 2711 O O . THR A 1 390 ? 63.376 -1.282 25.122 1.00 85.48 1155 THR A O 1
ATOM 2715 N N . GLY A 1 391 ? 63.547 -0.836 22.925 1.00 73.57 1156 GLY A N 1
ATOM 2716 C CA . GLY A 1 391 ? 64.960 -0.524 22.999 1.00 88.33 1156 GLY A CA 1
ATOM 2717 C C . GLY A 1 391 ? 65.794 -1.724 23.419 1.00 92.52 1156 GLY A C 1
ATOM 2718 O O . GLY A 1 391 ? 66.850 -1.558 24.024 1.00 96.22 1156 GLY A O 1
ATOM 2719 N N . THR A 1 392 ? 65.323 -2.932 23.111 1.00 93.10 1157 THR A N 1
ATOM 2720 C CA . THR A 1 392 ? 66.091 -4.141 23.405 1.00 102.14 1157 THR A CA 1
ATOM 2721 C C . THR A 1 392 ? 66.087 -5.116 22.231 1.00 99.51 1157 THR A C 1
ATOM 2722 O O . THR A 1 392 ? 65.351 -4.927 21.264 1.00 99.04 1157 THR A O 1
ATOM 2726 N N . TRP A 1 393 ? 66.907 -6.160 22.329 1.00 104.33 1158 TRP A N 1
ATOM 2727 C CA . TRP A 1 393 ? 67.114 -7.087 21.216 1.00 105.85 1158 TRP A CA 1
ATOM 2728 C C . TRP A 1 393 ? 66.260 -8.346 21.282 1.00 120.14 1158 TRP A C 1
ATOM 2729 O O . TRP A 1 393 ? 66.613 -9.363 20.685 1.00 127.39 1158 TRP A O 1
ATOM 2740 N N . ASP A 1 394 ? 65.139 -8.272 21.992 1.00 120.90 1159 ASP A N 1
ATOM 2741 C CA . ASP A 1 394 ? 64.270 -9.429 22.199 1.00 117.05 1159 ASP A CA 1
ATOM 2742 C C . ASP A 1 394 ? 63.736 -10.019 20.889 1.00 105.07 1159 ASP A C 1
ATOM 2743 O O . ASP A 1 394 ? 63.421 -11.212 20.808 1.00 98.47 1159 ASP A O 1
ATOM 2745 N N . ALA A 1 395 ? 63.653 -9.176 19.865 1.00 95.07 1160 ALA A N 1
ATOM 2746 C CA . ALA A 1 395 ? 63.083 -9.558 18.579 1.00 85.60 1160 ALA A CA 1
ATOM 2747 C C . ALA A 1 395 ? 63.949 -10.550 17.804 1.00 88.35 1160 ALA A C 1
ATOM 2748 O O . ALA A 1 395 ? 63.433 -11.428 17.110 1.00 92.96 1160 ALA A O 1
ATOM 2750 N N . TYR A 1 396 ? 65.264 -10.410 17.935 1.00 92.55 1161 TYR A N 1
ATOM 2751 C CA . TYR A 1 396 ? 66.202 -11.080 17.040 1.00 97.39 1161 TYR A CA 1
ATOM 2752 C C . TYR A 1 396 ? 66.683 -12.453 17.493 1.00 115.35 1161 TYR A C 1
ATOM 2753 O O . TYR A 1 396 ? 67.802 -12.857 17.185 1.00 117.00 1161 TYR A O 1
ATOM 2762 N N . GLY A 1 397 ? 65.826 -13.175 18.206 1.00 127.96 1162 GLY A N 1
ATOM 2763 C CA . GLY A 1 397 ? 66.159 -14.513 18.659 1.00 140.53 1162 GLY A CA 1
ATOM 2764 C C . GLY A 1 397 ? 67.291 -14.552 19.671 1.00 145.46 1162 GLY A C 1
ATOM 2765 O O . GLY A 1 397 ? 67.829 -13.515 20.069 1.00 79.42 1162 GLY A O 1
ATOM 2766 N N . SER A 1 398 ? 67.659 -15.761 20.081 1.00 145.02 1163 SER A N 1
ATOM 2767 C CA . SER A 1 398 ? 68.682 -15.950 21.102 1.00 140.52 1163 SER A CA 1
ATOM 2768 C C . SER A 1 398 ? 70.070 -16.151 20.498 1.00 143.70 1163 SER A C 1
ATOM 2769 O O . SER A 1 398 ? 70.963 -16.705 21.139 1.00 150.76 1163 SER A O 1
ATOM 2772 N N . GLY A 1 399 ? 70.240 -15.701 19.260 1.00 142.62 1164 GLY A N 1
ATOM 2773 C CA . GLY A 1 399 ? 71.538 -15.721 18.617 1.00 146.56 1164 GLY A CA 1
ATOM 2774 C C . GLY A 1 399 ? 72.374 -14.551 19.093 1.00 152.74 1164 GLY A C 1
ATOM 2775 O O . GLY A 1 399 ? 71.840 -13.556 19.588 1.00 147.62 1164 GLY A O 1
ATOM 2776 N N . SER A 1 400 ? 73.688 -14.662 18.932 1.00 87.09 1165 SER A N 1
ATOM 2777 C CA . SER A 1 400 ? 74.618 -13.655 19.440 1.00 97.60 1165 SER A CA 1
ATOM 2778 C C . SER A 1 400 ? 74.551 -12.297 18.729 1.00 90.74 1165 SER A C 1
ATOM 2779 O O . SER A 1 400 ? 75.557 -11.808 18.214 1.00 164.11 1165 SER A O 1
ATOM 2782 N N . VAL A 1 401 ? 73.365 -11.700 18.698 1.00 151.66 300 VAL A N 1
ATOM 2783 C CA . VAL A 1 401 ? 73.240 -10.275 18.418 1.00 146.80 300 VAL A CA 1
ATOM 2784 C C . VAL A 1 401 ? 73.194 -9.625 19.801 1.00 138.50 300 VAL A C 1
ATOM 2785 O O . VAL A 1 401 ? 73.328 -8.409 19.956 1.00 124.40 300 VAL A O 1
ATOM 2789 N N . GLN A 1 402 ? 73.036 -10.490 20.804 1.00 82.63 301 GLN A N 1
ATOM 2790 C CA . GLN A 1 402 ? 73.011 -10.127 22.219 1.00 75.95 301 GLN A CA 1
ATOM 2791 C C . GLN A 1 402 ? 74.422 -9.985 22.791 1.00 48.46 301 GLN A C 1
ATOM 2792 O O . GLN A 1 402 ? 74.595 -9.804 23.998 1.00 99.84 301 GLN A O 1
ATOM 2798 N N . ALA A 1 403 ? 75.417 -10.076 21.914 1.00 109.21 302 ALA A N 1
ATOM 2799 C CA . ALA A 1 403 ? 76.819 -10.037 22.307 1.00 92.51 302 ALA A CA 1
ATOM 2800 C C . ALA A 1 403 ? 77.164 -8.775 23.098 1.00 86.43 302 ALA A C 1
ATOM 2801 O O . ALA A 1 403 ? 77.862 -8.831 24.118 1.00 84.68 302 ALA A O 1
ATOM 2803 N N . LEU A 1 404 ? 76.661 -7.639 22.629 1.00 87.97 303 LEU A N 1
ATOM 2804 C CA . LEU A 1 404 ? 76.963 -6.359 23.256 1.00 89.22 303 LEU A CA 1
ATOM 2805 C C . LEU A 1 404 ? 76.333 -6.244 24.643 1.00 87.89 303 LEU A C 1
ATOM 2806 O O . LEU A 1 404 ? 77.011 -5.898 25.618 1.00 87.84 303 LEU A O 1
ATOM 2811 N N . ARG A 1 405 ? 75.041 -6.553 24.720 1.00 91.85 304 ARG A N 1
ATOM 2812 C CA . ARG A 1 405 ? 74.292 -6.494 25.972 1.00 103.33 304 ARG A CA 1
ATOM 2813 C C . ARG A 1 405 ? 74.909 -7.391 27.042 1.00 104.60 304 ARG A C 1
ATOM 2814 O O . ARG A 1 405 ? 75.098 -6.976 28.190 1.00 102.64 304 ARG A O 1
ATOM 2822 N N . HIS A 1 406 ? 75.223 -8.622 26.655 1.00 106.55 305 HIS A N 1
ATOM 2823 C CA . HIS A 1 406 ? 75.903 -9.550 27.546 1.00 106.43 305 HIS A CA 1
ATOM 2824 C C . HIS A 1 406 ? 77.277 -9.015 27.946 1.00 95.00 305 HIS A C 1
ATOM 2825 O O . HIS A 1 406 ? 77.709 -9.203 29.078 1.00 67.85 305 HIS A O 1
ATOM 2832 N N . GLY A 1 407 ? 77.964 -8.353 27.019 1.00 94.02 306 GLY A N 1
ATOM 2833 C CA . GLY A 1 407 ? 79.235 -7.730 27.346 1.00 71.31 306 GLY A CA 1
ATOM 2834 C C . GLY A 1 407 ? 79.037 -6.771 28.501 1.00 72.97 306 GLY A C 1
ATOM 2835 O O . GLY A 1 407 ? 79.807 -6.751 29.472 1.00 75.25 306 GLY A O 1
ATOM 2836 N N . VAL A 1 408 ? 77.965 -5.994 28.402 1.00 77.00 307 VAL A N 1
ATOM 2837 C CA . VAL A 1 408 ? 77.636 -5.008 29.420 1.00 85.43 307 VAL A CA 1
ATOM 2838 C C . VAL A 1 408 ? 77.391 -5.679 30.767 1.00 82.24 307 VAL A C 1
ATOM 2839 O O . VAL A 1 408 ? 78.064 -5.384 31.764 1.00 85.15 307 VAL A O 1
ATOM 2843 N N . LEU A 1 409 ? 76.431 -6.596 30.777 1.00 77.74 308 LEU A N 1
ATOM 2844 C CA . LEU A 1 409 ? 76.036 -7.287 31.996 1.00 72.14 308 LEU A CA 1
ATOM 2845 C C . LEU A 1 409 ? 77.224 -7.987 32.663 1.00 70.70 308 LEU A C 1
ATOM 2846 O O . LEU A 1 409 ? 77.41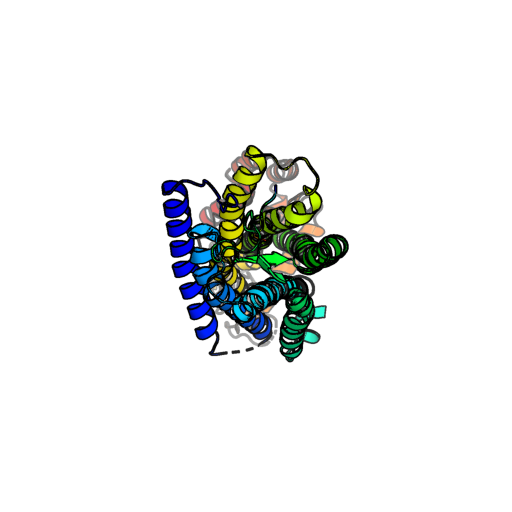4 -7.868 33.868 1.00 69.66 308 LEU A O 1
ATOM 2851 N N . VAL A 1 410 ? 78.033 -8.690 31.877 1.00 64.77 309 VAL A N 1
ATOM 2852 C CA . VAL A 1 410 ? 79.233 -9.337 32.396 1.00 68.72 309 VAL A CA 1
ATOM 2853 C C . VAL A 1 410 ? 80.177 -8.323 33.041 1.00 73.45 309 VAL A C 1
ATOM 2854 O O . VAL A 1 410 ? 80.704 -8.555 34.139 1.00 76.65 309 VAL A O 1
ATOM 2858 N N . ALA A 1 411 ? 80.382 -7.196 32.364 1.00 69.82 310 ALA A N 1
ATOM 2859 C CA . ALA A 1 411 ? 81.244 -6.152 32.910 1.00 69.61 310 ALA A CA 1
ATOM 2860 C C . ALA A 1 411 ? 80.698 -5.553 34.218 1.00 69.87 310 ALA A C 1
ATOM 2861 O O . ALA A 1 411 ? 81.472 -5.066 35.044 1.00 68.73 310 ALA A O 1
ATOM 2863 N N . ARG A 1 412 ? 79.377 -5.588 34.407 1.00 63.21 311 ARG A N 1
ATOM 2864 C CA . ARG A 1 412 ? 78.785 -5.157 35.681 1.00 58.19 311 ARG A CA 1
ATOM 2865 C C . ARG A 1 412 ? 79.012 -6.215 36.758 1.00 61.05 311 ARG A C 1
ATOM 2866 O O . ARG A 1 412 ? 79.408 -5.922 37.899 1.00 58.38 311 ARG A O 1
ATOM 2874 N N . ALA A 1 413 ? 78.740 -7.455 36.372 1.00 64.96 312 ALA A N 1
ATOM 2875 C CA . ALA A 1 413 ? 78.936 -8.613 37.224 1.00 58.58 312 ALA A CA 1
ATOM 2876 C C . ALA A 1 413 ? 80.341 -8.625 37.822 1.00 63.89 312 ALA A C 1
ATOM 2877 O O . ALA A 1 413 ? 80.505 -8.887 39.005 1.00 54.10 312 ALA A O 1
ATOM 2879 N N . VAL A 1 414 ? 81.348 -8.326 37.008 1.00 56.50 313 VAL A N 1
ATOM 2880 C CA . VAL A 1 414 ? 82.724 -8.334 37.492 1.00 66.88 313 VAL A CA 1
ATOM 2881 C C . VAL A 1 414 ? 82.911 -7.416 38.701 1.00 69.14 313 VAL A C 1
ATOM 2882 O O . VAL A 1 414 ? 83.353 -7.860 39.772 1.00 79.05 313 VAL A O 1
ATOM 2886 N N . VAL A 1 415 ? 82.550 -6.147 38.542 1.00 71.65 314 VAL A N 1
ATOM 2887 C CA . VAL A 1 415 ? 82.737 -5.187 39.625 1.00 75.44 314 VAL A CA 1
ATOM 2888 C C . VAL A 1 415 ? 81.907 -5.558 40.860 1.00 70.85 314 VAL A C 1
ATOM 2889 O O . VAL A 1 415 ? 82.445 -5.638 41.977 1.00 68.75 314 VAL A O 1
ATOM 2893 N N . ILE A 1 416 ? 80.617 -5.822 40.651 1.00 69.36 315 ILE A N 1
ATOM 2894 C CA . ILE A 1 416 ? 79.738 -6.217 41.749 1.00 68.73 315 ILE A CA 1
ATOM 2895 C C . ILE A 1 416 ? 80.325 -7.390 42.525 1.00 64.97 315 ILE A C 1
ATOM 2896 O O . ILE A 1 416 ? 80.456 -7.338 43.746 1.00 69.54 315 ILE A O 1
ATOM 2901 N N . ALA A 1 417 ? 80.698 -8.435 41.797 1.00 52.89 316 ALA A N 1
ATOM 2902 C CA . ALA A 1 417 ? 81.213 -9.656 42.397 1.00 54.04 316 ALA A CA 1
ATOM 2903 C C . ALA A 1 417 ? 82.465 -9.392 43.214 1.00 62.55 316 ALA A C 1
ATOM 2904 O O . ALA A 1 417 ? 82.526 -9.744 44.392 1.00 77.93 316 ALA A O 1
ATOM 2906 N N . PHE A 1 418 ? 83.459 -8.764 42.596 1.00 62.96 317 PHE A N 1
ATOM 2907 C CA . PHE A 1 418 ? 84.713 -8.490 43.297 1.00 75.09 317 PHE A CA 1
ATOM 2908 C C . PHE A 1 418 ? 84.522 -7.669 44.582 1.00 75.85 317 PHE A C 1
ATOM 2909 O O . PHE A 1 418 ? 84.978 -8.069 45.669 1.00 67.48 317 PHE A O 1
ATOM 2917 N N . VAL A 1 419 ? 83.838 -6.531 44.463 1.00 78.04 318 VAL A N 1
ATOM 2918 C CA . VAL A 1 419 ? 83.682 -5.642 45.612 1.00 81.97 318 VAL A CA 1
ATOM 2919 C C . VAL A 1 419 ? 82.820 -6.245 46.718 1.00 86.65 318 VAL A C 1
ATOM 2920 O O . VAL A 1 419 ? 83.177 -6.169 47.893 1.00 95.17 318 VAL A O 1
ATOM 2924 N N . VAL A 1 420 ? 81.692 -6.846 46.349 1.00 83.75 319 VAL A N 1
ATOM 2925 C CA . VAL A 1 420 ? 80.858 -7.536 47.333 1.00 80.26 319 VAL A CA 1
ATOM 2926 C C . VAL A 1 420 ? 81.657 -8.610 48.071 1.00 73.95 319 VAL A C 1
ATOM 2927 O O . VAL A 1 420 ? 81.619 -8.694 49.298 1.00 73.18 319 VAL A O 1
ATOM 2931 N N . CYS A 1 421 ? 82.397 -9.415 47.315 1.00 72.62 320 CYS A N 1
ATOM 2932 C CA . CYS A 1 421 ? 83.114 -10.546 47.890 1.00 70.18 320 CYS A CA 1
ATOM 2933 C C . CYS A 1 421 ? 84.264 -10.139 48.806 1.00 64.28 320 CYS A C 1
ATOM 2934 O O . CYS A 1 421 ? 84.501 -10.786 49.824 1.00 62.97 320 CYS A O 1
ATOM 2937 N N . TRP A 1 422 ? 84.982 -9.077 48.456 1.00 64.84 321 TRP A N 1
ATOM 2938 C CA . TRP A 1 422 ? 86.198 -8.763 49.206 1.00 68.42 321 TRP A CA 1
ATOM 2939 C C . TRP A 1 422 ? 86.111 -7.577 50.165 1.00 62.37 321 TRP A C 1
ATOM 2940 O O . TRP A 1 422 ? 86.962 -7.433 51.041 1.00 55.26 321 TRP A O 1
ATOM 2951 N N . LEU A 1 423 ? 85.097 -6.732 50.004 1.00 69.13 322 LEU A N 1
ATOM 2952 C CA . LEU A 1 423 ? 84.968 -5.552 50.863 1.00 75.53 322 LEU A CA 1
ATOM 2953 C C . LEU A 1 423 ? 84.844 -5.896 52.354 1.00 82.87 322 LEU A C 1
ATOM 2954 O O . LEU A 1 423 ? 85.692 -5.472 53.146 1.00 81.98 322 LEU A O 1
ATOM 2959 N N . PRO A 1 424 ? 83.813 -6.682 52.741 1.00 85.11 323 PRO A N 1
ATOM 2960 C CA . PRO A 1 424 ? 83.624 -6.923 54.181 1.00 79.16 323 PRO A CA 1
ATOM 2961 C C . PRO A 1 424 ? 84.832 -7.624 54.799 1.00 81.50 323 PRO A C 1
ATOM 2962 O O .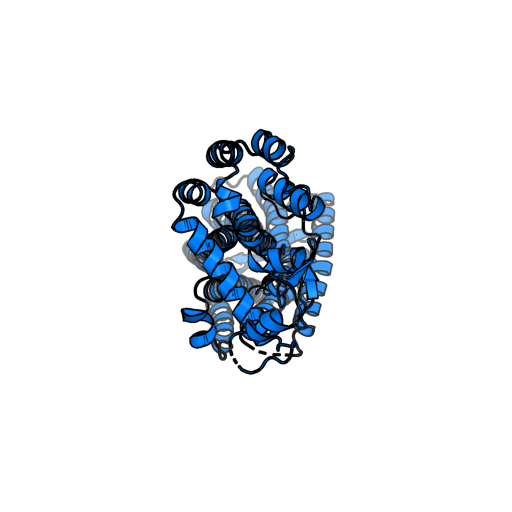 PRO A 1 424 ? 85.183 -7.356 55.950 1.00 88.82 323 PRO A O 1
ATOM 2966 N N . TYR A 1 425 ? 85.463 -8.502 54.026 1.00 75.72 324 TYR A N 1
ATOM 2967 C CA . TYR A 1 425 ? 86.680 -9.179 54.458 1.00 78.12 324 TYR A CA 1
ATOM 2968 C C . TYR A 1 425 ? 87.749 -8.202 54.966 1.00 78.35 324 TYR A C 1
ATOM 2969 O O . TYR A 1 425 ? 88.301 -8.398 56.045 1.00 78.23 324 TYR A O 1
ATOM 2978 N N . HIS A 1 426 ? 88.022 -7.146 54.204 1.00 75.98 325 HIS A N 1
ATOM 2979 C CA . HIS A 1 426 ? 89.057 -6.181 54.574 1.00 77.67 325 HIS A CA 1
ATOM 2980 C C . HIS A 1 426 ? 88.637 -5.280 55.719 1.00 78.28 325 HIS A C 1
ATOM 2981 O O . HIS A 1 426 ? 89.478 -4.776 56.468 1.00 79.37 325 HIS A O 1
ATOM 2988 N N . VAL A 1 427 ? 87.331 -5.072 55.840 1.00 71.74 326 VAL A N 1
ATOM 2989 C CA . VAL A 1 427 ? 86.784 -4.246 56.904 1.00 64.59 326 VAL A CA 1
ATOM 2990 C C . VAL A 1 427 ? 86.938 -4.968 58.239 1.00 60.14 326 VAL A C 1
ATOM 2991 O O . VAL A 1 427 ? 87.323 -4.366 59.244 1.00 61.05 326 VAL A O 1
ATOM 2995 N N . ARG A 1 428 ? 86.647 -6.266 58.234 1.00 62.78 327 ARG A N 1
ATOM 2996 C CA . ARG A 1 428 ? 86.813 -7.085 59.426 1.00 65.85 327 ARG A CA 1
ATOM 2997 C C . ARG A 1 428 ? 88.267 -7.091 59.889 1.00 61.50 327 ARG A C 1
ATOM 2998 O O . ARG A 1 428 ? 88.540 -7.068 61.09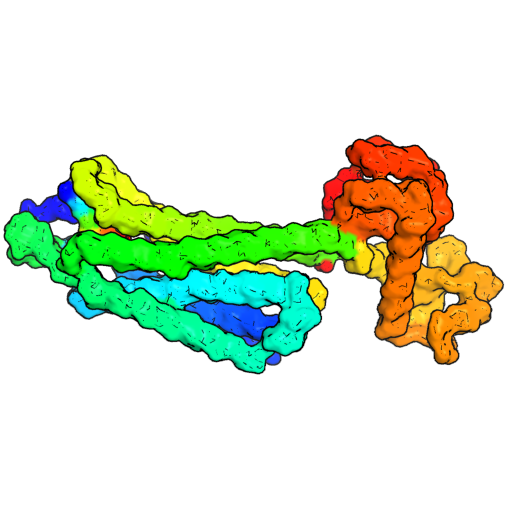4 1.00 56.71 327 ARG A O 1
ATOM 3006 N N . ARG A 1 429 ? 89.203 -7.113 58.943 1.00 63.23 328 ARG A N 1
ATOM 3007 C CA . ARG A 1 429 ? 90.614 -7.135 59.323 1.00 70.12 328 ARG A CA 1
ATOM 3008 C C . ARG A 1 429 ? 91.066 -5.795 59.913 1.00 61.34 328 ARG A C 1
ATOM 3009 O O . ARG A 1 429 ? 91.894 -5.764 60.819 1.00 61.25 328 ARG A O 1
ATOM 3017 N N . LEU A 1 430 ? 90.514 -4.695 59.414 1.00 57.31 329 LEU A N 1
ATOM 3018 C CA . LEU A 1 430 ? 90.883 -3.378 59.919 1.00 69.48 329 LEU A CA 1
ATOM 3019 C C . LEU A 1 430 ? 90.483 -3.186 61.378 1.00 81.67 329 LEU A C 1
ATOM 3020 O O . LEU A 1 430 ? 91.243 -2.620 62.167 1.00 83.64 329 LEU A O 1
ATOM 3025 N N . MET A 1 431 ? 89.294 -3.665 61.735 1.00 81.34 330 MET A N 1
ATOM 3026 C CA . MET A 1 431 ? 88.785 -3.482 63.091 1.00 76.38 330 MET A CA 1
ATOM 3027 C C . MET A 1 431 ? 89.473 -4.400 64.104 1.00 67.37 330 MET A C 1
ATOM 3028 O O . MET A 1 431 ? 89.351 -4.210 65.314 1.00 65.61 330 MET A O 1
ATOM 3033 N N . PHE A 1 432 ? 90.199 -5.392 63.606 1.00 67.00 331 PHE A N 1
ATOM 3034 C CA . PHE A 1 432 ? 90.986 -6.247 64.480 1.00 72.08 331 PHE A CA 1
ATOM 3035 C C . PHE A 1 432 ? 92.004 -5.387 65.206 1.00 80.35 331 PHE A C 1
ATOM 3036 O O . PHE A 1 432 ? 92.351 -5.662 66.349 1.00 89.37 331 PHE A O 1
ATOM 3044 N N . CYS A 1 433 ? 92.469 -4.334 64.542 1.00 84.27 332 CYS A N 1
ATOM 3045 C CA . CYS A 1 433 ? 93.567 -3.531 65.069 1.00 90.29 332 CYS A CA 1
ATOM 3046 C C . CYS A 1 433 ? 93.167 -2.085 65.337 1.00 76.42 332 CYS A C 1
ATOM 3047 O O . CYS A 1 433 ? 93.938 -1.318 65.903 1.00 70.39 332 CYS A O 1
ATOM 3050 N N . TYR A 1 434 ? 91.964 -1.708 64.931 1.00 76.28 333 TYR A N 1
ATOM 3051 C CA . TYR A 1 434 ? 91.538 -0.328 65.106 1.00 82.16 333 TYR A CA 1
ATOM 3052 C C . TYR A 1 434 ? 90.402 -0.190 66.111 1.00 81.36 333 TYR A C 1
ATOM 3053 O O . TYR A 1 434 ? 90.434 0.701 66.955 1.00 77.34 333 TYR A O 1
ATOM 3062 N N . ILE A 1 435 ? 89.411 -1.076 66.027 1.00 91.94 334 ILE A N 1
ATOM 3063 C CA . ILE A 1 435 ? 88.332 -1.124 67.016 1.00 93.34 334 ILE A CA 1
ATOM 3064 C C . ILE A 1 435 ? 88.953 -1.474 68.361 1.00 86.51 334 ILE A C 1
ATOM 3065 O O . ILE A 1 435 ? 88.412 -1.160 69.436 1.00 86.54 334 ILE A O 1
ATOM 3070 N N . SER A 1 436 ? 90.110 -2.119 68.267 1.00 88.98 335 SER A N 1
ATOM 3071 C CA . SER A 1 436 ? 91.073 -2.168 69.347 1.00 110.93 335 SER A CA 1
ATOM 3072 C C . SER A 1 436 ? 91.026 -0.887 70.191 1.00 128.18 335 SER A C 1
ATOM 3073 O O . SER A 1 436 ? 91.039 0.232 69.656 1.00 138.88 335 SER A O 1
ATOM 3075 N N . ASP A 1 437 ? 90.889 -1.069 71.499 1.00 127.04 336 ASP A N 1
ATOM 3076 C CA . ASP A 1 437 ? 90.825 0.044 72.431 1.00 126.50 336 ASP A CA 1
ATOM 3077 C C . ASP A 1 437 ? 89.635 0.990 72.177 1.00 122.74 336 ASP A C 1
ATOM 3078 O O . ASP A 1 437 ? 89.638 1.765 71.221 1.00 118.25 336 ASP A O 1
ATOM 3083 N N . GLU A 1 438 ? 88.606 0.903 73.015 1.00 125.40 337 GLU A N 1
ATOM 3084 C CA . GLU A 1 438 ? 88.508 -0.145 74.019 1.00 127.02 337 GLU A CA 1
ATOM 3085 C C . GLU A 1 438 ? 87.053 -0.557 74.132 1.00 121.56 337 GLU A C 1
ATOM 3086 O O . GLU A 1 438 ? 86.577 -0.941 75.201 1.00 120.63 337 GLU A O 1
ATOM 3092 N N . GLN A 1 439 ? 86.352 -0.476 73.008 1.00 115.45 338 GLN A N 1
ATOM 3093 C CA . GLN A 1 439 ? 84.944 -0.831 72.957 1.00 112.62 338 GLN A CA 1
ATOM 3094 C C . GLN A 1 439 ? 84.775 -2.342 72.850 1.00 108.20 338 GLN A C 1
ATOM 3095 O O . GLN A 1 439 ? 83.720 -2.821 72.433 1.00 111.89 338 GLN A O 1
ATOM 3097 N N . TRP A 1 440 ? 85.810 -3.090 73.232 1.00 94.38 339 TRP A N 1
ATOM 3098 C CA . TRP A 1 440 ? 85.764 -4.546 73.142 1.00 82.89 339 TRP A CA 1
ATOM 3099 C C . TRP A 1 440 ? 84.890 -5.179 74.223 1.00 80.43 339 TRP A C 1
ATOM 3100 O O . TRP A 1 440 ? 85.375 -5.610 75.274 1.00 82.75 339 TRP A O 1
ATOM 3111 N N . THR A 1 441 ? 83.594 -5.231 73.930 1.00 78.85 340 THR A N 1
ATOM 3112 C CA . THR A 1 441 ? 82.605 -5.851 74.797 1.00 86.29 340 THR A CA 1
ATOM 3113 C C . THR A 1 441 ? 82.407 -7.314 74.442 1.00 100.92 340 THR A C 1
ATOM 3114 O O . THR A 1 441 ? 83.070 -7.848 73.555 1.00 105.22 340 THR A O 1
ATOM 3118 N N . THR A 1 442 ? 81.479 -7.952 75.145 1.00 113.18 341 THR A N 1
ATOM 3119 C CA . THR A 1 442 ? 81.087 -9.318 74.844 1.00 115.93 341 THR A CA 1
ATOM 3120 C C . THR A 1 442 ? 80.343 -9.321 73.519 1.00 105.17 341 THR A C 1
ATOM 3121 O O . THR A 1 442 ? 80.568 -10.179 72.661 1.00 113.81 341 THR A O 1
ATOM 3125 N N . PHE A 1 443 ? 79.459 -8.343 73.360 1.00 88.36 342 PHE A N 1
ATOM 3126 C CA . PHE A 1 443 ? 78.670 -8.212 72.148 1.00 89.97 342 PHE A CA 1
ATOM 3127 C C . PHE A 1 443 ? 79.564 -8.040 70.926 1.00 95.00 342 PHE A C 1
ATOM 3128 O O . PHE A 1 443 ? 79.308 -8.626 69.876 1.00 96.57 342 PHE A O 1
ATOM 3136 N N . LEU A 1 444 ? 80.608 -7.231 71.067 1.00 92.89 343 LEU A N 1
ATOM 3137 C CA . LEU A 1 444 ? 81.488 -6.926 69.946 1.00 78.90 343 LEU A CA 1
ATOM 3138 C C . LEU A 1 444 ? 82.382 -8.106 69.616 1.00 74.54 343 LEU A C 1
ATOM 3139 O O . LEU A 1 444 ? 82.627 -8.396 68.448 1.00 63.64 343 LEU A O 1
ATOM 3144 N N . PHE A 1 445 ? 82.871 -8.766 70.663 1.00 81.73 344 PHE A N 1
ATOM 3145 C CA . PHE A 1 445 ? 83.697 -9.961 70.551 1.00 65.75 344 PHE A CA 1
ATOM 3146 C C . PHE A 1 445 ? 82.914 -11.051 69.826 1.00 92.19 344 PHE A C 1
ATOM 3147 O O . PHE A 1 445 ? 83.470 -11.782 69.010 1.00 100.42 344 PHE A O 1
ATOM 3155 N N . ASP A 1 446 ? 81.617 -11.147 70.109 1.00 86.00 345 ASP A N 1
ATOM 3156 C CA . ASP A 1 446 ? 80.762 -12.145 69.462 1.00 91.71 345 ASP A CA 1
ATOM 3157 C C . ASP A 1 446 ? 80.475 -11.771 68.006 1.00 90.93 345 ASP A C 1
ATOM 3158 O O . ASP A 1 446 ? 80.713 -12.563 67.063 1.00 99.25 345 ASP A O 1
ATOM 3160 N N . PHE A 1 447 ? 79.962 -10.554 67.840 1.00 78.29 346 PHE A N 1
ATOM 3161 C CA . PHE A 1 447 ? 79.643 -10.009 66.534 1.00 67.19 346 PHE A CA 1
ATOM 3162 C C . PHE A 1 447 ? 80.826 -10.148 65.605 1.00 71.36 346 PHE A C 1
ATOM 3163 O O . PHE A 1 447 ? 80.660 -10.360 64.407 1.00 72.86 346 PHE A O 1
ATOM 3171 N N . TYR A 1 448 ? 82.021 -10.016 66.163 1.00 66.55 347 TYR A N 1
ATOM 3172 C CA . TYR A 1 448 ? 83.231 -10.120 65.372 1.00 70.51 347 TYR A CA 1
ATOM 3173 C C . TYR A 1 448 ? 83.350 -11.475 64.698 1.00 76.67 347 TYR A C 1
ATOM 3174 O O . TYR A 1 448 ? 83.738 -11.559 63.537 1.00 81.29 347 TYR A O 1
ATOM 3183 N N . HIS A 1 449 ? 83.031 -12.531 65.438 1.00 73.47 348 HIS A N 1
ATOM 3184 C CA . HIS A 1 449 ? 83.195 -13.893 64.945 1.00 68.22 348 HIS A CA 1
ATOM 3185 C C . HIS A 1 449 ? 82.067 -14.360 64.019 1.00 70.04 348 HIS A C 1
ATOM 3186 O O . HIS A 1 449 ? 82.303 -15.127 63.067 1.00 77.32 348 HIS A O 1
ATOM 3193 N N . TYR A 1 450 ? 80.851 -13.885 64.275 1.00 62.56 349 TYR A N 1
ATOM 3194 C CA . TYR A 1 450 ? 79.782 -14.117 63.304 1.00 59.39 349 TYR A CA 1
ATOM 3195 C C . TYR A 1 450 ? 80.094 -13.370 62.002 1.00 57.17 349 TYR A C 1
ATOM 3196 O O . TYR A 1 450 ? 79.895 -13.879 60.880 1.00 56.61 349 TYR A O 1
ATOM 3205 N N . PHE A 1 451 ? 80.612 -12.162 62.169 1.00 68.78 350 PHE A N 1
ATOM 3206 C CA . PHE A 1 451 ? 81.076 -11.359 61.051 1.00 68.74 350 PHE A CA 1
ATOM 3207 C C . PHE A 1 451 ? 82.156 -12.115 60.291 1.00 75.73 350 PHE A C 1
ATOM 3208 O O . PHE A 1 451 ? 82.163 -12.119 59.069 1.00 86.35 350 PHE A O 1
ATOM 3216 N N . TYR A 1 452 ? 83.058 -12.761 61.025 1.00 71.71 351 TYR A N 1
ATOM 3217 C CA . TYR A 1 452 ? 84.149 -13.532 60.434 1.00 72.99 351 TYR A CA 1
ATOM 3218 C C . TYR A 1 452 ? 83.603 -14.638 59.542 1.00 76.62 351 TYR A C 1
ATOM 3219 O O . TYR A 1 452 ? 84.026 -14.781 58.380 1.00 78.22 351 TYR A O 1
ATOM 3228 N N . MET A 1 453 ? 82.677 -15.420 60.098 1.00 71.85 352 MET A N 1
ATOM 3229 C CA . MET A 1 453 ? 81.953 -16.419 59.313 1.00 67.48 352 MET A CA 1
ATOM 3230 C C . MET A 1 453 ? 81.495 -15.826 57.985 1.00 67.06 352 MET A C 1
ATOM 3231 O O . MET A 1 453 ? 81.881 -16.305 56.909 1.00 69.64 352 MET A O 1
ATOM 3236 N N . LEU A 1 454 ? 80.701 -14.760 58.071 1.00 56.81 353 LEU A N 1
ATOM 3237 C CA . LEU A 1 454 ? 80.220 -14.080 56.870 1.00 63.18 353 LEU A CA 1
ATOM 3238 C C . LEU A 1 454 ? 81.330 -13.698 55.871 1.00 68.21 353 LEU A C 1
ATOM 3239 O O . LEU A 1 454 ? 81.245 -14.003 54.673 1.00 71.97 353 LEU A O 1
ATOM 3244 N N . THR A 1 455 ? 82.366 -13.034 56.374 1.00 64.64 354 THR A N 1
ATOM 3245 C CA . THR A 1 455 ? 83.399 -12.451 55.523 1.00 52.29 354 THR A CA 1
ATOM 3246 C C . THR A 1 455 ? 84.220 -13.498 54.786 1.00 53.49 354 THR A C 1
ATOM 3247 O O . THR A 1 455 ? 84.485 -13.352 53.595 1.00 53.19 354 THR A O 1
ATOM 3251 N N . ASN A 1 456 ? 84.638 -14.546 55.486 1.00 55.12 355 ASN A N 1
ATOM 3252 C CA . ASN A 1 456 ? 85.334 -15.621 54.795 1.00 56.64 355 ASN A CA 1
ATOM 3253 C C . ASN A 1 456 ? 84.403 -16.382 53.867 1.00 68.77 355 ASN A C 1
ATOM 3254 O O . ASN A 1 456 ? 84.850 -16.945 52.874 1.00 71.88 355 ASN A O 1
ATOM 3259 N N . ALA A 1 457 ? 83.108 -16.399 54.187 1.00 64.08 356 ALA A N 1
ATOM 3260 C CA . ALA A 1 457 ? 82.131 -17.002 53.279 1.00 56.62 356 ALA A CA 1
ATOM 3261 C C . ALA A 1 457 ? 82.076 -16.249 51.949 1.00 62.45 356 ALA A C 1
ATOM 3262 O O . ALA A 1 457 ? 82.031 -16.862 50.888 1.00 63.88 356 ALA A O 1
ATOM 3264 N N . LEU A 1 458 ? 82.089 -14.920 52.007 1.00 64.92 357 LEU A N 1
ATOM 3265 C CA . LEU A 1 458 ? 82.127 -14.113 50.784 1.00 68.24 357 LEU A CA 1
ATOM 3266 C C . LEU A 1 458 ? 83.480 -14.178 50.054 1.00 79.81 357 LEU A C 1
ATOM 3267 O O . LEU A 1 458 ? 83.535 -14.250 48.822 1.00 90.66 357 LEU A O 1
ATOM 3272 N N . ALA A 1 459 ? 84.567 -14.151 50.816 1.00 73.98 358 ALA A N 1
ATOM 3273 C CA . ALA A 1 459 ? 85.902 -14.229 50.242 1.00 72.37 358 ALA A CA 1
ATOM 3274 C C . ALA A 1 459 ? 86.076 -15.553 49.515 1.00 80.03 358 ALA A C 1
ATOM 3275 O O . ALA A 1 459 ? 86.741 -15.632 48.480 1.00 88.23 358 ALA A O 1
ATOM 3277 N N . TYR A 1 460 ? 85.478 -16.600 50.065 1.00 57.89 359 TYR A N 1
ATOM 3278 C CA . TYR A 1 460 ? 85.507 -17.894 49.405 1.00 78.42 359 TYR A CA 1
ATOM 3279 C C . TYR A 1 460 ? 84.453 -17.961 48.302 1.00 83.97 359 TYR A C 1
ATOM 3280 O O . TYR A 1 460 ? 84.542 -18.789 47.401 1.00 90.91 359 TYR A O 1
ATOM 3289 N N . ALA A 1 461 ? 83.463 -17.077 48.368 1.00 88.07 360 ALA A N 1
ATOM 3290 C CA . ALA A 1 461 ? 82.468 -16.978 47.306 1.00 96.45 360 ALA A CA 1
ATOM 3291 C C . ALA A 1 461 ? 83.074 -16.350 46.051 1.00 106.90 360 ALA A C 1
ATOM 3292 O O . ALA A 1 461 ? 82.609 -16.596 44.937 1.00 112.68 360 ALA A O 1
ATOM 3294 N N . SER A 1 462 ? 84.108 -15.534 46.237 1.00 105.52 361 SER A N 1
ATOM 3295 C CA . SER A 1 462 ? 84.841 -14.962 45.106 1.00 99.28 361 SER A CA 1
ATOM 3296 C C . SER A 1 462 ? 85.428 -16.052 44.216 1.00 100.20 361 SER A C 1
ATOM 3297 O O . SER A 1 462 ? 85.191 -16.085 43.003 1.00 104.83 361 SER A O 1
ATOM 3300 N N . SER A 1 463 ? 86.179 -16.953 44.843 1.00 97.52 362 SER A N 1
ATOM 3301 C CA . SER A 1 463 ? 86.923 -17.998 44.146 1.00 96.80 362 SER A CA 1
ATOM 3302 C C . SER A 1 463 ? 86.041 -19.128 43.610 1.00 93.66 362 SER A C 1
ATOM 3303 O O . SER A 1 463 ? 86.548 -20.156 43.161 1.00 89.21 362 SER A O 1
ATOM 3306 N N . ALA A 1 464 ? 84.726 -18.937 43.661 1.00 96.90 363 ALA A N 1
ATOM 3307 C CA . ALA A 1 464 ? 83.783 -19.902 43.105 1.00 100.06 363 ALA A CA 1
ATOM 3308 C C . ALA A 1 464 ? 82.819 -19.215 42.138 1.00 93.73 363 ALA A C 1
ATOM 3309 O O . ALA A 1 464 ? 82.312 -19.830 41.199 1.00 95.76 363 ALA A O 1
ATOM 3311 N N . ILE A 1 465 ? 82.579 -17.930 42.360 1.00 84.63 364 ILE A N 1
ATOM 3312 C CA . ILE A 1 465 ? 81.781 -17.154 41.423 1.00 82.88 364 ILE A CA 1
ATOM 3313 C C . ILE A 1 465 ? 82.611 -16.798 40.190 1.00 86.46 364 ILE A C 1
ATOM 3314 O O . ILE A 1 465 ? 82.104 -16.821 39.071 1.00 82.25 364 ILE A O 1
ATOM 3319 N N . ASN A 1 466 ? 83.894 -16.494 40.384 1.00 92.96 365 ASN A N 1
ATOM 3320 C CA . ASN A 1 466 ? 84.703 -16.064 39.240 1.00 88.75 365 ASN A CA 1
ATOM 3321 C C . ASN A 1 466 ? 85.182 -17.134 38.227 1.00 92.42 365 ASN A C 1
ATOM 3322 O O . ASN A 1 466 ? 85.612 -16.779 37.135 1.00 94.29 365 ASN A O 1
ATOM 3327 N N . PRO A 1 467 ? 85.103 -18.437 38.563 1.00 96.00 366 PRO A N 1
ATOM 3328 C CA . PRO A 1 467 ? 85.276 -19.326 37.408 1.00 96.31 366 PRO A CA 1
ATOM 3329 C C . PRO A 1 467 ? 84.105 -19.185 36.451 1.00 96.62 366 PRO A C 1
ATOM 3330 O O . PRO A 1 467 ? 84.296 -18.813 35.297 1.00 72.51 366 PRO A O 1
ATOM 3334 N N . ILE A 1 468 ? 82.902 -19.457 36.946 1.00 92.93 367 ILE A N 1
ATOM 3335 C CA . ILE A 1 468 ? 81.711 -19.452 36.105 1.00 91.07 367 ILE A CA 1
ATOM 3336 C C . ILE A 1 468 ? 81.490 -18.115 35.401 1.00 90.98 367 ILE A C 1
ATOM 3337 O O . ILE A 1 468 ? 81.161 -18.081 34.218 1.00 104.06 367 ILE A O 1
ATOM 3342 N N . LEU A 1 469 ? 81.698 -17.020 36.119 1.00 80.18 368 LEU A N 1
ATOM 3343 C CA . LEU A 1 469 ? 81.573 -15.693 35.530 1.00 74.32 368 LEU A CA 1
ATOM 3344 C C . LEU A 1 469 ? 82.568 -15.476 34.397 1.00 82.30 368 LEU A C 1
ATOM 3345 O O . LEU A 1 469 ? 82.212 -14.965 33.336 1.00 78.22 368 LEU A O 1
ATOM 3350 N N . TYR A 1 470 ? 83.816 -15.870 34.628 1.00 98.25 369 TYR A N 1
ATOM 3351 C CA . TYR A 1 470 ? 84.894 -15.554 33.697 1.00 101.87 369 TYR A CA 1
ATOM 3352 C C . TYR A 1 470 ? 84.984 -16.500 32.510 1.00 100.25 369 TYR A C 1
ATOM 3353 O O . TYR A 1 470 ? 85.798 -16.302 31.617 1.00 104.82 369 TYR A O 1
ATOM 3362 N N . ASN A 1 471 ? 84.159 -17.534 32.495 1.00 101.33 370 ASN A N 1
ATOM 3363 C CA . ASN A 1 471 ? 84.039 -18.320 31.288 1.00 110.44 370 ASN A CA 1
ATOM 3364 C C . ASN A 1 471 ? 83.096 -17.559 30.373 1.00 114.44 370 ASN A C 1
ATOM 3365 O O . ASN A 1 471 ? 83.230 -17.601 29.150 1.00 120.04 370 ASN A O 1
ATOM 3370 N N . LEU A 1 472 ? 82.177 -16.818 30.990 1.00 106.18 371 LEU A N 1
ATOM 3371 C CA . LEU A 1 472 ? 81.184 -16.036 30.261 1.00 105.65 371 LEU A CA 1
ATOM 3372 C C . LEU A 1 472 ? 81.807 -14.823 29.570 1.00 116.55 371 LEU A C 1
ATOM 3373 O O . LEU A 1 472 ? 81.337 -14.398 28.520 1.00 119.52 371 LEU A O 1
ATOM 3378 N N . VAL A 1 473 ? 82.863 -14.266 30.154 1.00 121.81 372 VAL A N 1
ATOM 3379 C CA . VAL A 1 473 ? 83.579 -13.167 29.513 1.00 126.64 372 VAL A CA 1
ATOM 3380 C C . VAL A 1 473 ? 84.586 -13.707 28.496 1.00 145.11 372 VAL A C 1
ATOM 3381 O O . VAL A 1 473 ? 84.863 -13.069 27.479 1.00 144.18 372 VAL A O 1
ATOM 3385 N N . SER A 1 474 ? 85.119 -14.893 28.777 1.00 83.74 373 SER A N 1
ATOM 3386 C CA . SER A 1 474 ? 85.965 -15.612 27.833 1.00 87.04 373 SER A CA 1
ATOM 3387 C C . SER A 1 474 ? 85.152 -15.944 26.584 1.00 69.93 373 SER A C 1
ATOM 3388 O O . SER A 1 474 ? 85.632 -15.804 25.461 1.00 160.24 373 SER A O 1
ATOM 3391 N N . ALA A 1 475 ? 83.916 -16.386 26.795 1.00 171.68 374 ALA A N 1
ATOM 3392 C CA . ALA A 1 475 ? 83.005 -16.670 25.697 1.00 143.28 374 ALA A CA 1
ATOM 3393 C C . ALA A 1 475 ? 82.543 -15.370 25.057 1.00 133.61 374 ALA A C 1
ATOM 3394 O O . ALA A 1 475 ? 82.110 -15.356 23.906 1.00 122.61 374 ALA A O 1
ATOM 3396 N N . ASN A 1 476 ? 82.642 -14.276 25.807 1.00 144.36 375 ASN A N 1
ATOM 3397 C CA . ASN A 1 476 ? 82.190 -12.975 25.323 1.00 147.78 375 ASN A CA 1
ATOM 3398 C C . ASN A 1 476 ? 83.290 -12.165 24.634 1.00 153.71 375 ASN A C 1
ATOM 3399 O O . ASN A 1 476 ? 83.677 -11.095 25.104 1.00 158.71 375 ASN A O 1
ATOM 3404 N N . PHE A 1 477 ? 83.782 -12.687 23.514 1.00 150.68 376 PHE A N 1
ATOM 3405 C CA . PHE A 1 477 ? 84.748 -11.981 22.679 1.00 138.67 376 PHE A CA 1
ATOM 3406 C C . PHE A 1 477 ? 84.464 -12.268 21.207 1.00 123.37 376 PHE A C 1
ATOM 3407 O O . PHE A 1 477 ? 85.379 -12.493 20.414 1.00 118.07 376 PHE A O 1
ATOM 3415 N N . ARG A 1 478 ? 83.181 -12.268 20.860 1.00 114.58 377 ARG A N 1
ATOM 3416 C CA . ARG A 1 478 ? 82.742 -12.430 19.483 1.00 114.25 377 ARG A CA 1
ATOM 3417 C C . ARG A 1 478 ? 82.775 -11.074 18.783 1.00 122.20 377 ARG A C 1
ATOM 3418 O O . ARG A 1 478 ? 82.647 -10.978 17.557 1.00 119.49 377 ARG A O 1
ATOM 3420 N N . GLN A 1 479 ? 82.948 -10.031 19.592 1.00 128.64 378 GLN A N 1
ATOM 3421 C CA . GLN A 1 479 ? 83.071 -8.658 19.117 1.00 125.51 378 GLN A CA 1
ATOM 3422 C C . GLN A 1 479 ? 84.347 -8.485 18.313 1.00 130.08 378 GLN A C 1
ATOM 3423 O O . GLN A 1 479 ? 84.330 -7.970 17.191 1.00 134.09 378 GLN A O 1
ATOM 3429 N N . VAL A 1 480 ? 85.454 -8.919 18.907 1.00 126.45 379 VAL A N 1
ATOM 3430 C CA . VAL A 1 480 ? 86.761 -8.857 18.270 1.00 117.82 379 VAL A CA 1
ATOM 3431 C C . VAL A 1 480 ? 86.889 -9.917 17.174 1.00 109.84 379 VAL A C 1
ATOM 3432 O O . VAL A 1 480 ? 85.915 -10.253 16.492 1.00 98.72 379 VAL A O 1
ATOM 3436 N N . ARG B 2 1 ? 89.135 -7.131 76.223 1.00 108.55 8 ARG B N 1
ATOM 3437 C CA . ARG B 2 1 ? 89.457 -8.478 75.794 1.00 106.74 8 ARG B CA 1
ATOM 3438 C C . ARG B 2 1 ? 88.994 -8.676 74.376 1.00 103.05 8 ARG B C 1
ATOM 3439 O O . ARG B 2 1 ? 87.815 -8.594 74.095 1.00 105.70 8 ARG B O 1
ATOM 3447 N N . ARG B 2 2 ? 89.931 -8.950 73.484 1.00 96.19 9 ARG B N 1
ATOM 3448 C CA . ARG B 2 2 ? 89.650 -8.910 72.076 1.00 89.23 9 ARG B CA 1
ATOM 3449 C C . ARG B 2 2 ? 89.973 -10.184 71.351 1.00 84.26 9 ARG B C 1
ATOM 3450 O O . ARG B 2 2 ? 90.688 -11.021 71.850 1.00 87.06 9 ARG B O 1
ATOM 3458 N N . PRO B 2 3 ? 89.450 -10.313 70.148 1.00 79.25 10 PRO B N 1
ATOM 3459 C CA . PRO B 2 3 ? 89.699 -11.485 69.335 1.00 85.81 10 PRO B CA 1
ATOM 3460 C C . PRO B 2 3 ? 91.164 -11.690 69.178 1.00 83.92 10 PRO B C 1
ATOM 3461 O O . PRO B 2 3 ? 91.907 -10.744 69.265 1.00 89.78 10 PRO B O 1
ATOM 3465 N N . TYR B 2 4 ? 91.566 -12.922 68.947 1.00 79.10 11 TYR B N 1
ATOM 3466 C CA . TYR B 2 4 ? 92.968 -13.259 68.690 1.00 88.88 11 TYR B CA 1
ATOM 3467 C C . TYR B 2 4 ? 93.185 -13.690 67.240 1.00 87.08 11 TYR B C 1
ATOM 3468 O O . TYR B 2 4 ? 94.313 -13.724 66.744 1.00 87.70 11 TYR B O 1
ATOM 3477 N N . ILE B 2 5 ? 92.084 -14.002 66.567 1.00 82.94 12 ILE B N 1
ATOM 3478 C CA . ILE B 2 5 ? 92.108 -14.511 65.205 1.00 84.77 12 ILE B CA 1
ATOM 3479 C C . ILE B 2 5 ? 91.901 -13.409 64.169 1.00 102.85 12 ILE B C 1
ATOM 3480 O O . ILE B 2 5 ? 90.862 -12.739 64.149 1.00 89.04 12 ILE B O 1
ATOM 3485 N N . LEU B 2 6 ? 92.896 -13.238 63.301 1.00 66.45 13 LEU B N 1
ATOM 3486 C CA . LEU B 2 6 ? 92.830 -12.271 62.209 1.00 89.64 13 LEU B CA 1
ATOM 3487 C C . LEU B 2 6 ? 92.174 -12.894 60.969 1.00 113.01 13 LEU B C 1
ATOM 3488 O O . LEU B 2 6 ? 91.235 -12.344 60.392 1.00 184.55 13 LEU B O 1
#

Nearest PDB structures (foldseek):
  4grv-assembly1_A  TM=1.002E+00  e=2.546E-63  Rattus norvegicus
  6os9-assembly1_R  TM=9.159E-01  e=7.920E-28  Homo sapiens
  4buo-assembly1_A  TM=9.028E-01  e=1.721E-27  Rattus norvegicus
  6osa-assembly1_R  TM=8.996E-01  e=4.841E-27  Homo sapiens
  6yvr-assembly1_BBB  TM=8.748E-01  e=1.889E-25  Rattus norvegicus

Organism: Rattus norvegicus (NCBI:txid10116)

Sequence (460 aa):
NSDLDVNTDIYSKVLVTAIYLALFVVGTVGNSVTLFTLARKSLQSTVHYHLGSLALSDLLILLLAMPVELYNFIWVHHPWAFGDAGCRGYYFLRDACTYATALNVASLSVARYLAICHPFKAKTLMSRSRTKKFISAIWLASALLAIPMLFTMGLQNRSADGTHPGGLVCTPIVDTATVKVVIQVNTFMSFLFPMLVISILNTVIANKLTVMVNIFEMLRIDEGLRLKIYKDTEGYYTIGIGHLLTKSPSLNAAKSELDKRNTNGVITKDEAEKLFNQDVDAAVRGILRNAKLKPVYDSLDAVRRAALINMVFQMGETGVAGFTNSLRMLNNKRWDEAAVNLAKSRWYNQTPNRAKRVITTFRTGTWDAYGSGSVQALRHGVLVARAVVIAFVVCWLPYHVRRLMFCYISDEQWTTFLFDFYHYFYMLTNALAYASSAINPILYNLVSANFRQVRRPYIL

B-factor: mean 88.38, std 22.74, range [46.83, 208.51]